Protein 2Q7D (pdb70)

Sequence (673 aa):
KIHHHHHHMQTFLKGKKRVGYWLSEEKKIKKLNFQAFAELCRRRKRGMEVVQLNLSRPIEEQGPLDVIIHKLTDVILEADQNDSQSLEELVHRFQEYIDAHPETIVLDPLPAIRTLLDRSKSSYELIRKIEAYMEDDRICCSPPFMELTSLCGDDTMRLLEKNGLTFPFICKTRVAHGTNSHEMAIVFNQEGLNAPPCVVVQNFINHNAVLYKVFVVGESSYTVVQRPSLKNFSDRESIFFNSHNVSKPESSSVLTELDKIEGVFERPSDEVIRELSRALRQALGVSLFGIDIIINNQTGQHAVIDINAFPGYEGVSEFFTDLLNHIATVLQGQSSTAMMAATGDVALHHHHHHMQTFLKGKRVVGYWLSEKKIKKLNFQAFAELCRKRGMEVVQLNLSRPIEEQGPLDVIIHKLTDVILEADQNDSQSLELVHRFQEYIDAHPETIVLDPLPAIRTLLDRSKSYELIRKIEAYMEDDRICSPPFMELTSLTMRLLEKNGLTFPFIICKTRVVAHGNSHEMAIVFNQEEGLNAIQPPCCVVQNFINHNAVLYKVFVVGESSYTVVQRPSLKNFSAGTSDRESIFFNSHNVSKPESSSSVLTELDKIEGVFERPSDEVIRELSRALRQALGVSLFGIDIIINNQTGQHAVIDINAFPGYEGVSEFFTDLLNHIATVVLQGQSTAMMAATGDVAL

InterPro domains:
  IPR008656 Inositol-tetrakisphosphate 1-kinase [PTHR14217] (7-324)
  IPR011761 ATP-grasp fold [PS50975] (117-325)
  IPR040464 Inositol 1,3,4-trisphosphate 5/6-kinase, ATP-grasp domain [PF05770] (119-317)
  IPR041429 Inositol-tetrakisphosphate 1-kinase, N-terminal [PF17927] (9-100)

Secondary structure (DSSP, 8-state):
---B--TTGGGGGTT-EEEEE--HHHHHHHTHHHHHHHHHTTT-EEEE--TTS-SGGG---SEEEE--HHHHHHHHTT-HHHHHHHHHHHHHHHH-TTSEEES-HHHHHHTTBHHHHHHHHHHHHHHH-BTTEE---EEEE-SPP-TTHHHHHHHTT--SSEEEE-SB-SSTT--EEEEE-SGGGTT---EEEEE----TTEEEEEEEETTEEEEEEEE-PPP---PPPEEEEGGGTSSTT---GGG--S---S---PPPHHHHHHHHHHHHHHH---EEEEEEEE-TTT--EEEEEEEES---TT-TTHHHHHHHHHHHHHHHHHTT-B--SB---/--B----GGGGTT-EEEEE--HHHHHHHTHHHHHHHHHHTT-EEEE--TTS-SGGG---SEEEE--HHHHHHHHTT-HHHHHHHHHHHHHHHH-TTSEEES-HHHHHHHTBHHHHHHHHHHHHHHH-BTTEE---EEEE----HHHHHHTT--SSEEEEESB----TTEEEEE-SGGGGTTPPSSEEEEE----TTEEEEEEEETTEEEEEEEE-PPP--SS--SPPPEEEEGGGTSSTT---GGGS-SS--S---PPPHHHHHHHHHHHHHHH---EEEEEEEE-TTT--EEEEEEEES---TT-TTHHHHHHHHHHHHHHHHHTT-B--SB---

B-factor: mean 17.04, std 9.09, range [2.0, 70.95]

Organism: Homo sapiens (NCBI:txid9606)

Solvent-accessible surface area: 30636 Å² total; per-residue (Å²): 224,141,54,76,76,37,154,113,5,27,76,101,0,160,55,55,57,0,0,10,40,3,48,122,146,26,9,174,159,16,83,0,97,38,0,15,110,37,0,111,158,90,30,2,80,14,51,69,4,70,2,80,145,84,6,105,116,28,13,114,9,43,0,0,0,3,24,0,3,61,19,0,24,95,8,74,141,119,45,86,138,8,78,90,34,13,107,56,1,63,98,11,33,100,64,36,113,98,8,30,17,6,4,54,9,97,2,6,102,35,7,11,27,17,20,131,3,8,52,45,6,98,53,4,16,39,10,7,38,9,62,36,16,26,36,7,52,28,24,58,6,86,79,142,35,50,154,106,12,66,185,71,6,130,167,56,34,9,84,69,34,2,16,8,11,36,85,65,11,51,15,124,122,0,43,105,20,4,0,0,7,27,105,159,6,16,116,17,50,70,12,0,0,4,14,22,29,30,9,3,11,28,5,9,27,0,3,0,3,1,50,43,58,41,50,22,96,16,34,6,12,37,12,57,86,146,115,162,20,31,127,19,34,31,95,95,8,24,96,55,159,20,93,39,109,34,16,94,53,112,130,105,66,63,54,88,110,184,18,33,75,86,0,0,99,18,0,3,38,2,0,17,5,23,15,16,3,9,2,0,3,0,8,0,4,7,16,11,155,77,21,40,8,0,4,32,31,5,28,8,4,15,41,8,81,62,9,112,95,10,48,61,22,0,1,27,9,0,2,1,15,9,17,0,75,94,19,82,2,58,18,57,48,44,7,18,51,214,82,76,81,81,145,25,40,94,50,0,151,52,61,50,3,0,16,49,7,49,127,168,23,7,169,102,13,92,2,130,37,2,6,79,41,0,125,156,92,27,7,92,33,27,90,7,53,4,67,146,74,5,106,144,29,15,103,8,44,0,0,1,3,29,1,5,62,13,0,25,86,4,77,131,117,60,88,111,3,83,77,25,10,120,61,1,61,103,12,23,96,70,42,102,114,12,28,20,6,4,48,3,98,1,7,97,28,7,10,14,11,17,128,3,8,59,23,7,96,49,1,16,33,5,5,31,7,67,37,15,52,33,5,50,28,18,58,20,106,70,161,99,56,179,85,4,107,161,66,34,6,83,22,10,1,16,4,10,26,64,36,10,58,39,130,1,39,94,18,1,0,0,7,25,101,130,16,24,104,75,22,109,40,60,4,0,0,5,17,24,30,33,10,3,12,30,5,14,26,0,3,0,2,1,55,40,55,37,37,21,100,14,35,5,12,26,19,16,99,98,35,92,52,140,110,148,21,26,123,17,41,22,85,96,6,22,72,59,158,21,98,28,109,26,20,100,47,111,133,132,85,53,42,98,108,134,14,31,72,91,0,0,98,15,2,3,36,1,2,16,5,20,24,20,5,6,3,0,2,0,8,0,4,7,27,10,152,86,24,44,10,2,4,30,29,6,28,10,4,15,26,8,60,65,21,87,108,16,51,60,22,0,3,19,9,0,0,8,20,5,3,0,80,82,32,84,5,61,18,60,49,48,4,18,43

Radius of gyration: 28.1 Å; Cα contacts (8 Å, |Δi|>4): 1344; chains: 2; bounding box: 66×74×82 Å

GO terms:
  GO:0052725 inositol-1,3,4-trisphosphate 6-kinase activity (F, EXP)
  GO:0052726 inositol-1,3,4-trisphosphate 5-kinase activity (F, EXP)
  GO:0052835 inositol-3,4,6-trisphosphate 1-kinase activity (F, EXP)
  GO:0047325 inositol-3,4,5,6-tetrakisphosphate 1-kinase activity (F, EXP)
  GO:0000825 inositol-1,3,4,5-tetrakisphosphate 6-kinase activity (F, IMP)
  GO:0070266 necroptotic process (P, IMP)
  GO:0003824 catalytic activity (F, TAS)
  GO:0007165 signal transduction (P, TAS)
  GO:0005829 cytosol (C, TAS)
  GO:0007596 blood coagulation (P, TAS)
  GO:0005515 protein binding (F, IPI)

Structure (mmCIF, N/CA/C/O backbone):
data_2Q7D
#
_entry.id   2Q7D
#
_cell.length_a   63.157
_cell.length_b   94.607
_cell.length_c   130.583
_cell.angle_alpha   90.00
_cell.angle_beta   90.00
_cell.angle_gamma   90.00
#
_symmetry.space_group_name_H-M   'P 21 21 21'
#
loop_
_entity.id
_entity.type
_entity.pdbx_description
1 polymer 'Inositol-tetrakisphosphate 1-kinase'
2 non-polymer 'MANGANESE (II) ION'
3 non-polymer 'SULFATE ION'
4 non-polymer 'PHOSPHOAMINOPHOSPHONIC ACID-ADENYLATE ESTER'
5 water water
#
loop_
_atom_site.group_PDB
_atom_site.id
_atom_site.type_symbol
_atom_site.label_atom_id
_atom_site.label_alt_id
_atom_site.label_comp_id
_atom_site.label_asym_id
_atom_site.label_entity_id
_atom_site.label_seq_id
_atom_site.pdbx_PDB_ins_code
_atom_site.Cartn_x
_atom_site.Cartn_y
_atom_site.Cartn_z
_atom_site.occupancy
_atom_site.B_iso_or_equiv
_atom_site.auth_seq_id
_atom_site.auth_comp_id
_atom_site.auth_asym_id
_atom_site.auth_atom_id
_atom_site.pdbx_PDB_model_num
ATOM 1 N N . LYS A 1 4 ? 3.676 44.019 -17.963 1.00 38.35 -7 LYS A N 1
ATOM 2 C CA . LYS A 1 4 ? 2.574 43.868 -18.965 1.00 37.16 -7 LYS A CA 1
ATOM 3 C C . LYS A 1 4 ? 2.131 42.414 -19.197 1.00 35.22 -7 LYS A C 1
ATOM 4 O O . LYS A 1 4 ? 1.363 42.133 -20.128 1.00 35.83 -7 LYS A O 1
ATOM 10 N N . ILE A 1 5 ? 2.632 41.495 -18.368 1.00 31.12 -6 ILE A N 1
ATOM 11 C CA . ILE A 1 5 ? 1.895 40.262 -18.094 1.00 27.65 -6 ILE A CA 1
ATOM 12 C C . ILE A 1 5 ? 1.105 40.516 -16.800 1.00 22.52 -6 ILE A C 1
ATOM 13 O O . ILE A 1 5 ? 1.668 40.812 -15.754 1.00 21.68 -6 ILE A O 1
ATOM 18 N N . HIS A 1 6 ? -0.216 40.461 -16.908 1.00 19.53 -5 HIS A N 1
ATOM 19 C CA . HIS A 1 6 ? -1.064 40.883 -15.791 1.00 16.18 -5 HIS A CA 1
ATOM 20 C C . HIS A 1 6 ? -1.757 39.746 -15.111 1.00 13.03 -5 HIS A C 1
ATOM 21 O O . HIS A 1 6 ? -2.275 39.939 -14.010 1.00 10.15 -5 HIS A O 1
ATOM 28 N N . HIS A 1 7 ? -1.766 38.580 -15.757 1.00 11.99 -4 HIS A N 1
ATOM 29 C CA . HIS A 1 7 ? -2.440 37.414 -15.223 1.00 12.33 -4 HIS A CA 1
ATOM 30 C C . HIS A 1 7 ? -1.399 36.558 -14.530 1.00 15.48 -4 HIS A C 1
ATOM 31 O O . HIS A 1 7 ? -0.369 36.234 -15.106 1.00 20.35 -4 HIS A O 1
ATOM 38 N N . HIS A 1 8 ? -1.672 36.194 -13.292 1.00 13.66 -3 HIS A N 1
ATOM 39 C CA . HIS A 1 8 ? -0.696 35.458 -12.514 1.00 11.51 -3 HIS A CA 1
ATOM 40 C C . HIS A 1 8 ? -1.351 34.239 -11.919 1.00 12.69 -3 HIS A C 1
ATOM 41 O O . HIS A 1 8 ? -2.569 34.076 -12.006 1.00 12.15 -3 HIS A O 1
ATOM 48 N N . HIS A 1 9 ? -0.547 33.355 -11.336 1.00 12.25 -2 HIS A N 1
ATOM 49 C CA . HIS A 1 9 ? -1.105 32.132 -10.790 1.00 16.76 -2 HIS A CA 1
ATOM 50 C C . HIS A 1 9 ? -0.582 31.829 -9.407 1.00 19.58 -2 HIS A C 1
ATOM 51 O O . HIS A 1 9 ? -0.916 30.788 -8.835 1.00 18.46 -2 HIS A O 1
ATOM 58 N N . HIS A 1 10 ? 0.199 32.754 -8.845 1.00 16.60 -1 HIS A N 1
ATOM 59 C CA . HIS A 1 10 ? 0.833 32.439 -7.582 1.00 20.34 -1 HIS A CA 1
ATOM 60 C C . HIS A 1 10 ? -0.211 32.084 -6.537 1.00 20.09 -1 HIS A C 1
ATOM 61 O O . HIS A 1 10 ? -0.030 31.135 -5.783 1.00 20.05 -1 HIS A O 1
ATOM 68 N N . HIS A 1 11 ? -1.301 32.852 -6.489 1.00 17.08 0 HIS A N 1
ATOM 69 C CA . HIS A 1 11 ? -2.346 32.583 -5.515 1.00 17.26 0 HIS A CA 1
ATOM 70 C C . HIS A 1 11 ? -3.131 31.305 -5.787 1.00 18.09 0 HIS A C 1
ATOM 71 O O . HIS A 1 11 ? -3.332 30.493 -4.891 1.00 17.06 0 HIS A O 1
ATOM 78 N N . MET A 1 12 ? -3.581 31.099 -7.013 1.00 13.41 1 MET A N 1
ATOM 79 C CA . MET A 1 12 ? -4.273 29.830 -7.254 1.00 16.44 1 MET A CA 1
ATOM 80 C C . MET A 1 12 ? -3.362 28.596 -7.140 1.00 16.87 1 MET A C 1
ATOM 81 O O . MET A 1 12 ? -3.826 27.505 -6.776 1.00 14.67 1 MET A O 1
ATOM 86 N N . GLN A 1 13 ? -2.063 28.762 -7.387 1.00 17.41 2 GLN A N 1
ATOM 87 C CA . GLN A 1 13 ? -1.126 27.649 -7.144 1.00 18.09 2 GLN A CA 1
ATOM 88 C C . GLN A 1 13 ? -1.028 27.191 -5.683 1.00 19.59 2 GLN A C 1
ATOM 89 O O . GLN A 1 13 ? -0.561 26.076 -5.402 1.00 19.95 2 GLN A O 1
ATOM 95 N N . THR A 1 14 ? -1.480 28.031 -4.759 1.00 20.36 3 THR A N 1
ATOM 96 C CA . THR A 1 14 ? -1.405 27.690 -3.329 1.00 23.10 3 THR A CA 1
ATOM 97 C C . THR A 1 14 ? -2.338 26.538 -2.946 1.00 23.64 3 THR A C 1
ATOM 98 O O . THR A 1 14 ? -2.118 25.858 -1.943 1.00 25.83 3 THR A O 1
ATOM 102 N N . PHE A 1 15 ? -3.347 26.294 -3.776 1.00 18.22 4 PHE A N 1
ATOM 103 C CA . PHE A 1 15 ? -4.335 25.253 -3.519 1.00 21.00 4 PHE A CA 1
ATOM 104 C C . PHE A 1 15 ? -3.966 23.888 -4.137 1.00 18.90 4 PHE A C 1
ATOM 105 O O . PHE A 1 15 ? -4.707 22.909 -4.017 1.00 21.02 4 PHE A O 1
ATOM 113 N N . LEU A 1 16 ? -2.812 23.826 -4.793 1.00 18.88 5 LEU A N 1
ATOM 114 C CA . LEU A 1 16 ? -2.376 22.596 -5.467 1.00 17.15 5 LEU A CA 1
ATOM 115 C C . LEU A 1 16 ? -1.937 21.554 -4.446 1.00 17.60 5 LEU A C 1
ATOM 116 O O . LEU A 1 16 ? -1.976 20.353 -4.710 1.00 14.99 5 LEU A O 1
ATOM 121 N N . LYS A 1 17 ? -1.494 22.014 -3.277 1.00 19.84 6 LYS A N 1
ATOM 122 C CA . LYS A 1 17 ? -1.040 21.091 -2.236 1.00 18.79 6 LYS A CA 1
ATOM 123 C C . LYS A 1 17 ? -2.109 20.076 -1.850 1.00 12.96 6 LYS A C 1
ATOM 124 O O . LYS A 1 17 ? -3.249 20.425 -1.517 1.00 17.97 6 LYS A O 1
ATOM 130 N N . GLY A 1 18 ? -1.720 18.808 -1.903 1.00 13.85 7 GLY A N 1
ATOM 131 C CA . GLY A 1 18 ? -2.596 17.719 -1.503 1.00 12.36 7 GLY A CA 1
ATOM 132 C C . GLY A 1 18 ? -3.504 17.222 -2.618 1.00 14.68 7 GLY A C 1
ATOM 133 O O . GLY A 1 18 ? -4.210 16.213 -2.460 1.00 15.79 7 GLY A O 1
ATOM 134 N N . LYS A 1 19 ? -3.499 17.920 -3.752 1.00 12.69 8 LYS A N 1
ATOM 135 C CA A LYS A 1 19 ? -4.316 17.499 -4.889 0.50 10.82 8 LYS A CA 1
ATOM 136 C CA B LYS A 1 19 ? -4.328 17.486 -4.873 0.50 10.86 8 LYS A CA 1
ATOM 137 C C . LYS A 1 19 ? -3.685 16.277 -5.542 1.00 12.30 8 LYS A C 1
ATOM 138 O O . LYS A 1 19 ? -2.453 16.113 -5.506 1.00 11.86 8 LYS A O 1
ATOM 149 N N . ARG A 1 20 ? -4.524 15.436 -6.137 1.00 8.45 9 ARG A N 1
ATOM 150 C CA . ARG A 1 20 ? -4.102 14.193 -6.782 1.00 9.57 9 ARG A CA 1
ATOM 151 C C . ARG A 1 20 ? -4.453 14.221 -8.276 1.00 9.20 9 ARG A C 1
ATOM 152 O O . ARG A 1 20 ? -5.623 14.429 -8.627 1.00 9.50 9 ARG A O 1
ATOM 160 N N . VAL A 1 21 ? -3.445 14.005 -9.126 1.00 8.55 10 VAL A N 1
ATOM 161 C CA . VAL A 1 21 ? -3.609 14.018 -10.574 1.00 11.16 10 VAL A CA 1
ATOM 162 C C . VAL A 1 21 ? -3.275 12.647 -11.129 1.00 10.32 10 VAL A C 1
ATOM 163 O O . VAL A 1 21 ? -2.208 12.103 -10.837 1.00 12.43 10 VAL A O 1
ATOM 167 N N . GLY A 1 22 ? -4.213 12.094 -11.895 1.00 8.92 11 GLY A N 1
ATOM 168 C CA . GLY A 1 22 ? -4.004 10.810 -12.575 1.00 9.02 11 GLY A CA 1
ATOM 169 C C . GLY A 1 22 ? -3.703 11.148 -14.014 1.00 7.10 11 GLY A C 1
ATOM 170 O O . GLY A 1 22 ? -4.303 12.077 -14.557 1.00 9.80 11 GLY A O 1
ATOM 171 N N . TYR A 1 23 ? -2.808 10.418 -14.657 1.00 7.58 12 TYR A N 1
ATOM 172 C CA . TYR A 1 23 ? -2.690 10.597 -16.117 1.00 9.43 12 TYR A CA 1
ATOM 173 C C . TYR A 1 23 ? -2.669 9.320 -16.895 1.00 8.73 12 TYR A C 1
ATOM 174 O O . TYR A 1 23 ? -2.168 8.288 -16.413 1.00 10.70 12 TYR A O 1
ATOM 183 N N . TRP A 1 24 ? -3.238 9.370 -18.099 1.00 6.77 13 TRP A N 1
ATOM 184 C CA . TRP A 1 24 ? -3.114 8.255 -19.017 1.00 7.87 13 TRP A CA 1
ATOM 185 C C . TRP A 1 24 ? -2.531 8.795 -20.304 1.00 6.24 13 TRP A C 1
ATOM 186 O O . TRP A 1 24 ? -3.140 9.633 -20.969 1.00 8.56 13 TRP A O 1
ATOM 197 N N . LEU A 1 25 ? -1.330 8.332 -20.622 1.00 8.71 14 LEU A N 1
ATOM 198 C CA . LEU A 1 25 ? -0.674 8.678 -21.868 1.00 11.19 14 LEU A CA 1
ATOM 199 C C . LEU A 1 25 ? 0.012 7.407 -22.354 1.00 8.92 14 LEU A C 1
ATOM 200 O O . LEU A 1 25 ? 0.390 6.562 -21.549 1.00 11.81 14 LEU A O 1
ATOM 205 N N . SER A 1 26 ? 0.164 7.284 -23.667 1.00 13.46 15 SER A N 1
ATOM 206 C CA . SER A 1 26 ? 0.876 6.131 -24.203 1.00 10.19 15 SER A CA 1
ATOM 207 C C . SER A 1 26 ? 2.335 6.192 -23.738 1.00 11.30 15 SER A C 1
ATOM 208 O O . SER A 1 26 ? 2.866 7.257 -23.424 1.00 12.27 15 SER A O 1
ATOM 211 N N . GLU A 1 27 ? 3.018 5.058 -23.702 1.00 13.87 16 GLU A N 1
ATOM 212 C CA A GLU A 1 27 ? 4.415 5.140 -23.293 0.60 13.40 16 GLU A CA 1
ATOM 213 C CA B GLU A 1 27 ? 4.445 5.053 -23.372 0.40 14.28 16 GLU A CA 1
ATOM 214 C C . GLU A 1 27 ? 5.198 6.017 -24.276 1.00 14.47 16 GLU A C 1
ATOM 215 O O . GLU A 1 27 ? 6.087 6.724 -23.856 1.00 14.62 16 GLU A O 1
ATOM 226 N N . LYS A 1 28 ? 4.841 5.999 -25.561 1.00 13.20 17 LYS A N 1
ATOM 227 C CA . LYS A 1 28 ? 5.551 6.815 -26.543 1.00 17.65 17 LYS A CA 1
ATOM 228 C C . LYS A 1 28 ? 5.363 8.296 -26.238 1.00 12.11 17 LYS A C 1
ATOM 229 O O . LYS A 1 28 ? 6.328 9.066 -26.242 1.00 14.30 17 LYS A O 1
ATOM 235 N N . LYS A 1 29 ? 4.126 8.701 -25.908 1.00 9.83 18 LYS A N 1
ATOM 236 C CA . LYS A 1 29 ? 3.881 10.090 -25.597 1.00 12.30 18 LYS A CA 1
ATOM 237 C C . LYS A 1 29 ? 4.540 10.523 -24.277 1.00 13.59 18 LYS A C 1
ATOM 238 O O . LYS A 1 29 ? 5.007 11.656 -24.162 1.00 14.41 18 LYS A O 1
ATOM 244 N N . ILE A 1 30 ? 4.576 9.617 -23.299 1.00 10.05 19 ILE A N 1
ATOM 245 C CA . ILE A 1 30 ? 5.244 9.915 -22.031 1.00 12.37 19 ILE A CA 1
ATOM 246 C C . ILE A 1 30 ? 6.705 10.226 -22.306 1.00 13.98 19 ILE A C 1
ATOM 247 O O . ILE A 1 30 ? 7.269 11.175 -21.757 1.00 15.14 19 ILE A O 1
ATOM 252 N N . LYS A 1 31 ? 7.305 9.436 -23.194 1.00 16.59 20 LYS A N 1
ATOM 253 C CA . LYS A 1 31 ? 8.682 9.686 -23.590 1.00 13.25 20 LYS A CA 1
ATOM 254 C C . LYS A 1 31 ? 8.852 11.026 -24.313 1.00 16.70 20 LYS A C 1
ATOM 255 O O . LYS A 1 31 ? 9.715 11.823 -23.934 1.00 17.19 20 LYS A O 1
ATOM 261 N N . LYS A 1 32 ? 8.046 11.274 -25.347 1.00 17.69 21 LYS A N 1
ATOM 262 C CA . LYS A 1 32 ? 8.222 12.469 -26.173 1.00 16.03 21 LYS A CA 1
ATOM 263 C C . LYS A 1 32 ? 8.039 13.731 -25.353 1.00 18.51 21 LYS A C 1
ATOM 264 O O . LYS A 1 32 ? 8.749 14.710 -25.553 1.00 22.61 21 LYS A O 1
ATOM 270 N N . LEU A 1 33 ? 7.070 13.710 -24.436 1.00 17.39 22 LEU A N 1
ATOM 271 C CA . LEU A 1 33 ? 6.828 14.861 -23.567 1.00 17.17 22 LEU A CA 1
ATOM 272 C C . LEU A 1 33 ? 7.850 15.014 -22.440 1.00 20.36 22 LEU A C 1
ATOM 273 O O . LEU A 1 33 ? 7.938 16.091 -21.839 1.00 21.44 22 LEU A O 1
ATOM 278 N N . ASN A 1 34 ? 8.643 13.967 -22.177 1.00 18.29 23 ASN A N 1
ATOM 279 C CA . ASN A 1 34 ? 9.383 13.856 -20.907 1.00 22.54 23 ASN A CA 1
ATOM 280 C C . ASN A 1 34 ? 8.396 14.159 -19.773 1.00 20.25 23 ASN A C 1
ATOM 281 O O . ASN A 1 34 ? 8.615 15.034 -18.926 1.00 22.19 23 ASN A O 1
ATOM 286 N N . PHE A 1 35 ? 7.290 13.424 -19.780 1.00 16.56 24 PHE A N 1
ATOM 287 C CA . PHE A 1 35 ? 6.230 13.697 -18.834 1.00 15.26 24 PHE A CA 1
ATOM 288 C C . PHE A 1 35 ? 6.627 13.496 -17.376 1.00 17.89 24 PHE A C 1
ATOM 289 O O . PHE A 1 35 ? 5.987 14.040 -16.474 1.00 19.09 24 PHE A O 1
ATOM 297 N N . GLN A 1 36 ? 7.696 12.728 -17.139 1.00 18.35 25 GLN A N 1
ATOM 298 C CA . GLN A 1 36 ? 8.161 12.502 -15.771 1.00 19.46 25 GLN A CA 1
ATOM 299 C C . GLN A 1 36 ? 8.620 13.795 -15.135 1.00 17.82 25 GLN A C 1
ATOM 300 O O . GLN A 1 36 ? 8.396 14.005 -13.944 1.00 15.71 25 GLN A O 1
ATOM 306 N N . ALA A 1 37 ? 9.255 14.657 -15.929 1.00 18.04 26 ALA A N 1
ATOM 307 C CA . ALA A 1 37 ? 9.650 15.986 -15.480 1.00 17.97 26 ALA A CA 1
ATOM 308 C C . ALA A 1 37 ? 8.457 16.867 -15.102 1.00 15.98 26 ALA A C 1
ATOM 309 O O . ALA A 1 37 ? 8.570 17.682 -14.207 1.00 18.50 26 ALA A O 1
ATOM 311 N N . PHE A 1 38 ? 7.310 16.681 -15.759 1.00 17.00 27 PHE A N 1
ATOM 312 C CA . PHE A 1 38 ? 6.138 17.419 -15.330 1.00 17.22 27 PHE A CA 1
ATOM 313 C C . PHE A 1 38 ? 5.676 16.884 -13.969 1.00 17.99 27 PHE A C 1
ATOM 314 O O . PHE A 1 38 ? 5.370 17.645 -13.050 1.00 18.67 27 PHE A O 1
ATOM 322 N N . ALA A 1 39 ? 5.646 15.563 -13.845 1.00 16.13 28 ALA A N 1
ATOM 323 C CA . ALA A 1 39 ? 5.280 14.911 -12.590 1.00 18.32 28 ALA A CA 1
ATOM 324 C C . ALA A 1 39 ? 6.140 15.385 -11.421 1.00 20.84 28 ALA A C 1
ATOM 325 O O . ALA A 1 39 ? 5.632 15.630 -10.329 1.00 18.55 28 ALA A O 1
ATOM 327 N N . GLU A 1 40 ? 7.440 15.534 -11.672 1.00 20.61 29 GLU A N 1
ATOM 328 C CA . GLU A 1 40 ? 8.350 16.101 -10.677 1.00 19.97 29 GLU A CA 1
ATOM 329 C C . GLU A 1 40 ? 7.946 17.528 -10.245 1.00 18.39 29 GLU A C 1
ATOM 330 O O . GLU A 1 40 ? 7.871 17.829 -9.050 1.00 16.71 29 GLU A O 1
ATOM 336 N N . LEU A 1 41 ? 7.673 18.383 -11.230 1.00 15.97 30 LEU A N 1
ATOM 337 C CA . L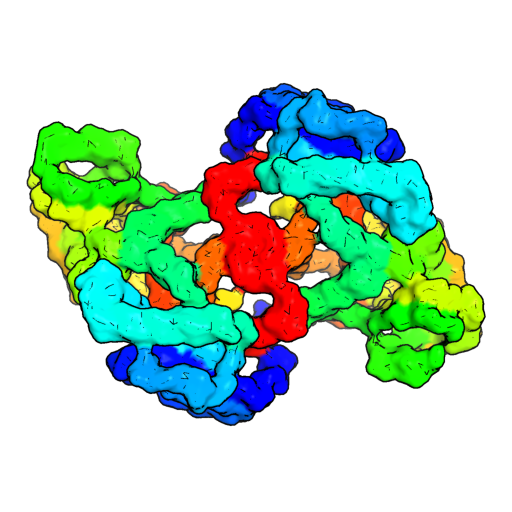EU A 1 41 ? 7.244 19.761 -11.024 1.00 18.80 30 LEU A CA 1
ATOM 338 C C . LEU A 1 41 ? 6.036 19.843 -10.090 1.00 19.28 30 LEU A C 1
ATOM 339 O O . LEU A 1 41 ? 5.997 20.699 -9.203 1.00 15.30 30 LEU A O 1
ATOM 344 N N . CYS A 1 42 ? 5.068 18.939 -10.285 1.00 15.49 31 CYS A N 1
ATOM 345 C CA . CYS A 1 42 ? 3.835 18.931 -9.493 1.00 17.12 31 CYS A CA 1
ATOM 346 C C . CYS A 1 42 ? 4.093 18.501 -8.067 1.00 18.92 31 CYS A C 1
ATOM 347 O O . CYS A 1 42 ? 3.514 19.038 -7.134 1.00 17.50 31 CYS A O 1
ATOM 350 N N . ARG A 1 43 ? 4.943 17.500 -7.893 1.00 21.48 32 ARG A N 1
ATOM 351 C CA A ARG A 1 43 ? 5.289 17.066 -6.549 0.35 23.60 32 ARG A CA 1
ATOM 352 C CA B ARG A 1 43 ? 5.301 17.052 -6.554 0.35 23.54 32 ARG A CA 1
ATOM 353 C CA C ARG A 1 43 ? 5.313 17.052 -6.558 0.30 23.87 32 ARG A CA 1
ATOM 354 C C . ARG A 1 43 ? 5.859 18.217 -5.729 1.00 24.50 32 ARG A C 1
ATOM 355 O O . ARG A 1 43 ? 5.562 18.338 -4.540 1.00 25.19 32 ARG A O 1
ATOM 377 N N . LYS A 1 44 ? 6.645 19.082 -6.380 1.00 25.08 33 LYS A N 1
ATOM 378 C CA . LYS A 1 44 ? 7.237 20.253 -5.726 1.00 26.36 33 LYS A CA 1
ATOM 379 C C . LYS A 1 44 ? 6.218 21.248 -5.177 1.00 26.24 33 LYS A C 1
ATOM 380 O O . LYS A 1 44 ? 6.522 22.015 -4.258 1.00 25.57 33 LYS A O 1
ATOM 386 N N . ARG A 1 45 ? 5.017 21.247 -5.754 1.00 23.81 34 ARG A N 1
ATOM 387 C CA . ARG A 1 45 ? 3.900 22.053 -5.260 1.00 20.34 34 ARG A CA 1
ATOM 388 C C . ARG A 1 45 ? 3.008 21.277 -4.290 1.00 19.11 34 ARG A C 1
ATOM 389 O O . ARG A 1 45 ? 1.925 21.742 -3.908 1.00 21.49 34 ARG A O 1
ATOM 397 N N . GLY A 1 46 ? 3.456 20.086 -3.909 1.00 18.57 35 GLY A N 1
ATOM 398 C CA . GLY A 1 46 ? 2.726 19.245 -2.961 1.00 18.12 35 GLY A CA 1
ATOM 399 C C . GLY A 1 46 ? 1.589 18.463 -3.586 1.00 16.05 35 GLY A C 1
ATOM 400 O O . GLY A 1 46 ? 0.665 18.039 -2.891 1.00 16.60 35 GLY A O 1
ATOM 401 N N . MET A 1 47 ? 1.653 18.282 -4.904 1.00 15.18 36 MET A N 1
ATOM 402 C CA . MET A 1 47 ? 0.667 17.458 -5.605 1.00 16.02 36 MET A CA 1
ATOM 403 C C . MET A 1 47 ? 1.096 15.991 -5.660 1.00 19.65 36 MET A C 1
ATOM 404 O O . MET A 1 47 ? 2.289 15.645 -5.590 1.00 21.06 36 MET A O 1
ATOM 409 N N . GLU A 1 48 ? 0.116 15.110 -5.756 1.00 16.64 37 GLU A N 1
ATOM 410 C CA . GLU A 1 48 ? 0.432 13.732 -6.093 1.00 16.76 37 GLU A CA 1
ATOM 411 C C . GLU A 1 48 ? 0.069 13.485 -7.542 1.00 17.72 37 GLU A C 1
ATOM 412 O O . GLU A 1 48 ? -0.957 13.955 -8.013 1.00 14.00 37 GLU A O 1
ATOM 418 N N . VAL A 1 49 ? 0.971 12.847 -8.276 1.00 20.62 38 VAL A N 1
ATOM 419 C CA . VAL A 1 49 ? 0.707 12.512 -9.661 1.00 18.58 38 VAL A CA 1
ATOM 420 C C . VAL A 1 49 ? 0.906 11.015 -9.738 1.00 19.06 38 VAL A C 1
ATOM 421 O O . VAL A 1 49 ? 1.772 10.448 -9.062 1.00 21.72 38 VAL A O 1
ATOM 425 N N . VAL A 1 50 ? 0.037 10.348 -10.486 1.00 11.58 39 VAL A N 1
ATOM 426 C CA . VAL A 1 50 ? 0.199 8.927 -10.641 1.00 10.07 39 VAL A CA 1
ATOM 427 C C . VAL A 1 50 ? -0.228 8.592 -12.056 1.00 10.25 39 VAL A C 1
ATOM 428 O O . VAL A 1 50 ? -1.174 9.178 -12.573 1.00 9.69 39 VAL A O 1
ATOM 432 N N . GLN A 1 51 ? 0.502 7.683 -12.677 1.00 8.60 40 GLN A N 1
ATOM 433 C CA . GLN A 1 51 ? 0.062 7.132 -13.946 1.00 10.31 40 GLN A CA 1
ATOM 434 C C . GLN A 1 51 ? -1.074 6.150 -13.722 1.00 8.71 40 GLN A C 1
ATOM 435 O O . GLN A 1 51 ? -0.962 5.243 -12.887 1.00 10.90 40 GLN A O 1
ATOM 441 N N . LEU A 1 52 ? -2.174 6.357 -14.441 1.00 8.58 41 LEU A N 1
ATOM 442 C CA . LEU A 1 52 ? -3.290 5.432 -14.349 1.00 9.79 41 LEU A CA 1
ATOM 443 C C . LEU A 1 52 ? -3.040 4.183 -15.188 1.00 12.27 41 LEU A C 1
ATOM 444 O O . LEU A 1 52 ? -2.424 4.239 -16.243 1.00 12.21 41 LEU A O 1
ATOM 449 N N . ASN A 1 53 ? -3.562 3.073 -14.702 1.00 11.51 42 ASN A N 1
ATOM 450 C CA . ASN A 1 53 ? -3.584 1.835 -15.461 1.00 13.68 42 ASN A CA 1
ATOM 451 C C . ASN A 1 53 ? -5.040 1.472 -15.696 1.00 12.88 42 ASN A C 1
ATOM 452 O O . ASN A 1 53 ? -5.716 1.035 -14.787 1.00 14.02 42 ASN A O 1
ATOM 457 N N . LEU A 1 54 ? -5.530 1.659 -16.916 1.00 14.46 43 LEU A N 1
ATOM 458 C CA . LEU A 1 54 ? -6.946 1.436 -17.186 1.00 16.04 43 LEU A CA 1
ATOM 459 C C . LEU A 1 54 ? -7.346 -0.031 -17.304 1.00 19.96 43 LEU A C 1
ATOM 460 O O . LEU A 1 54 ? -8.509 -0.327 -17.553 1.00 18.23 43 LEU A O 1
ATOM 465 N N . SER A 1 55 ? -6.389 -0.935 -17.108 1.00 19.25 44 SER A N 1
ATOM 466 C CA . SER A 1 55 ? -6.682 -2.364 -17.049 1.00 21.66 44 SER A CA 1
ATOM 467 C C . SER A 1 55 ? -7.113 -2.801 -15.651 1.00 23.75 44 SER A C 1
ATOM 468 O O . SER A 1 55 ? -7.532 -3.946 -15.432 1.00 20.53 44 SER A O 1
ATOM 471 N N . ARG A 1 56 ? -7.014 -1.871 -14.706 1.00 20.13 45 ARG A N 1
ATOM 472 C CA . ARG A 1 56 ? -7.166 -2.159 -13.293 1.00 21.63 45 ARG A CA 1
ATOM 473 C C . ARG A 1 56 ? -8.325 -1.320 -12.828 1.00 20.81 45 ARG A C 1
ATOM 474 O O . ARG A 1 56 ? -8.561 -0.238 -13.395 1.00 16.38 45 ARG A O 1
ATOM 482 N N . PRO A 1 57 ? -9.056 -1.802 -11.804 1.00 22.52 46 PRO A N 1
ATOM 483 C CA . PRO A 1 57 ? -10.124 -0.976 -11.268 1.00 23.35 46 PRO A CA 1
ATOM 484 C C . PRO A 1 57 ? -9.556 0.396 -10.929 1.00 21.28 46 PRO A C 1
ATOM 485 O O . PRO A 1 57 ? -8.447 0.505 -10.392 1.00 19.38 46 PRO A O 1
ATOM 489 N N . ILE A 1 58 ? -10.301 1.432 -11.277 1.00 19.04 47 ILE A N 1
ATOM 490 C CA . ILE A 1 58 ? -9.783 2.779 -11.173 1.00 18.45 47 ILE A CA 1
ATOM 491 C C . ILE A 1 58 ? -10.074 3.347 -9.780 1.00 16.83 47 ILE A C 1
ATOM 492 O O . ILE A 1 58 ? -9.335 4.196 -9.289 1.00 16.86 47 ILE A O 1
ATOM 497 N N . GLU A 1 59 ? -11.136 2.866 -9.128 1.00 21.29 48 GLU A N 1
ATOM 498 C CA . GLU A 1 59 ? -11.437 3.309 -7.761 1.00 20.93 48 GLU A CA 1
ATOM 499 C C . GLU A 1 59 ? -10.195 3.313 -6.871 1.00 21.65 48 GLU A C 1
ATOM 500 O O . GLU A 1 59 ? -9.885 4.327 -6.251 1.00 19.57 48 GLU A O 1
ATOM 506 N N . GLU A 1 60 ? -9.488 2.179 -6.855 1.00 21.14 49 GLU A N 1
ATOM 507 C CA . GLU A 1 60 ? -8.315 1.956 -6.012 1.00 26.96 49 GLU A CA 1
ATOM 508 C C . GLU A 1 60 ? -7.162 2.893 -6.369 1.00 22.06 49 GLU A C 1
ATOM 509 O O . GLU A 1 60 ? -6.261 3.130 -5.549 1.00 19.25 49 GLU A O 1
ATOM 515 N N . GLN A 1 61 ? -7.194 3.425 -7.592 1.00 15.52 50 GLN A N 1
ATOM 516 C CA . GLN A 1 61 ? -6.141 4.302 -8.068 1.00 14.85 50 GLN A CA 1
ATOM 517 C C . GLN A 1 61 ? -6.411 5.739 -7.639 1.00 18.60 50 GLN A C 1
ATOM 518 O O . GLN A 1 61 ? -5.501 6.568 -7.582 1.00 16.74 50 GLN A O 1
ATOM 524 N N . GLY A 1 62 ? -7.672 6.031 -7.329 1.00 17.34 51 GLY A N 1
ATOM 525 C CA . GLY A 1 62 ? -8.031 7.349 -6.833 1.00 14.39 51 GLY A CA 1
ATOM 526 C C . GLY A 1 62 ? -7.973 7.394 -5.331 1.00 13.82 51 GLY A C 1
ATOM 527 O O . GLY A 1 62 ? -7.360 6.524 -4.709 1.00 18.12 51 GLY A O 1
ATOM 528 N N . PRO A 1 63 ? -8.596 8.414 -4.722 1.00 11.36 52 PRO A N 1
ATOM 529 C CA . PRO A 1 63 ? -9.288 9.581 -5.292 1.00 11.37 52 PRO A CA 1
ATOM 530 C C . PRO A 1 63 ? -8.414 10.409 -6.241 1.00 11.45 52 PRO A C 1
ATOM 531 O O . PRO A 1 63 ? -7.206 10.508 -6.072 1.00 11.99 52 PRO A O 1
ATOM 535 N N . LEU A 1 64 ? -9.038 10.980 -7.257 1.00 10.76 53 LEU A N 1
ATOM 536 C CA . LEU A 1 64 ? -8.321 11.846 -8.163 1.00 8.51 53 LEU A CA 1
ATOM 537 C C . LEU A 1 64 ? -9.081 13.146 -8.259 1.00 10.02 53 LEU A C 1
ATOM 538 O O . LEU A 1 64 ? -10.311 13.148 -8.356 1.00 13.40 53 LEU A O 1
ATOM 543 N N . ASP A 1 65 ? -8.333 14.241 -8.267 1.00 9.25 54 ASP A N 1
ATOM 544 C CA . ASP A 1 65 ? -8.927 15.544 -8.418 1.00 8.62 54 ASP A CA 1
ATOM 545 C C . ASP A 1 65 ? -8.931 15.934 -9.864 1.00 10.52 54 ASP A C 1
ATOM 546 O O . ASP A 1 65 ? -9.831 16.647 -10.308 1.00 10.32 54 ASP A O 1
ATOM 551 N N . VAL A 1 66 ? -7.918 15.469 -10.587 1.00 10.36 55 VAL A N 1
ATOM 552 C CA . VAL A 1 66 ? -7.773 15.786 -12.007 1.00 10.39 55 VAL A CA 1
ATOM 553 C C . VAL A 1 66 ? -7.289 14.550 -12.735 1.00 8.18 55 VAL A C 1
ATOM 554 O O . VAL A 1 66 ? -6.496 13.788 -12.202 1.00 8.84 55 VAL A O 1
ATOM 558 N N . ILE A 1 67 ? -7.800 14.347 -13.945 1.00 8.40 56 ILE A N 1
ATOM 559 C CA . ILE A 1 67 ? -7.199 13.360 -14.839 1.00 9.00 56 ILE A CA 1
ATOM 560 C C . ILE A 1 67 ? -6.774 14.077 -16.092 1.00 10.33 56 ILE A C 1
ATOM 561 O O . ILE A 1 67 ? -7.561 14.808 -16.682 1.00 11.42 56 ILE A O 1
ATOM 566 N N . ILE A 1 68 ? -5.522 13.860 -16.465 1.00 7.99 57 ILE A N 1
ATOM 567 C CA . ILE A 1 68 ? -4.939 14.365 -17.725 1.00 8.45 57 ILE A CA 1
ATOM 568 C C . ILE A 1 68 ? -4.784 13.132 -18.605 1.00 10.48 57 ILE A C 1
ATOM 569 O O . ILE A 1 68 ? -4.224 12.129 -18.167 1.00 8.94 57 ILE A O 1
ATOM 574 N N . HIS A 1 69 ? -5.241 13.185 -19.853 1.00 9.04 58 HIS A N 1
ATOM 575 C CA . HIS A 1 69 ? -5.024 12.027 -20.704 1.00 7.59 58 HIS A CA 1
ATOM 576 C C . HIS A 1 69 ? -4.881 12.395 -22.182 1.00 7.45 58 HIS A C 1
ATOM 577 O O . HIS A 1 69 ? -5.246 13.512 -22.606 1.00 8.69 58 HIS A O 1
ATOM 584 N N . LYS A 1 70 ? -4.404 11.414 -22.942 1.00 6.34 59 LYS A N 1
ATOM 585 C CA . LYS A 1 70 ? -4.625 11.399 -24.387 1.00 9.28 59 LYS A CA 1
ATOM 586 C C . LYS A 1 70 ? -5.032 10.027 -24.816 1.00 8.59 59 LYS A C 1
ATOM 587 O O . LYS A 1 70 ? -4.217 9.231 -25.280 1.00 12.12 59 LYS A O 1
ATOM 593 N N . LEU A 1 71 ? -6.307 9.769 -24.616 1.00 8.45 60 LEU A N 1
ATOM 594 C CA . LEU A 1 71 ? -6.896 8.503 -25.001 1.00 8.52 60 LEU A CA 1
ATOM 595 C C . LEU A 1 71 ? -7.289 8.470 -26.461 1.00 10.13 60 LEU A C 1
ATOM 596 O O . LEU A 1 71 ? -7.900 7.473 -26.918 1.00 11.31 60 LEU A O 1
ATOM 601 N N . THR A 1 72 ? -6.956 9.526 -27.205 1.00 9.25 61 THR A N 1
ATOM 602 C CA . THR A 1 72 ? -7.422 9.656 -28.593 1.00 11.83 61 THR A CA 1
ATOM 603 C C . THR A 1 72 ? -7.379 8.327 -29.387 1.00 14.44 61 THR A C 1
ATOM 604 O O . THR A 1 72 ? -8.384 7.894 -29.991 1.00 14.29 61 THR A O 1
ATOM 608 N N . ASP A 1 73 ? -6.210 7.717 -29.426 1.00 13.72 62 ASP A N 1
ATOM 609 C CA . ASP A 1 73 ? -6.029 6.531 -30.267 1.00 13.35 62 ASP A CA 1
ATOM 610 C C . ASP A 1 73 ? -6.712 5.292 -29.727 1.00 13.65 62 ASP A C 1
ATOM 611 O O . ASP A 1 73 ? -7.160 4.442 -30.497 1.00 14.01 62 ASP A O 1
ATOM 616 N N . VAL A 1 74 ? -6.808 5.189 -28.405 1.00 11.01 63 VAL A N 1
ATOM 617 C CA . VAL A 1 74 ? -7.581 4.103 -27.784 1.00 10.39 63 VAL A CA 1
ATOM 618 C C . VAL A 1 74 ? -9.044 4.281 -28.183 1.00 8.78 63 VAL A C 1
ATOM 619 O O . VAL A 1 74 ? -9.701 3.305 -28.560 1.00 10.51 63 VAL A O 1
ATOM 623 N N . ILE A 1 75 ? -9.529 5.513 -28.171 1.00 9.70 64 ILE A N 1
ATOM 624 C CA . ILE A 1 75 ? -10.907 5.789 -28.586 1.00 10.81 64 ILE A CA 1
ATOM 625 C C . ILE A 1 75 ? -11.105 5.400 -30.051 1.00 13.65 64 ILE A C 1
ATOM 626 O O . ILE A 1 75 ? -12.079 4.736 -30.403 1.00 12.77 64 ILE A O 1
ATOM 631 N N . LEU A 1 76 ? -10.164 5.779 -30.897 1.00 9.65 65 LEU A N 1
ATOM 632 C CA . LEU A 1 76 ? -10.225 5.466 -32.317 1.00 10.38 65 LEU A CA 1
ATOM 633 C C . LEU A 1 76 ? -10.222 3.951 -32.537 1.00 13.65 65 LEU A C 1
ATOM 634 O O . LEU A 1 76 ? -11.014 3.429 -33.342 1.00 14.82 65 LEU A O 1
ATOM 639 N N . GLU A 1 77 ? -9.385 3.239 -31.794 1.00 10.25 66 GLU A N 1
ATOM 640 C CA . GLU A 1 77 ? -9.397 1.769 -31.863 1.00 12.51 66 GLU A CA 1
ATOM 641 C C . GLU A 1 77 ? -10.710 1.171 -31.393 1.00 13.11 66 GLU A C 1
ATOM 642 O O . GLU A 1 77 ? -11.245 0.254 -32.051 1.00 12.72 66 GLU A O 1
ATOM 648 N N . ALA A 1 78 ? -11.256 1.708 -30.296 1.00 9.17 67 ALA A N 1
ATOM 649 C CA . ALA A 1 78 ? -12.557 1.253 -29.784 1.00 9.18 67 ALA A CA 1
ATOM 650 C C . ALA A 1 78 ? -13.654 1.498 -30.822 1.00 11.71 67 ALA A C 1
ATOM 651 O O . ALA A 1 78 ? -14.560 0.648 -30.946 1.00 15.08 67 ALA A O 1
ATOM 653 N N . ASP A 1 79 ? -13.549 2.606 -31.562 1.00 12.44 68 ASP A N 1
ATOM 654 C CA . ASP A 1 79 ? -14.479 2.886 -32.687 1.00 16.91 68 ASP A CA 1
ATOM 655 C C . ASP A 1 79 ? -14.427 1.827 -33.771 1.00 19.15 68 ASP A C 1
ATOM 656 O O . ASP A 1 79 ? -15.393 1.644 -34.538 1.00 15.22 68 ASP A O 1
ATOM 661 N N . GLN A 1 80 ? -13.266 1.189 -33.890 1.00 14.36 69 GLN A N 1
ATOM 662 C CA . GLN A 1 80 ? -13.021 0.133 -34.876 1.00 14.85 69 GLN A CA 1
ATOM 663 C C . GLN A 1 80 ? -13.245 -1.225 -34.228 1.00 13.22 69 GLN A C 1
ATOM 664 O O . GLN A 1 80 ? -12.823 -2.244 -34.762 1.00 18.12 69 GLN A O 1
ATOM 670 N N . ASN A 1 81 ? -13.911 -1.214 -33.065 1.00 13.92 70 ASN A N 1
ATOM 671 C CA . ASN A 1 81 ? -14.378 -2.409 -32.366 1.00 13.00 70 ASN A CA 1
ATOM 672 C C . ASN A 1 81 ? -13.272 -3.274 -31.775 1.00 12.61 70 ASN A C 1
ATOM 673 O O . ASN A 1 81 ? -13.428 -4.484 -31.583 1.00 13.67 70 ASN A O 1
ATOM 678 N N . ASP A 1 82 ? -12.139 -2.634 -31.485 1.00 10.50 71 ASP A N 1
ATOM 679 C CA . ASP A 1 82 ? -11.106 -3.313 -30.750 1.00 10.50 71 ASP A CA 1
ATOM 680 C C . ASP A 1 82 ? -11.577 -3.634 -29.344 1.00 10.37 71 ASP A C 1
ATOM 681 O O . ASP A 1 82 ? -11.865 -2.754 -28.542 1.00 11.12 71 ASP A O 1
ATOM 686 N N . SER A 1 83 ? -11.685 -4.925 -29.050 1.00 11.41 72 SER A N 1
ATOM 687 C CA . SER A 1 83 ? -12.264 -5.346 -27.778 1.00 11.48 72 SER A CA 1
ATOM 688 C C . SER A 1 83 ? -11.494 -4.775 -26.577 1.00 11.44 72 SER A C 1
ATOM 689 O O . SER A 1 83 ? -12.113 -4.277 -25.649 1.00 13.59 72 SER A O 1
ATOM 692 N N . GLN A 1 84 ? -10.159 -4.807 -26.636 1.00 12.19 73 GLN A N 1
ATOM 693 C CA . GLN A 1 84 ? -9.328 -4.319 -25.524 1.00 14.97 73 GLN A CA 1
ATOM 694 C C . GLN A 1 84 ? -9.543 -2.816 -25.296 1.00 10.42 73 GLN A C 1
ATOM 695 O O . GLN A 1 84 ? -9.713 -2.357 -24.154 1.00 11.38 73 GLN A O 1
ATOM 701 N N . SER A 1 85 ? -9.558 -2.074 -26.392 1.00 9.51 74 SER A N 1
ATOM 702 C CA . SER A 1 85 ? -9.722 -0.629 -26.335 1.00 7.38 74 SER A CA 1
ATOM 703 C C . SER A 1 85 ? -11.108 -0.288 -25.815 1.00 8.50 74 SER A C 1
ATOM 704 O O . SER A 1 85 ? -11.253 0.620 -25.009 1.00 10.21 74 SER A O 1
ATOM 707 N N . LEU A 1 86 ? -12.132 -0.995 -26.299 1.00 10.98 75 LEU A N 1
ATOM 708 C CA . LEU A 1 86 ? -13.495 -0.825 -25.769 1.00 11.02 75 LEU A CA 1
ATOM 709 C C . LEU A 1 86 ? -13.577 -0.975 -24.251 1.00 12.39 75 LEU A C 1
ATOM 710 O O . LEU A 1 86 ? -14.189 -0.136 -23.565 1.00 12.19 75 LEU A O 1
ATOM 715 N N . GLU A 1 87 ? -12.954 -2.043 -23.743 1.00 9.88 76 GLU A N 1
ATOM 716 C CA A GLU A 1 87 ? -12.846 -2.325 -22.323 0.50 12.80 76 GLU A CA 1
ATOM 717 C CA B GLU A 1 87 ? -12.855 -2.313 -22.312 0.50 12.10 76 GLU A CA 1
ATOM 718 C C . GLU A 1 87 ? -12.217 -1.142 -21.581 1.00 11.79 76 GLU A C 1
ATOM 719 O O . GLU A 1 87 ? -12.735 -0.698 -20.566 1.00 12.24 76 GLU A O 1
ATOM 730 N N . LEU A 1 88 ? -11.105 -0.638 -22.113 1.00 11.24 77 LEU A N 1
ATOM 731 C CA . LEU A 1 88 ? -10.401 0.464 -21.464 1.00 12.93 77 LEU A CA 1
ATOM 732 C C . LEU A 1 88 ? -11.294 1.698 -21.380 1.00 12.89 77 LEU A C 1
ATOM 733 O O . LEU A 1 88 ? -11.385 2.329 -20.333 1.00 12.85 77 LEU A O 1
ATOM 738 N N . VAL A 1 89 ? -11.970 2.014 -22.491 1.00 13.09 78 VAL A N 1
ATOM 739 C CA . VAL A 1 89 ? -12.760 3.240 -22.578 1.00 11.64 78 VAL A CA 1
ATOM 740 C C . VAL A 1 89 ? -13.962 3.105 -21.667 1.00 12.54 78 VAL A C 1
ATOM 741 O O . VAL A 1 89 ? -14.304 4.036 -20.938 1.00 12.16 78 VAL A O 1
ATOM 745 N N . HIS A 1 90 ? -14.586 1.922 -21.687 1.00 11.17 79 HIS A N 1
ATOM 746 C CA . HIS A 1 90 ? -15.741 1.676 -20.828 1.00 13.58 79 HIS A CA 1
ATOM 747 C C . HIS A 1 90 ? -15.361 1.900 -19.375 1.00 14.03 79 HIS A C 1
ATOM 748 O O . HIS A 1 90 ? -16.059 2.596 -18.649 1.00 16.37 79 HIS A O 1
ATOM 755 N N . ARG A 1 91 ? -14.224 1.342 -18.969 1.00 14.98 80 ARG A N 1
ATOM 756 C CA . ARG A 1 91 ? -13.769 1.431 -17.601 1.00 15.94 80 ARG A CA 1
ATOM 757 C C . ARG A 1 91 ? -13.548 2.897 -17.206 1.00 14.17 80 ARG A C 1
ATOM 758 O O . ARG A 1 91 ? -14.001 3.352 -16.136 1.00 15.08 80 ARG A O 1
ATOM 766 N N . PHE A 1 92 ? -12.855 3.610 -18.085 1.00 13.31 81 PHE A N 1
ATOM 767 C CA . PHE A 1 92 ? -12.590 5.018 -17.912 1.00 12.55 81 PHE A CA 1
ATOM 768 C C . PHE A 1 92 ? -13.906 5.759 -17.765 1.00 12.75 81 PHE A C 1
ATOM 769 O O . PHE A 1 92 ? -14.084 6.541 -16.821 1.00 14.26 81 PHE A O 1
ATOM 777 N N . GLN A 1 93 ? -14.814 5.519 -18.711 1.00 15.17 82 GLN A N 1
ATOM 778 C CA . GLN A 1 93 ? -16.121 6.163 -18.722 1.00 14.76 82 GLN A CA 1
ATOM 779 C C . GLN A 1 93 ? -16.932 5.893 -17.452 1.00 16.53 82 GLN A C 1
ATOM 780 O O . GLN A 1 93 ? -17.514 6.826 -16.880 1.00 16.48 82 GLN A O 1
ATOM 786 N N . GLU A 1 94 ? -16.977 4.633 -17.029 1.00 17.06 83 GLU A N 1
ATOM 787 C CA . GLU A 1 94 ? -17.658 4.240 -15.795 1.00 18.19 83 GLU A CA 1
ATOM 788 C C . GLU A 1 94 ? -17.116 5.052 -14.635 1.00 17.68 83 GLU A C 1
ATOM 789 O O . GLU A 1 94 ? -17.879 5.560 -13.802 1.00 18.99 83 GLU A O 1
ATOM 795 N N . TYR A 1 95 ? -15.791 5.177 -14.581 1.00 14.77 84 TYR A N 1
ATOM 796 C CA . TYR A 1 95 ? -15.172 5.876 -13.467 1.00 13.31 84 TYR A CA 1
ATOM 797 C C . TYR A 1 95 ? -15.514 7.360 -13.448 1.00 13.25 84 TYR A C 1
ATOM 798 O O . TYR A 1 95 ? -15.899 7.909 -12.404 1.00 14.15 84 TYR A O 1
ATOM 807 N N . ILE A 1 96 ? -15.349 8.005 -14.595 1.00 14.04 85 ILE A N 1
ATOM 808 C CA . ILE A 1 96 ? -15.652 9.421 -14.766 1.00 15.75 85 ILE A CA 1
ATOM 809 C C . ILE A 1 96 ? -17.106 9.688 -14.381 1.00 18.60 85 ILE A C 1
ATOM 810 O O . ILE A 1 96 ? -17.397 10.621 -13.625 1.00 18.86 85 ILE A O 1
ATOM 815 N N . ASP A 1 97 ? -18.002 8.841 -14.875 1.00 17.93 86 ASP A N 1
ATOM 816 C CA . ASP A 1 97 ? -19.433 8.964 -14.552 1.00 20.13 86 ASP A CA 1
ATOM 817 C C . ASP A 1 97 ? -19.735 8.902 -13.058 1.00 19.02 86 ASP A C 1
ATOM 818 O O . ASP A 1 97 ? -20.617 9.618 -12.584 1.00 20.06 86 ASP A O 1
ATOM 823 N N . ALA A 1 98 ? -18.989 8.057 -12.341 1.00 17.20 87 ALA A N 1
ATOM 824 C CA . ALA A 1 98 ? -19.131 7.831 -10.899 1.00 16.62 87 ALA A CA 1
ATOM 825 C C . ALA A 1 98 ? -18.503 8.966 -10.094 1.00 16.62 87 ALA A C 1
ATOM 826 O O . ALA A 1 98 ? -18.813 9.144 -8.909 1.00 16.51 87 ALA A O 1
ATOM 828 N N . HIS A 1 99 ? -17.601 9.713 -10.744 1.00 14.73 88 HIS A N 1
ATOM 829 C CA . HIS A 1 99 ? -16.836 10.773 -10.081 1.00 15.24 88 HIS A CA 1
ATOM 830 C C . HIS A 1 99 ? -16.856 12.126 -10.763 1.00 15.28 88 HIS A C 1
ATOM 831 O O . HIS A 1 99 ? -15.860 12.584 -11.326 1.00 12.02 88 HIS A O 1
ATOM 838 N N . PRO A 1 100 ? -18.015 12.791 -10.716 1.00 17.68 89 PRO A N 1
ATOM 839 C CA . PRO A 1 100 ? -18.148 14.116 -11.302 1.00 17.93 89 PRO A CA 1
ATOM 840 C C . PRO A 1 100 ? -17.188 15.149 -10.714 1.00 17.72 89 PRO A C 1
ATOM 841 O O . PRO A 1 100 ? -16.901 16.141 -11.402 1.00 19.12 89 PRO A O 1
ATOM 845 N N . GLU A 1 101 ? -16.702 14.917 -9.485 1.00 14.89 90 GLU A N 1
ATOM 846 C CA . GLU A 1 101 ? -15.707 15.788 -8.840 1.00 16.44 90 GLU A CA 1
ATOM 847 C C . GLU A 1 101 ? -14.343 15.742 -9.521 1.00 16.20 90 GLU A C 1
ATOM 848 O O . GLU A 1 101 ? -13.496 16.587 -9.236 1.00 18.12 90 GLU A O 1
ATOM 854 N N . THR A 1 102 ? -14.089 14.719 -10.333 1.00 9.70 91 THR A N 1
ATOM 855 C CA . THR A 1 102 ? -12.788 14.596 -10.978 1.00 8.84 91 THR A CA 1
ATOM 856 C C . THR A 1 102 ? -12.824 15.400 -12.269 1.00 9.78 91 THR A C 1
ATOM 857 O O . THR A 1 102 ? -13.657 15.156 -13.151 1.00 12.52 91 THR A O 1
ATOM 861 N N . ILE A 1 103 ? -11.914 16.363 -12.364 1.00 8.16 92 ILE A N 1
ATOM 862 C CA . ILE A 1 103 ? -11.804 17.196 -13.552 1.00 8.88 92 ILE A CA 1
ATOM 863 C C . ILE A 1 103 ? -11.053 16.406 -14.621 1.00 9.72 92 ILE A C 1
ATOM 864 O O . ILE A 1 103 ? -9.970 15.932 -14.361 1.00 9.66 92 ILE A O 1
ATOM 869 N N . VAL A 1 104 ? -11.634 16.256 -15.803 1.00 8.04 93 VAL A N 1
ATOM 870 C CA . VAL A 1 104 ? -11.000 15.503 -16.882 1.00 8.18 93 VAL A CA 1
ATOM 871 C C . VAL A 1 104 ? -10.444 16.462 -17.934 1.00 10.21 93 VAL A C 1
ATOM 872 O O . VAL A 1 104 ? -11.191 17.240 -18.533 1.00 10.02 93 VAL A O 1
ATOM 876 N N . LEU A 1 105 ? -9.125 16.392 -18.140 1.00 8.56 94 LEU A N 1
ATOM 877 C CA . LEU A 1 105 ? -8.491 17.163 -19.203 1.00 9.25 94 LEU A CA 1
ATOM 878 C C . LEU A 1 105 ? -8.079 16.200 -20.324 1.00 10.31 94 LEU A C 1
ATOM 879 O O . LEU A 1 105 ? -7.040 15.577 -20.221 1.00 9.29 94 LEU A O 1
ATOM 884 N N . ASP A 1 106 ? -8.872 16.044 -21.386 1.00 8.60 95 ASP A N 1
ATOM 885 C CA . ASP A 1 106 ? -10.152 16.720 -21.587 1.00 8.27 95 ASP A CA 1
ATOM 886 C C . ASP A 1 106 ? -11.328 15.773 -21.740 1.00 10.50 95 ASP A C 1
ATOM 887 O O . ASP A 1 106 ? -11.155 14.597 -22.017 1.00 8.45 95 ASP A O 1
ATOM 892 N N . PRO A 1 107 ? -12.555 16.284 -21.542 1.00 10.50 96 PRO A N 1
ATOM 893 C CA . PRO A 1 107 ? -13.711 15.375 -21.569 1.00 12.47 96 PRO A CA 1
ATOM 894 C C . PRO A 1 107 ? -13.783 14.582 -22.869 1.00 11.03 96 PRO A C 1
ATOM 895 O O . PRO A 1 107 ? -13.480 15.094 -23.940 1.00 8.70 96 PRO A O 1
ATOM 899 N N . LEU A 1 108 ? -14.204 13.326 -22.791 1.00 13.20 97 LEU A N 1
ATOM 900 C CA . LEU A 1 108 ? -14.241 12.530 -24.001 1.00 9.31 97 LEU A CA 1
ATOM 901 C C . LEU A 1 108 ? -15.126 13.093 -25.100 1.00 11.45 97 LEU A C 1
ATOM 902 O O . LEU A 1 108 ? -14.778 12.949 -26.242 1.00 12.82 97 LEU A O 1
ATOM 907 N N . PRO A 1 109 ? -16.306 13.666 -24.761 1.00 13.71 98 PRO A N 1
ATOM 908 C CA . PRO A 1 109 ? -17.093 14.295 -25.824 1.00 16.56 98 PRO A CA 1
ATOM 909 C C . PRO A 1 109 ? -16.295 15.373 -26.550 1.00 14.00 98 PRO A C 1
ATOM 910 O O . PRO A 1 109 ? -16.366 15.458 -27.775 1.00 17.82 98 PRO A O 1
ATOM 914 N N . ALA A 1 110 ? -15.492 16.135 -25.804 1.00 18.09 99 ALA A N 1
ATOM 915 C CA . ALA A 1 110 ? -14.669 17.160 -26.401 1.00 20.26 99 ALA A CA 1
ATOM 916 C C . ALA A 1 110 ? -13.666 16.510 -27.346 1.00 18.49 99 ALA A C 1
ATOM 917 O O . ALA A 1 110 ? -13.500 16.944 -28.476 1.00 21.70 99 ALA A O 1
ATOM 919 N N . ILE A 1 111 ? -12.987 15.449 -26.883 1.00 16.43 100 ILE A N 1
ATOM 920 C CA . ILE A 1 111 ? -12.010 14.696 -27.697 1.00 17.85 100 ILE A CA 1
ATOM 921 C C . ILE A 1 111 ? -12.596 14.175 -28.977 1.00 20.55 100 ILE A C 1
ATOM 922 O O . ILE A 1 111 ? -11.984 14.341 -30.017 1.00 20.72 100 ILE A O 1
ATOM 927 N N . ARG A 1 112 ? -13.791 13.577 -28.893 1.00 18.97 101 ARG A N 1
ATOM 928 C CA . ARG A 1 112 ? -14.477 12.954 -30.023 1.00 21.20 101 ARG A CA 1
ATOM 929 C C . ARG A 1 112 ? -14.727 13.921 -31.161 1.00 17.31 101 ARG A C 1
ATOM 930 O O . ARG A 1 112 ? -14.600 13.528 -32.312 1.00 24.14 101 ARG A O 1
ATOM 938 N N . THR A 1 113 ? -14.995 15.177 -30.833 1.00 18.79 102 THR A N 1
ATOM 939 C CA . THR A 1 113 ? -15.173 16.211 -31.876 1.00 22.82 102 THR A CA 1
ATOM 940 C C . THR A 1 113 ? -13.938 16.311 -32.761 1.00 23.22 102 THR A C 1
ATOM 941 O O . THR A 1 113 ? -14.046 16.549 -33.967 1.00 31.90 102 THR A O 1
ATOM 945 N N . LEU A 1 114 ? -12.763 16.091 -32.188 1.00 12.58 103 LEU A N 1
ATOM 946 C CA . LEU A 1 114 ? -11.545 16.352 -32.947 1.00 11.02 103 LEU A CA 1
ATOM 947 C C . LEU A 1 114 ? -11.033 15.088 -33.638 1.00 14.54 103 LEU A C 1
ATOM 948 O O . LEU A 1 114 ? -9.979 15.103 -34.283 1.00 16.44 103 LEU A O 1
ATOM 953 N N . LEU A 1 115 ? -11.781 14.007 -33.516 1.00 15.54 104 LEU A N 1
ATOM 954 C CA . LEU A 1 115 ? -11.365 12.735 -34.091 1.00 14.47 104 LEU A CA 1
ATOM 955 C C . LEU A 1 115 ? -11.679 12.605 -35.566 1.00 11.91 104 LEU A C 1
ATOM 956 O O . LEU A 1 115 ? -11.149 11.713 -36.258 1.00 12.95 104 LEU A O 1
ATOM 961 N N . ASP A 1 116 ? -12.626 13.426 -36.015 1.00 10.33 105 ASP A N 1
ATOM 962 C CA . ASP A 1 116 ? -13.078 13.368 -37.378 1.00 10.37 105 ASP A CA 1
ATOM 963 C C . ASP A 1 116 ? -12.860 14.738 -38.017 1.00 11.07 105 ASP A C 1
ATOM 964 O O . ASP A 1 116 ? -13.325 15.737 -37.489 1.00 11.09 105 ASP A O 1
ATOM 969 N N . ARG A 1 117 ? -12.104 14.772 -39.120 1.00 11.20 106 ARG A N 1
ATOM 970 C CA . ARG A 1 117 ? -11.746 16.063 -39.732 1.00 9.84 106 ARG A CA 1
ATOM 971 C C . ARG A 1 117 ? -12.978 16.826 -40.184 1.00 7.97 106 ARG A C 1
ATOM 972 O O . ARG A 1 117 ? -13.094 18.016 -39.932 1.00 12.63 106 ARG A O 1
ATOM 980 N N . SER A 1 118 ? -13.889 16.170 -40.876 1.00 11.57 107 SER A N 1
ATOM 981 C CA . SER A 1 118 ? -15.038 16.893 -41.392 1.00 13.60 107 SER A CA 1
ATOM 982 C C . SER A 1 118 ? -15.853 17.511 -40.255 1.00 14.17 107 SER A C 1
ATOM 983 O O . SER A 1 118 ? -16.203 18.699 -40.303 1.00 14.34 107 SER A O 1
ATOM 986 N N . LYS A 1 119 ? -16.142 16.722 -39.226 1.00 14.95 108 LYS A N 1
ATOM 987 C CA . LYS A 1 119 ? -16.857 17.246 -38.069 1.00 17.42 108 LYS A CA 1
ATOM 988 C C . LYS A 1 119 ? -16.153 18.422 -37.411 1.00 16.38 108 LYS A C 1
ATOM 989 O O . LYS A 1 119 ? -16.793 19.424 -37.059 1.00 17.80 108 LYS A O 1
ATOM 995 N N . SER A 1 120 ? -14.849 18.303 -37.249 1.00 11.69 109 SER A N 1
ATOM 996 C CA A SER A 1 120 ? -14.046 19.371 -36.662 0.50 12.83 109 SER A CA 1
ATOM 997 C CA B SER A 1 120 ? -14.059 19.374 -36.647 0.50 13.22 109 SER A CA 1
ATOM 998 C C . SER A 1 120 ? -14.064 20.610 -37.537 1.00 12.56 109 SER A C 1
ATOM 999 O O . SER A 1 120 ? -14.249 21.726 -37.055 1.00 11.85 109 SER A O 1
ATOM 1004 N N . TYR A 1 121 ? -13.899 20.413 -38.836 1.00 6.62 110 TYR A N 1
ATOM 1005 C CA . TYR A 1 121 ? -13.891 21.595 -39.724 1.00 8.00 110 TYR A CA 1
ATOM 1006 C C . TYR A 1 121 ? -15.240 22.280 -39.735 1.00 9.23 110 TYR A C 1
ATOM 1007 O O . TYR A 1 121 ? -15.329 23.506 -39.810 1.00 9.73 110 TYR A O 1
ATOM 1016 N N . GLU A 1 122 ? -16.287 21.485 -39.606 1.00 9.23 111 GLU A N 1
ATOM 1017 C CA . GLU A 1 122 ? -17.640 22.081 -39.566 1.00 10.00 111 GLU A CA 1
ATOM 1018 C C . GLU A 1 122 ? -17.855 22.848 -38.255 1.00 10.77 111 GLU A C 1
ATOM 1019 O O . GLU A 1 122 ? -18.446 23.932 -38.248 1.00 11.81 111 GLU A O 1
ATOM 1025 N N . LEU A 1 123 ? -17.345 22.319 -37.150 1.00 11.06 112 LEU A N 1
ATOM 1026 C CA . LEU A 1 123 ? -17.430 23.022 -35.874 1.00 12.23 112 LEU A CA 1
ATOM 1027 C C . LEU A 1 123 ? -16.663 24.329 -35.941 1.00 10.53 112 LEU A C 1
ATOM 1028 O O . LEU A 1 123 ? -17.180 25.363 -35.513 1.00 12.51 112 LEU A O 1
ATOM 1033 N N . ILE A 1 124 ? -15.469 24.325 -36.548 1.00 7.92 113 ILE A N 1
ATOM 1034 C CA . ILE A 1 124 ? -14.697 25.556 -36.677 1.00 8.59 113 ILE A CA 1
ATOM 1035 C C . ILE A 1 124 ? -15.476 26.548 -37.561 1.00 9.00 113 ILE A C 1
ATOM 1036 O O . ILE A 1 124 ? -15.601 27.727 -37.226 1.00 11.90 113 ILE A O 1
ATOM 1041 N N . ARG A 1 125 ? -16.079 26.039 -38.641 1.00 6.63 114 ARG A N 1
ATOM 1042 C CA . ARG A 1 125 ? -16.840 26.892 -39.543 1.00 9.50 114 ARG A CA 1
ATOM 1043 C C . ARG A 1 125 ? -17.992 27.573 -38.792 1.00 7.78 114 ARG A C 1
ATOM 1044 O O . ARG A 1 125 ? -18.174 28.774 -38.917 1.00 9.47 114 ARG A O 1
ATOM 1052 N N . LYS A 1 126 ? -18.738 26.788 -38.001 1.00 9.38 115 LYS A N 1
ATOM 1053 C CA . LYS A 1 126 ? -19.883 27.335 -37.241 1.00 10.22 115 LYS A CA 1
ATOM 1054 C C . LYS A 1 126 ? -19.399 28.346 -36.190 1.00 9.87 115 LYS A C 1
ATOM 1055 O O . LYS A 1 126 ? -19.995 29.435 -35.993 1.00 9.55 115 LYS A O 1
ATOM 1061 N N . ILE A 1 127 ? -18.332 27.987 -35.495 1.00 8.56 116 ILE A N 1
ATOM 1062 C CA . ILE A 1 127 ? -17.802 28.893 -34.508 1.00 11.41 116 ILE A CA 1
ATOM 1063 C C . ILE A 1 127 ? -17.395 30.199 -35.172 1.00 11.84 116 ILE A C 1
ATOM 1064 O O . ILE A 1 127 ? -17.763 31.277 -34.718 1.00 12.26 116 ILE A O 1
ATOM 1069 N N . GLU A 1 128 ? -16.715 30.116 -36.308 1.00 11.01 117 GLU A N 1
ATOM 1070 C CA . GLU A 1 128 ? -16.289 31.321 -37.010 1.00 11.35 117 GLU A CA 1
ATOM 1071 C C . GLU A 1 128 ? -17.474 32.164 -37.504 1.00 10.65 117 GLU A C 1
ATOM 1072 O O . GLU A 1 128 ? -17.445 33.385 -37.394 1.00 10.12 117 GLU A O 1
ATOM 1078 N N . ALA A 1 129 ? -18.522 31.528 -38.025 1.00 8.66 118 ALA A N 1
ATOM 1079 C CA . ALA A 1 129 ? -19.733 32.241 -38.451 1.00 11.17 118 ALA A CA 1
ATOM 1080 C C . ALA A 1 129 ? -20.341 33.001 -37.266 1.00 10.84 118 ALA A C 1
ATOM 1081 O O . ALA A 1 129 ? -20.867 34.104 -37.402 1.00 13.82 118 ALA A O 1
ATOM 1083 N N . TYR A 1 130 ? -20.225 32.407 -36.084 1.00 10.55 119 TYR A N 1
ATOM 1084 C CA . TYR A 1 130 ? -20.809 33.011 -34.897 1.00 11.67 119 TYR A CA 1
ATOM 1085 C C . TYR A 1 130 ? -19.975 34.230 -34.456 1.00 10.22 119 TYR A C 1
ATOM 1086 O O . TYR A 1 130 ? -20.543 35.264 -34.045 1.00 10.55 119 TYR A O 1
ATOM 1095 N N . MET A 1 131 ? -18.646 34.115 -34.582 1.00 10.60 120 MET A N 1
ATOM 1096 C CA . MET A 1 131 ? -17.737 35.200 -34.200 1.00 11.09 120 MET A CA 1
ATOM 1097 C C . MET A 1 131 ? -17.778 36.354 -35.181 1.00 13.31 120 MET A C 1
ATOM 1098 O O . MET A 1 131 ? -17.573 37.497 -34.777 1.00 13.61 120 MET A O 1
ATOM 1103 N N . GLU A 1 132 ? -18.037 36.050 -36.457 1.00 9.60 121 GLU A N 1
ATOM 1104 C CA . GLU A 1 132 ? -18.153 37.055 -37.539 1.00 11.25 121 GLU A CA 1
ATOM 1105 C C . GLU A 1 132 ? -16.995 38.077 -37.525 1.00 12.07 121 GLU A C 1
ATOM 1106 O O . GLU A 1 132 ? -17.204 39.287 -37.529 1.00 12.28 121 GLU A O 1
ATOM 1112 N N . ASP A 1 133 ? -15.762 37.555 -37.556 1.00 9.17 122 ASP A N 1
ATOM 1113 C CA . ASP A 1 133 ? -14.565 38.358 -37.588 1.00 10.70 122 ASP A CA 1
ATOM 1114 C C . ASP A 1 133 ? -14.020 38.280 -39.007 1.00 7.40 122 ASP A C 1
ATOM 1115 O O . ASP A 1 133 ? -13.713 37.173 -39.492 1.00 9.85 122 ASP A O 1
ATOM 1120 N N . ASP A 1 134 ? -13.894 39.427 -39.669 1.00 7.28 123 ASP A N 1
ATOM 1121 C CA . ASP A 1 134 ? -13.466 39.425 -41.083 1.00 11.02 123 ASP A CA 1
ATOM 1122 C C . ASP A 1 134 ? -11.981 39.080 -41.232 1.00 8.82 123 ASP A C 1
ATOM 1123 O O . ASP A 1 134 ? -11.486 38.962 -42.363 1.00 10.11 123 ASP A O 1
ATOM 1128 N N . ARG A 1 135 ? -11.277 38.887 -40.107 1.00 9.53 124 ARG A N 1
ATOM 1129 C CA . ARG A 1 135 ? -9.881 38.446 -40.169 1.00 8.48 124 ARG A CA 1
ATOM 1130 C C . ARG A 1 135 ? -9.740 36.937 -40.275 1.00 7.47 124 ARG A C 1
ATOM 1131 O O . ARG A 1 135 ? -8.629 36.425 -40.414 1.00 7.43 124 ARG A O 1
ATOM 1139 N N . ILE A 1 136 ? -10.867 36.222 -40.250 1.00 8.44 125 ILE A N 1
ATOM 1140 C CA . ILE A 1 136 ? -10.836 34.773 -40.248 1.00 8.25 125 ILE A CA 1
ATOM 1141 C C . ILE A 1 136 ? -11.639 34.210 -41.422 1.00 10.38 125 ILE A C 1
ATOM 1142 O O . ILE A 1 136 ? -12.699 34.738 -41.782 1.00 8.25 125 ILE A O 1
ATOM 1147 N N . CYS A 1 137 ? -11.112 33.161 -42.048 1.00 10.05 126 CYS A N 1
ATOM 1148 C CA A CYS A 1 137 ? -11.826 32.474 -43.114 0.70 11.34 126 CYS A CA 1
ATOM 1149 C CA B CYS A 1 137 ? -11.868 32.476 -43.079 0.30 10.57 126 CYS A CA 1
ATOM 1150 C C . CYS A 1 137 ? -11.825 30.964 -42.893 1.00 8.82 126 CYS A C 1
ATOM 1151 O O . CYS A 1 137 ? -10.880 30.423 -42.351 1.00 11.57 126 CYS A O 1
ATOM 1156 N N . SER A 1 138 ? -12.919 30.303 -43.274 1.00 12.29 127 SER A N 1
ATOM 1157 C CA . SER A 1 138 ? -13.017 28.848 -43.203 1.00 13.24 127 SER A CA 1
ATOM 1158 C C . SER A 1 138 ? -12.882 28.358 -44.659 1.00 9.33 127 SER A C 1
ATOM 1159 O O . SER A 1 138 ? -13.801 28.536 -45.454 1.00 12.93 127 SER A O 1
ATOM 1162 N N . PRO A 1 139 ? -11.731 27.720 -45.007 1.00 12.41 128 PRO A N 1
ATOM 1163 C CA . PRO A 1 139 ? -11.650 27.208 -46.378 1.00 9.32 128 PRO A CA 1
ATOM 1164 C C . PRO A 1 139 ? -12.788 26.245 -46.620 1.00 10.55 128 PRO A C 1
ATOM 1165 O O . PRO A 1 139 ? -13.111 25.443 -45.749 1.00 11.08 128 PRO A O 1
ATOM 1169 N N . PRO A 1 140 ? -13.439 26.372 -47.779 1.00 8.02 129 PRO A N 1
ATOM 1170 C CA . PRO A 1 140 ? -14.442 25.389 -48.138 1.00 9.23 129 PRO A CA 1
ATOM 1171 C C . PRO A 1 140 ? -13.884 23.978 -48.013 1.00 8.87 129 PRO A C 1
ATOM 1172 O O . PRO 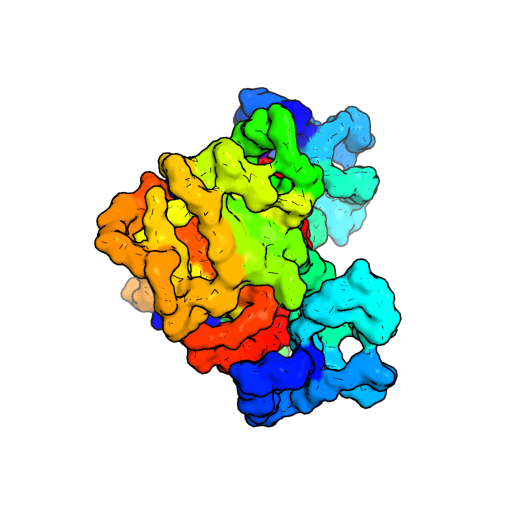A 1 140 ? -12.719 23.705 -48.335 1.00 8.64 129 PRO A O 1
ATOM 1176 N N . PHE A 1 141 ? -14.738 23.090 -47.536 1.00 8.37 130 PHE A N 1
ATOM 1177 C CA . PHE A 1 141 ? -14.348 21.717 -47.346 1.00 6.82 130 PHE A CA 1
ATOM 1178 C C . PHE A 1 141 ? -15.614 20.884 -47.510 1.00 7.52 130 PHE A C 1
ATOM 1179 O O . PHE A 1 141 ? -16.756 21.404 -47.425 1.00 8.69 130 PHE A O 1
ATOM 1187 N N . MET A 1 142 ? -15.401 19.603 -47.775 1.00 8.82 131 MET A N 1
ATOM 1188 C CA . MET A 1 142 ? -16.486 18.653 -47.714 1.00 8.82 131 MET A CA 1
ATOM 1189 C C . MET A 1 142 ? -15.885 17.274 -47.598 1.00 11.24 131 MET A C 1
ATOM 1190 O O . MET A 1 142 ? -14.671 17.057 -47.787 1.00 10.21 131 MET A O 1
ATOM 1195 N N . GLU A 1 143 ? -16.749 16.328 -47.285 1.00 15.35 132 GLU A N 1
ATOM 1196 C CA . GLU A 1 143 ? -16.364 14.934 -47.257 1.00 16.97 132 GLU A CA 1
ATOM 1197 C C . GLU A 1 143 ? -16.874 14.240 -48.506 1.00 17.10 132 GLU A C 1
ATOM 1198 O O . GLU A 1 143 ? -18.075 14.348 -48.837 1.00 18.96 132 GLU A O 1
ATOM 1204 N N . LEU A 1 144 ? -15.962 13.586 -49.228 1.00 16.35 133 LEU A N 1
ATOM 1205 C CA . LEU A 1 144 ? -16.303 12.736 -50.377 1.00 17.48 133 LEU A CA 1
ATOM 1206 C C . LEU A 1 144 ? -16.346 11.294 -49.884 1.00 20.65 133 LEU A C 1
ATOM 1207 O O . LEU A 1 144 ? -15.399 10.817 -49.259 1.00 22.93 133 LEU A O 1
ATOM 1212 N N . THR A 1 145 ? -17.460 10.615 -50.116 1.00 22.39 134 THR A N 1
ATOM 1213 C CA . THR A 1 145 ? -17.564 9.239 -49.632 1.00 23.51 134 THR A CA 1
ATOM 1214 C C . THR A 1 145 ? -17.434 8.273 -50.784 1.00 24.51 134 THR A C 1
ATOM 1215 O O . THR A 1 145 ? -16.823 7.218 -50.639 1.00 29.79 134 THR A O 1
ATOM 1219 N N . SER A 1 146 ? -17.984 8.641 -51.933 1.00 22.66 135 SER A N 1
ATOM 1220 C CA . SER A 1 146 ? -17.930 7.752 -53.082 1.00 22.68 135 SER A CA 1
ATOM 1221 C C . SER A 1 146 ? -16.669 8.012 -53.879 1.00 26.50 135 SER A C 1
ATOM 1222 O O . SER A 1 146 ? -16.102 9.113 -53.829 1.00 25.99 135 SER A O 1
ATOM 1225 N N . LEU A 1 147 ? -16.216 6.983 -54.586 1.00 27.52 136 LEU A N 1
ATOM 1226 C CA . LEU A 1 147 ? -15.117 7.120 -55.527 1.00 29.17 136 LEU A CA 1
ATOM 1227 C C . LEU A 1 147 ? -15.512 8.123 -56.613 1.00 27.51 136 LEU A C 1
ATOM 1228 O O . LEU A 1 147 ? -16.692 8.244 -56.968 1.00 25.26 136 LEU A O 1
ATOM 1233 N N . CYS A 1 148 ? -14.525 8.855 -57.118 1.00 25.70 137 CYS A N 1
ATOM 1234 C CA . CYS A 1 148 ? -14.768 9.882 -58.119 1.00 26.16 137 CYS A CA 1
ATOM 1235 C C . CYS A 1 148 ? -15.472 9.337 -59.361 1.00 25.48 137 CYS A C 1
ATOM 1236 O O . CYS A 1 148 ? -15.287 8.172 -59.729 1.00 25.92 137 CYS A O 1
ATOM 1239 N N . GLY A 1 149 ? -16.280 10.191 -59.989 1.00 24.36 138 GLY A N 1
ATOM 1240 C CA . GLY A 1 149 ? -16.986 9.843 -61.214 1.00 24.89 138 GLY A CA 1
ATOM 1241 C C . GLY A 1 149 ? -17.599 11.047 -61.895 1.00 23.68 138 GLY A C 1
ATOM 1242 O O . GLY A 1 149 ? -17.127 12.173 -61.736 1.00 21.42 138 GLY A O 1
ATOM 1243 N N . ASP A 1 150 ? -18.676 10.795 -62.641 1.00 26.67 139 ASP A N 1
ATOM 1244 C CA . ASP A 1 150 ? -19.324 11.799 -63.481 1.00 26.90 139 ASP A CA 1
ATOM 1245 C C . ASP A 1 150 ? -19.963 12.980 -62.760 1.00 26.96 139 ASP A C 1
ATOM 1246 O O . ASP A 1 150 ? -20.161 14.033 -63.363 1.00 24.92 139 ASP A O 1
ATOM 1251 N N . ASP A 1 151 ? -20.286 12.805 -61.482 1.00 27.95 140 ASP A N 1
ATOM 1252 C CA . ASP A 1 151 ? -20.966 13.854 -60.738 1.00 26.38 140 ASP A CA 1
ATOM 1253 C C . ASP A 1 151 ? -20.035 14.606 -59.799 1.00 22.88 140 ASP A C 1
ATOM 1254 O O . ASP A 1 151 ? -20.450 15.583 -59.168 1.00 24.96 140 ASP A O 1
ATOM 1259 N N . THR A 1 152 ? -18.796 14.134 -59.700 1.00 20.44 141 THR A N 1
ATOM 1260 C CA . THR A 1 152 ? -17.852 14.672 -58.698 1.00 15.29 141 THR A CA 1
ATOM 1261 C C . THR A 1 152 ? -17.600 16.173 -58.870 1.00 16.26 141 THR A C 1
ATOM 1262 O O . THR A 1 152 ? -17.666 16.944 -57.895 1.00 16.61 141 THR A O 1
ATOM 1266 N N . MET A 1 153 ? -17.349 16.583 -60.109 1.00 16.08 142 MET A N 1
ATOM 1267 C CA . MET A 1 153 ? -17.087 17.979 -60.434 1.00 16.33 142 MET A CA 1
ATOM 1268 C C . MET A 1 153 ? -18.195 18.911 -59.966 1.00 18.27 142 MET A C 1
ATOM 1269 O O . MET A 1 153 ? -17.923 19.940 -59.346 1.00 16.35 142 MET A O 1
ATOM 1274 N N . ARG A 1 154 ? -19.446 18.543 -60.243 1.00 21.60 143 ARG A N 1
ATOM 1275 C CA . ARG A 1 154 ? -20.587 19.371 -59.845 1.00 24.90 143 ARG A CA 1
ATOM 1276 C C . ARG A 1 154 ? -20.784 19.370 -58.323 1.00 20.60 143 ARG A C 1
ATOM 1277 O O . ARG A 1 154 ? -21.169 20.385 -57.739 1.00 22.00 143 ARG A O 1
ATOM 1285 N N . LEU A 1 155 ? -20.500 18.235 -57.691 1.00 21.19 144 LEU A N 1
ATOM 1286 C CA . LEU A 1 155 ? -20.583 18.107 -56.235 1.00 19.01 144 LEU A CA 1
ATOM 1287 C C . LEU A 1 155 ? -19.588 19.051 -55.542 1.00 19.37 144 LEU A C 1
ATOM 1288 O O . LEU A 1 155 ? -19.935 19.765 -54.608 1.00 17.78 144 LEU A O 1
ATOM 1293 N N . LEU A 1 156 ? -18.348 19.027 -56.013 1.00 15.64 145 LEU A N 1
ATOM 1294 C CA . LEU A 1 156 ? -17.304 19.927 -55.526 1.00 13.62 145 LEU A CA 1
ATOM 1295 C C . LEU A 1 156 ? -17.721 21.378 -55.735 1.00 15.17 145 LEU A C 1
ATOM 1296 O O . LEU A 1 156 ? -17.692 22.192 -54.804 1.00 15.24 145 LEU A O 1
ATOM 1301 N N . GLU A 1 157 ? -18.171 21.690 -56.949 1.00 15.15 146 GLU A N 1
ATOM 1302 C CA . GLU A 1 157 ? -18.498 23.049 -57.289 1.00 19.02 146 GLU A CA 1
ATOM 1303 C C . GLU A 1 157 ? -19.588 23.608 -56.359 1.00 16.66 146 GLU A C 1
ATOM 1304 O O . GLU A 1 157 ? -19.473 24.730 -55.879 1.00 15.88 146 GLU A O 1
ATOM 1310 N N . LYS A 1 158 ? -20.637 22.825 -56.094 1.00 18.29 147 LYS A N 1
ATOM 1311 C CA . LYS A 1 158 ? -21.751 23.354 -55.309 1.00 18.62 147 LYS A CA 1
ATOM 1312 C C . LYS A 1 158 ? -21.358 23.540 -53.829 1.00 17.94 147 LYS A C 1
ATOM 1313 O O . LYS A 1 158 ? -21.999 24.301 -53.104 1.00 19.28 147 LYS A O 1
ATOM 1319 N N . ASN A 1 159 ? -20.287 22.868 -53.404 1.00 17.38 148 ASN A N 1
ATOM 1320 C CA . ASN A 1 159 ? -19.770 23.042 -52.045 1.00 13.71 148 ASN A CA 1
ATOM 1321 C C . ASN A 1 159 ? -18.624 24.024 -51.926 1.00 10.34 148 ASN A C 1
ATOM 1322 O O . ASN A 1 159 ? -18.045 24.186 -50.839 1.00 12.35 148 ASN A O 1
ATOM 1327 N N . GLY A 1 160 ? -18.316 24.688 -53.035 1.00 11.36 149 GLY A N 1
ATOM 1328 C CA . GLY A 1 160 ? -17.327 25.770 -53.041 1.00 11.50 149 GLY A CA 1
ATOM 1329 C C . GLY A 1 160 ? -15.898 25.272 -53.129 1.00 9.80 149 GLY A C 1
ATOM 1330 O O . GLY A 1 160 ? -14.964 26.050 -52.963 1.00 9.16 149 GLY A O 1
ATOM 1331 N N . LEU A 1 161 ? -15.750 23.972 -53.353 1.00 9.02 150 LEU A N 1
ATOM 1332 C CA . LEU A 1 161 ? -14.431 23.400 -53.625 1.00 7.83 150 LEU A CA 1
ATOM 1333 C C . LEU A 1 161 ? -13.918 23.903 -54.971 1.00 8.27 150 LEU A C 1
ATOM 1334 O O . LEU A 1 161 ? -14.658 23.933 -55.980 1.00 9.67 150 LEU A O 1
ATOM 1339 N N . THR A 1 162 ? -12.652 24.314 -54.958 1.00 7.00 151 THR A N 1
ATOM 1340 C CA . THR A 1 162 ? -11.969 24.746 -56.172 1.00 8.12 151 THR A CA 1
ATOM 1341 C C . THR A 1 162 ? -10.611 24.063 -56.252 1.00 8.93 151 THR A C 1
ATOM 1342 O O . THR A 1 162 ? -10.113 23.544 -55.262 1.00 9.86 151 THR A O 1
ATOM 1346 N N . PHE A 1 163 ? -10.028 24.043 -57.441 1.00 8.51 152 PHE A N 1
ATOM 1347 C CA . PHE A 1 163 ? -8.648 23.569 -57.583 1.00 7.70 152 PHE A CA 1
ATOM 1348 C C . PHE A 1 163 ? -7.712 24.707 -57.263 1.00 7.82 152 PHE A C 1
ATOM 1349 O O . PHE A 1 163 ? -7.980 25.851 -57.666 1.00 12.00 152 PHE A O 1
ATOM 1357 N N . PRO A 1 164 ? -6.596 24.415 -56.581 1.00 9.56 153 PRO A N 1
ATOM 1358 C CA . PRO A 1 164 ? -6.264 23.097 -56.017 1.00 7.24 153 PRO A CA 1
ATOM 1359 C C . PRO A 1 164 ? -6.946 22.879 -54.662 1.00 6.32 153 PRO A C 1
ATOM 1360 O O . PRO A 1 164 ? -7.265 23.840 -53.942 1.00 8.72 153 PRO A O 1
ATOM 1364 N N . PHE A 1 165 ? -7.163 21.618 -54.311 1.00 6.39 154 PHE A N 1
ATOM 1365 C CA . PHE A 1 165 ? -7.625 21.308 -52.971 1.00 7.97 154 PHE A CA 1
ATOM 1366 C C . PHE A 1 165 ? -6.821 20.157 -52.428 1.00 8.70 154 PHE A C 1
ATOM 1367 O O . PHE A 1 165 ? -6.188 19.408 -53.174 1.00 6.93 154 PHE A O 1
ATOM 1375 N N . ILE A 1 166 ? -6.789 20.060 -51.106 1.00 8.61 155 ILE A N 1
ATOM 1376 C CA . ILE A 1 166 ? -6.026 18.998 -50.444 1.00 6.29 155 ILE A CA 1
ATOM 1377 C C . ILE A 1 166 ? -6.987 17.950 -49.914 1.00 10.26 155 ILE A C 1
ATOM 1378 O O . ILE A 1 166 ? -8.079 18.271 -49.494 1.00 7.61 155 ILE A O 1
ATOM 1383 N N . CYS A 1 167 ? -6.581 16.692 -50.023 1.00 8.97 156 CYS A N 1
ATOM 1384 C CA . CYS A 1 167 ? -7.387 15.547 -49.644 1.00 8.86 156 CYS A CA 1
ATOM 1385 C C . CYS A 1 167 ? -6.740 15.028 -48.373 1.00 10.39 156 CYS A C 1
ATOM 1386 O O . CYS A 1 167 ? -5.522 14.831 -48.320 1.00 9.02 156 CYS A O 1
ATOM 1389 N N . LYS A 1 168 ? -7.570 14.760 -47.378 1.00 7.95 157 LYS A N 1
ATOM 1390 C CA . LYS A 1 168 ? -7.108 14.274 -46.084 1.00 7.07 157 LYS A CA 1
ATOM 1391 C C . LYS A 1 168 ? -8.020 13.132 -45.644 1.00 9.98 157 LYS A C 1
ATOM 1392 O O . LYS A 1 168 ? -9.173 13.069 -46.058 1.00 9.77 157 LYS A O 1
ATOM 1398 N N . THR A 1 169 ? -7.504 12.238 -44.805 1.00 8.79 158 THR A N 1
ATOM 1399 C CA . THR A 1 169 ? -8.379 11.203 -44.253 1.00 9.49 158 THR A CA 1
ATOM 1400 C C . THR A 1 169 ? -9.442 11.777 -43.343 1.00 8.58 158 THR A C 1
ATOM 1401 O O . THR A 1 169 ? -9.280 12.849 -42.741 1.00 9.09 158 THR A O 1
ATOM 1405 N N . ARG A 1 170 ? -10.559 11.060 -43.214 1.00 8.41 159 ARG A N 1
ATOM 1406 C CA . ARG A 1 170 ? -11.602 11.521 -42.299 1.00 10.27 159 ARG A CA 1
ATOM 1407 C C . ARG A 1 170 ? -11.140 11.366 -40.856 1.00 10.32 159 ARG A C 1
ATOM 1408 O O . ARG A 1 170 ? -11.271 12.278 -40.039 1.00 10.26 159 ARG A O 1
ATOM 1416 N N . VAL A 1 171 ? -10.599 10.201 -40.537 1.00 9.47 160 VAL A N 1
ATOM 1417 C CA . VAL A 1 171 ? -9.970 10.001 -39.224 1.00 8.34 160 VAL A CA 1
ATOM 1418 C C . VAL A 1 171 ? -8.803 10.962 -39.040 1.00 13.37 160 VAL A C 1
ATOM 1419 O O . VAL A 1 171 ? -7.905 11.050 -39.878 1.00 11.58 160 VAL A O 1
ATOM 1423 N N . ALA A 1 172 ? -8.831 11.686 -37.929 1.00 10.59 161 ALA A N 1
ATOM 1424 C CA . ALA A 1 172 ? -7.945 12.851 -37.744 1.00 10.33 161 ALA A CA 1
ATOM 1425 C C . ALA A 1 172 ? -6.625 12.590 -36.989 1.00 10.61 161 ALA A C 1
ATOM 1426 O O . ALA A 1 172 ? -5.853 13.510 -36.767 1.00 13.06 161 ALA A O 1
ATOM 1428 N N . HIS A 1 173 ? -6.385 11.362 -36.561 1.00 9.23 162 HIS A N 1
ATOM 1429 C CA . HIS A 1 173 ? -5.197 11.040 -35.836 1.00 12.98 162 HIS A CA 1
ATOM 1430 C C . HIS A 1 173 ? -4.870 9.583 -36.025 1.00 11.32 162 HIS A C 1
ATOM 1431 O O . HIS A 1 173 ? -5.703 8.783 -36.460 1.00 12.87 162 HIS A O 1
ATOM 1438 N N . GLY A 1 174 ? -3.603 9.287 -35.753 1.00 13.52 163 GLY A N 1
ATOM 1439 C CA . GLY A 1 174 ? -3.123 7.947 -35.644 1.00 17.63 163 GLY A CA 1
ATOM 1440 C C . GLY A 1 174 ? -2.625 7.412 -36.956 1.00 18.37 163 GLY A C 1
ATOM 1441 O O . GLY A 1 174 ? -2.480 8.132 -37.968 1.00 16.26 163 GLY A O 1
ATOM 1442 N N . THR A 1 175 ? -2.379 6.106 -36.923 1.00 20.91 164 THR A N 1
ATOM 1443 C CA . THR A 1 175 ? -2.031 5.367 -38.092 1.00 21.87 164 THR A CA 1
ATOM 1444 C C . THR A 1 175 ? -3.100 5.596 -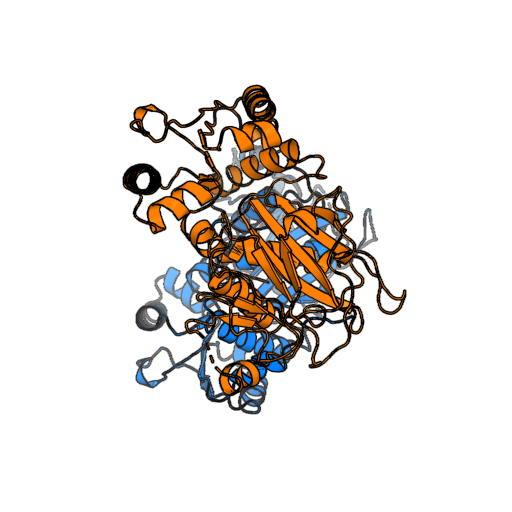39.125 1.00 22.89 164 THR A C 1
ATOM 1445 O O . THR A 1 175 ? -4.308 5.603 -38.817 1.00 25.57 164 THR A O 1
ATOM 1449 N N . ASN A 1 176 ? -2.643 5.847 -40.341 1.00 18.71 165 ASN A N 1
ATOM 1450 C CA . ASN A 1 176 ? -3.534 6.019 -41.479 1.00 22.28 165 ASN A CA 1
ATOM 1451 C C . ASN A 1 176 ? -4.320 7.324 -41.363 1.00 18.79 165 ASN A C 1
ATOM 1452 O O . ASN A 1 176 ? -5.484 7.378 -41.772 1.00 20.78 165 ASN A O 1
ATOM 1457 N N . SER A 1 177 ? -3.682 8.364 -40.809 1.00 14.40 166 SER A N 1
ATOM 1458 C CA . SER A 1 177 ? -4.269 9.704 -40.825 1.00 12.40 166 SER A CA 1
ATOM 1459 C C . SER A 1 177 ? -3.466 10.803 -41.500 1.00 12.17 166 SER A C 1
ATOM 1460 O O . SER A 1 177 ? -3.931 11.959 -41.623 1.00 10.74 166 SER A O 1
ATOM 1463 N N . HIS A 1 178 ? -2.266 10.442 -41.943 1.00 13.53 167 HIS A N 1
ATOM 1464 C CA . HIS A 1 178 ? -1.312 11.448 -42.420 1.00 15.11 167 HIS A CA 1
ATOM 1465 C C . HIS A 1 178 ? -1.107 11.497 -43.933 1.00 9.25 167 HIS A C 1
ATOM 1466 O O . HIS A 1 178 ? -0.462 12.429 -44.394 1.00 12.03 167 HIS A O 1
ATOM 1473 N N . GLU A 1 179 ? -1.663 10.542 -44.680 1.00 10.01 168 GLU A N 1
ATOM 1474 C CA . GLU A 1 179 ? -1.470 10.535 -46.146 1.00 9.79 168 GLU A CA 1
ATOM 1475 C C . GLU A 1 179 ? -2.460 11.529 -46.713 1.00 10.55 168 GLU A C 1
ATOM 1476 O O . GLU A 1 179 ? -3.649 11.475 -46.393 1.00 8.91 168 GLU A O 1
ATOM 1482 N N . MET A 1 180 ? -1.953 12.446 -47.532 1.00 8.34 169 MET A N 1
ATOM 1483 C CA . MET A 1 180 ? -2.757 13.490 -48.128 1.00 7.56 169 MET A CA 1
ATOM 1484 C C . MET A 1 180 ? -2.421 13.638 -49.587 1.00 9.32 169 MET A C 1
ATOM 1485 O O . MET A 1 180 ? -1.452 13.073 -50.065 1.00 9.69 169 MET A O 1
ATOM 1490 N N . ALA A 1 181 ? -3.257 14.381 -50.303 1.00 6.33 170 ALA A N 1
ATOM 1491 C CA . ALA A 1 181 ? -3.022 14.616 -51.718 1.00 7.21 170 ALA A CA 1
ATOM 1492 C C . ALA A 1 181 ? -3.390 16.041 -52.038 1.00 7.42 170 ALA A C 1
ATOM 1493 O O . ALA A 1 181 ? -4.235 16.639 -51.376 1.00 10.94 170 ALA A O 1
ATOM 1495 N N . ILE A 1 182 ? -2.733 16.589 -53.030 1.00 6.91 171 ILE A N 1
ATOM 1496 C CA . ILE A 1 182 ? -3.179 17.877 -53.566 1.00 7.61 171 ILE A CA 1
ATOM 1497 C C . ILE A 1 182 ? -3.610 17.668 -54.990 1.00 7.77 171 ILE A C 1
ATOM 1498 O O . ILE A 1 182 ? -2.834 17.156 -55.781 1.00 7.13 171 ILE A O 1
ATOM 1503 N N . VAL A 1 183 ? -4.852 18.048 -55.295 1.00 9.01 172 VAL A N 1
ATOM 1504 C CA . VAL A 1 183 ? -5.465 17.824 -56.609 1.00 8.65 172 VAL A CA 1
ATOM 1505 C C . VAL A 1 183 ? -5.555 19.190 -57.307 1.00 6.79 172 VAL A C 1
ATOM 1506 O O . VAL A 1 183 ? -6.037 20.154 -56.723 1.00 8.01 172 VAL A O 1
ATOM 1510 N N . PHE A 1 184 ? -5.081 19.238 -58.551 1.00 9.49 173 PHE A N 1
ATOM 1511 C CA . PHE A 1 184 ? -4.884 20.511 -59.245 1.00 9.01 173 PHE A CA 1
ATOM 1512 C C . PHE A 1 184 ? -5.835 20.685 -60.394 1.00 6.81 173 PHE A C 1
ATOM 1513 O O . PHE A 1 184 ? -5.989 21.793 -60.920 1.00 7.79 173 PHE A O 1
ATOM 1521 N N . ASN A 1 185 ? -6.475 19.594 -60.807 1.00 7.42 174 ASN A N 1
ATOM 1522 C CA . ASN A 1 185 ? -7.324 19.638 -61.974 1.00 8.40 174 ASN A CA 1
ATOM 1523 C C . ASN A 1 185 ? -8.255 18.423 -62.036 1.00 9.62 174 ASN A C 1
ATOM 1524 O O . ASN A 1 185 ? -8.126 17.454 -61.282 1.00 11.12 174 ASN A O 1
ATOM 1529 N N . GLN A 1 186 ? -9.203 18.484 -62.965 1.00 12.66 175 GLN A N 1
ATOM 1530 C CA . GLN A 1 186 ? -10.149 17.401 -63.103 1.00 15.27 175 GLN A CA 1
ATOM 1531 C C . GLN A 1 186 ? -9.493 16.016 -63.349 1.00 9.97 175 GLN A C 1
ATOM 1532 O O . GLN A 1 186 ? -9.941 15.015 -62.793 1.00 11.79 175 GLN A O 1
ATOM 1538 N N . GLU A 1 187 ? -8.421 15.962 -64.141 1.00 11.59 176 GLU A N 1
ATOM 1539 C CA A GLU A 1 187 ? -7.761 14.692 -64.409 0.50 10.48 176 GLU A CA 1
ATOM 1540 C C . GLU A 1 187 ? -7.174 14.126 -63.113 1.00 14.10 176 GLU A C 1
ATOM 1541 O O . GLU A 1 187 ? -7.029 12.902 -62.963 1.00 16.63 176 GLU A O 1
ATOM 1547 N N . GLY A 1 188 ? -6.869 15.016 -62.169 1.00 12.58 177 GLY A N 1
ATOM 1548 C CA . GLY A 1 188 ? -6.292 14.596 -60.898 1.00 18.40 177 GLY A CA 1
ATOM 1549 C C . GLY A 1 188 ? -7.248 13.943 -59.912 1.00 17.54 177 GLY A C 1
ATOM 1550 O O . GLY A 1 188 ? -6.837 13.544 -58.817 1.00 18.78 177 GLY A O 1
ATOM 1551 N N . LEU A 1 189 ? -8.519 13.829 -60.285 1.00 20.06 178 LEU A N 1
ATOM 1552 C CA . LEU A 1 189 ? -9.564 13.325 -59.380 1.00 21.86 178 LEU A CA 1
ATOM 1553 C C . LEU A 1 189 ? -9.659 11.814 -59.092 1.00 28.81 178 LEU A C 1
ATOM 1554 O O . LEU A 1 189 ? -10.720 11.341 -58.733 1.00 32.31 178 LEU A O 1
ATOM 1559 N N . ASN A 1 190 ? -8.580 11.060 -59.221 1.00 32.20 179 ASN A N 1
ATOM 1560 C CA . ASN A 1 190 ? -8.573 9.647 -58.791 1.00 34.89 179 ASN A CA 1
ATOM 1561 C C . ASN A 1 190 ? -8.099 9.544 -57.332 1.00 36.01 179 ASN A C 1
ATOM 1562 O O . ASN A 1 190 ? -8.417 8.577 -56.607 1.00 34.50 179 ASN A O 1
ATOM 1567 N N . ALA A 1 191 ? -7.317 10.550 -56.924 1.00 34.50 180 ALA A N 1
ATOM 1568 C CA . ALA A 1 191 ? -6.957 10.798 -55.524 1.00 35.11 180 ALA A CA 1
ATOM 1569 C C . ALA A 1 191 ? -8.205 10.947 -54.661 1.00 37.13 180 ALA A C 1
ATOM 1570 O O . ALA A 1 191 ? -9.264 11.357 -55.148 1.00 37.25 180 ALA A O 1
ATOM 1572 N N . PRO A 1 194 ? -11.055 8.220 -52.615 1.00 26.21 183 PRO A N 1
ATOM 1573 C CA . PRO A 1 194 ? -12.035 8.453 -51.534 1.00 25.58 183 PRO A CA 1
ATOM 1574 C C . PRO A 1 194 ? -12.395 7.147 -50.820 1.00 24.05 183 PRO A C 1
ATOM 1575 O O . PRO A 1 194 ? -12.128 6.075 -51.358 1.00 25.62 183 PRO A O 1
ATOM 1579 N N . PRO A 1 195 ? -12.973 7.223 -49.599 1.00 25.11 184 PRO A N 1
ATOM 1580 C CA . PRO A 1 195 ? -13.406 8.396 -48.849 1.00 22.78 184 PRO A CA 1
ATOM 1581 C C . PRO A 1 195 ? -12.267 9.284 -48.394 1.00 19.57 184 PRO A C 1
ATOM 1582 O O . PRO A 1 195 ? -11.163 8.795 -48.063 1.00 21.25 184 PRO A O 1
ATOM 1586 N N . CYS A 1 196 ? -12.556 10.586 -48.3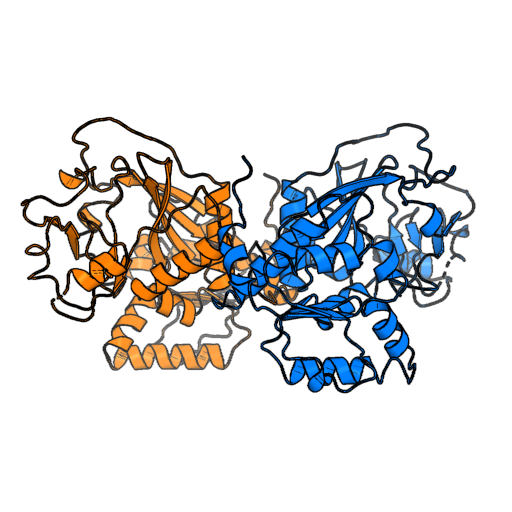42 1.00 17.38 185 CYS A N 1
ATOM 1587 C CA . CYS A 1 196 ? -11.638 11.558 -47.761 1.00 14.25 185 CYS A CA 1
ATOM 1588 C C . CYS A 1 196 ? -12.331 12.907 -47.584 1.00 16.30 185 CYS A C 1
ATOM 1589 O O . CYS A 1 196 ? -13.398 13.150 -48.168 1.00 19.67 185 CYS A O 1
ATOM 1592 N N . VAL A 1 197 ? -11.729 13.775 -46.770 1.00 10.84 186 VAL A N 1
ATOM 1593 C CA A VAL A 1 197 ? -12.124 15.178 -46.681 0.50 10.72 186 VAL A CA 1
ATOM 1594 C CA B VAL A 1 197 ? -12.147 15.180 -46.704 0.50 12.01 186 VAL A CA 1
ATOM 1595 C C . VAL A 1 197 ? -11.335 15.952 -47.726 1.00 12.29 186 VAL A C 1
ATOM 1596 O O . VAL A 1 197 ? -10.164 15.683 -47.940 1.00 12.70 186 VAL A O 1
ATOM 1603 N N . VAL A 1 198 ? -11.991 16.876 -48.390 1.00 8.12 187 VAL A N 1
ATOM 1604 C CA . VAL A 1 198 ? -11.304 17.751 -49.323 1.00 9.36 187 VAL A CA 1
ATOM 1605 C C . VAL A 1 198 ? -11.483 19.161 -48.805 1.00 8.33 187 VAL A C 1
ATOM 1606 O O . VAL A 1 198 ? -12.545 19.521 -48.284 1.00 7.35 187 VAL A O 1
ATOM 1610 N N . GLN A 1 199 ? -10.419 19.946 -48.913 1.00 6.60 188 GLN A N 1
ATOM 1611 C CA . GLN A 1 199 ? -10.390 21.301 -48.372 1.00 5.78 188 GLN A CA 1
ATOM 1612 C C . GLN A 1 199 ? -9.603 22.196 -49.325 1.00 6.76 188 GLN A C 1
ATOM 1613 O O . GLN A 1 199 ? -8.546 21.812 -49.815 1.00 5.40 188 GLN A O 1
ATOM 1619 N N . ASN A 1 200 ? -10.155 23.358 -49.666 1.00 6.44 189 ASN A N 1
ATOM 1620 C CA . ASN A 1 200 ? -9.433 24.217 -50.602 1.00 7.28 189 ASN A CA 1
ATOM 1621 C C . ASN A 1 200 ? -8.055 24.517 -50.091 1.00 7.39 189 ASN A C 1
ATOM 1622 O O . ASN A 1 200 ? -7.878 24.752 -48.905 1.00 7.05 189 ASN A O 1
ATOM 1627 N N . PHE A 1 201 ? -7.072 24.422 -50.985 1.00 7.02 190 PHE A N 1
ATOM 1628 C CA . PHE A 1 201 ? -5.706 24.752 -50.663 1.00 9.17 190 PHE A CA 1
ATOM 1629 C C . PHE A 1 201 ? -5.553 26.259 -50.676 1.00 9.39 190 PHE A C 1
ATOM 1630 O O . PHE A 1 201 ? -5.916 26.937 -51.640 1.00 10.12 190 PHE A O 1
ATOM 1638 N N . ILE A 1 202 ? -4.945 26.780 -49.619 1.00 8.26 191 ILE A N 1
ATOM 1639 C CA . ILE A 1 202 ? -4.744 28.194 -49.471 1.00 7.54 191 ILE A CA 1
ATOM 1640 C C . ILE A 1 202 ? -3.251 28.503 -49.522 1.00 5.81 191 ILE A C 1
ATOM 1641 O O . ILE A 1 202 ? -2.475 28.009 -48.732 1.00 7.82 191 ILE A O 1
ATOM 1646 N N . ASN A 1 203 ? -2.857 29.309 -50.500 1.00 6.94 192 ASN A N 1
ATOM 1647 C CA . ASN A 1 203 ? -1.480 29.765 -50.549 1.00 6.31 192 ASN A CA 1
ATOM 1648 C C . ASN A 1 203 ? -1.209 30.632 -49.337 1.00 6.95 192 ASN A C 1
ATOM 1649 O O . ASN A 1 203 ? -1.966 31.565 -49.028 1.00 7.65 192 ASN A O 1
ATOM 1654 N N . HIS A 1 204 ? -0.079 30.373 -48.695 1.00 5.73 193 HIS A N 1
ATOM 1655 C CA . HIS A 1 204 ? 0.219 31.036 -47.415 1.00 5.28 193 HIS A CA 1
ATOM 1656 C C . HIS A 1 204 ? 1.693 31.209 -47.180 1.00 5.22 193 HIS A C 1
ATOM 1657 O O . HIS A 1 204 ? 2.122 31.346 -46.030 1.00 6.46 193 HIS A O 1
ATOM 1664 N N . ASN A 1 205 ? 2.448 31.309 -48.272 1.00 5.05 194 ASN A N 1
ATOM 1665 C CA . ASN A 1 205 ? 3.892 31.571 -48.194 1.00 6.23 194 ASN A CA 1
ATOM 1666 C C . ASN A 1 205 ? 4.672 30.612 -47.298 1.00 5.40 194 ASN A C 1
ATOM 1667 O O . ASN A 1 205 ? 5.703 30.962 -46.723 1.00 8.79 194 ASN A O 1
ATOM 1672 N N . ALA A 1 206 ? 4.185 29.371 -47.253 1.00 6.33 195 ALA A N 1
ATOM 1673 C CA . ALA A 1 206 ? 4.921 28.245 -46.710 1.00 4.63 195 ALA A CA 1
ATOM 1674 C C . ALA A 1 206 ? 5.306 28.401 -45.244 1.00 6.93 195 ALA A C 1
ATOM 1675 O O . ALA A 1 206 ? 6.328 27.874 -44.799 1.00 7.93 195 ALA A O 1
ATOM 1677 N N . VAL A 1 207 ? 4.477 29.115 -44.494 1.00 5.88 196 VAL A N 1
ATOM 1678 C CA . VAL A 1 207 ? 4.692 29.251 -43.045 1.00 6.79 196 VAL A CA 1
ATOM 1679 C C . VAL A 1 207 ? 3.401 28.853 -42.310 1.00 6.11 196 VAL A C 1
ATOM 1680 O O . VAL A 1 207 ? 2.331 29.397 -42.563 1.00 8.26 196 VAL A O 1
ATOM 1684 N N . LEU A 1 208 ? 3.549 27.872 -41.430 1.00 7.51 197 LEU A N 1
ATOM 1685 C CA . LEU A 1 208 ? 2.487 27.378 -40.604 1.00 8.86 197 LEU A CA 1
ATOM 1686 C C . LEU A 1 208 ? 2.672 27.970 -39.227 1.00 7.87 197 LEU A C 1
ATOM 1687 O O . LEU A 1 208 ? 3.764 27.897 -38.686 1.00 7.60 197 LEU A O 1
ATOM 1692 N N . TYR A 1 209 ? 1.591 28.467 -38.646 1.00 6.73 198 TYR A N 1
ATOM 1693 C CA . TYR A 1 209 ? 1.642 28.999 -37.271 1.00 7.81 198 TYR A CA 1
ATOM 1694 C C . TYR A 1 209 ? 0.889 28.015 -36.417 1.00 7.39 198 TYR A C 1
ATOM 1695 O O . TYR A 1 209 ? -0.363 27.975 -36.426 1.00 8.95 198 TYR A O 1
ATOM 1704 N N . LYS A 1 210 ? 1.666 27.170 -35.744 1.00 8.00 199 LYS A N 1
ATOM 1705 C CA . LYS A 1 210 ? 1.037 26.219 -34.820 1.00 7.48 199 LYS A CA 1
ATOM 1706 C C . LYS A 1 210 ? 0.703 26.936 -33.545 1.00 7.71 199 LYS A C 1
ATOM 1707 O O . LYS A 1 210 ? 1.627 27.365 -32.811 1.00 9.63 199 LYS A O 1
ATOM 1713 N N . VAL A 1 211 ? -0.584 27.078 -33.247 1.00 7.62 200 VAL A N 1
ATOM 1714 C CA . VAL A 1 211 ? -0.981 27.665 -31.971 1.00 7.54 200 VAL A CA 1
ATOM 1715 C C . VAL A 1 211 ? -1.158 26.524 -31.006 1.00 8.69 200 VAL A C 1
ATOM 1716 O O . VAL A 1 211 ? -2.060 25.697 -31.187 1.00 9.23 200 VAL A O 1
ATOM 1720 N N . PHE A 1 212 ? -0.288 26.463 -30.001 1.00 8.12 201 PHE A N 1
ATOM 1721 C CA . PHE A 1 212 ? -0.335 25.398 -29.013 1.00 8.49 201 PHE A CA 1
ATOM 1722 C C . PHE A 1 212 ? -1.027 25.924 -27.804 1.00 9.11 201 PHE A C 1
ATOM 1723 O O . PHE A 1 212 ? -0.507 26.814 -27.138 1.00 9.74 201 PHE A O 1
ATOM 1731 N N . VAL A 1 213 ? -2.212 25.404 -27.537 1.00 6.39 202 VAL A N 1
ATOM 1732 C CA . VAL A 1 213 ? -3.018 25.936 -26.455 1.00 8.60 202 VAL A CA 1
ATOM 1733 C C . VAL A 1 213 ? -2.926 25.050 -25.211 1.00 9.72 202 VAL A C 1
ATOM 1734 O O . VAL A 1 213 ? -3.029 23.818 -25.301 1.00 8.69 202 VAL A O 1
ATOM 1738 N N . VAL A 1 214 ? -2.707 25.708 -24.070 1.00 8.88 203 VAL A N 1
ATOM 1739 C CA . VAL A 1 214 ? -2.759 25.028 -22.788 1.00 9.22 203 VAL A CA 1
ATOM 1740 C C . VAL A 1 214 ? -3.749 25.841 -21.950 1.00 7.93 203 VAL A C 1
ATOM 1741 O O . VAL A 1 214 ? -3.365 26.723 -21.160 1.00 10.37 203 VAL A O 1
ATOM 1745 N N . GLY A 1 215 ? -5.027 25.579 -22.153 1.00 8.94 204 GLY A N 1
ATOM 1746 C CA . GLY A 1 215 ? -6.030 26.310 -21.437 1.00 6.21 204 GLY A CA 1
ATOM 1747 C C . GLY A 1 215 ? -5.954 27.799 -21.734 1.00 8.52 204 GLY A C 1
ATOM 1748 O O . GLY A 1 215 ? -6.092 28.244 -22.884 1.00 9.92 204 GLY A O 1
ATOM 1749 N N . GLU A 1 216 ? -5.703 28.573 -20.675 1.00 8.81 205 GLU A N 1
ATOM 1750 C CA . GLU A 1 216 ? -5.706 30.006 -20.714 1.00 9.32 205 GLU A CA 1
ATOM 1751 C C . GLU A 1 216 ? -4.520 30.664 -21.387 1.00 8.96 205 GLU A C 1
ATOM 1752 O O . GLU A 1 216 ? -4.527 31.886 -21.555 1.00 12.21 205 GLU A O 1
ATOM 1758 N N . SER A 1 217 ? -3.502 29.870 -21.746 1.00 7.34 206 SER A N 1
ATOM 1759 C CA A SER A 1 217 ? -2.299 30.368 -22.406 0.60 9.06 206 SER A CA 1
ATOM 1760 C CA B SER A 1 217 ? -2.345 30.414 -22.439 0.40 9.32 206 SER A CA 1
ATOM 1761 C C . SER A 1 217 ? -2.069 29.631 -23.713 1.00 8.93 206 SER A C 1
ATOM 1762 O O . SER A 1 217 ? -2.443 28.479 -23.851 1.00 9.43 206 SER A O 1
ATOM 1767 N N . TYR A 1 218 ? -1.433 30.303 -24.644 1.00 8.63 207 TYR A N 1
ATOM 1768 C CA . TYR A 1 218 ? -1.015 29.610 -25.880 1.00 10.44 207 TYR A CA 1
ATOM 1769 C C . TYR A 1 218 ? 0.368 30.073 -26.270 1.00 10.34 207 TYR A C 1
ATOM 1770 O O . TYR A 1 218 ? 0.832 31.134 -25.800 1.00 9.41 207 TYR A O 1
ATOM 1779 N N . THR A 1 219 ? 1.010 29.264 -27.124 1.00 9.65 208 THR A N 1
ATOM 1780 C CA . THR A 1 219 ? 2.294 29.604 -27.706 1.00 8.81 208 THR A CA 1
ATOM 1781 C C . THR A 1 219 ? 2.181 29.380 -29.195 1.00 10.06 208 THR A C 1
ATOM 1782 O O . THR A 1 219 ? 1.668 28.352 -29.637 1.00 11.56 208 THR A O 1
ATOM 1786 N N . VAL A 1 220 ? 2.690 30.341 -29.969 1.00 9.70 209 VAL A N 1
ATOM 1787 C CA . VAL A 1 220 ? 2.691 30.172 -31.433 1.00 9.27 209 VAL A CA 1
ATOM 1788 C C . VAL A 1 220 ? 4.080 29.693 -31.838 1.00 8.02 209 VAL A C 1
ATOM 1789 O O . VAL A 1 220 ? 5.102 30.317 -31.471 1.00 8.44 209 VAL A O 1
ATOM 1793 N N . VAL A 1 221 ? 4.108 28.577 -32.566 1.00 8.02 210 VAL A N 1
ATOM 1794 C CA . VAL A 1 221 ? 5.376 28.031 -33.045 1.00 10.39 210 VAL A CA 1
ATOM 1795 C C . VAL A 1 221 ? 5.339 27.952 -34.561 1.00 7.10 210 VAL A C 1
ATOM 1796 O O . VAL A 1 221 ? 4.447 27.304 -35.108 1.00 11.61 210 VAL A O 1
ATOM 1800 N N . GLN A 1 222 ? 6.279 28.639 -35.217 1.00 9.01 211 GLN A N 1
ATOM 1801 C CA . GLN A 1 222 ? 6.333 28.605 -36.683 1.00 9.67 211 GLN A CA 1
ATOM 1802 C C . GLN A 1 222 ? 6.905 27.270 -37.148 1.00 10.90 211 GLN A C 1
ATOM 1803 O O . GLN A 1 222 ? 7.859 26.759 -36.568 1.00 11.03 211 GLN A O 1
ATOM 1809 N N . ARG A 1 223 ? 6.297 26.712 -38.195 1.00 8.28 212 ARG A N 1
ATOM 1810 C CA . ARG A 1 223 ? 6.760 25.488 -38.806 1.00 8.42 212 ARG A CA 1
ATOM 1811 C C . ARG A 1 223 ? 6.840 25.599 -40.315 1.00 8.00 212 ARG A C 1
ATOM 1812 O O . ARG A 1 223 ? 6.167 26.434 -40.899 1.00 8.75 212 ARG A O 1
ATOM 1820 N N . PRO A 1 224 ? 7.640 24.726 -40.949 1.00 8.81 213 PRO A N 1
ATOM 1821 C CA . PRO A 1 224 ? 7.590 24.608 -42.405 1.00 7.67 213 PRO A CA 1
ATOM 1822 C C . PRO A 1 224 ? 6.184 24.231 -42.833 1.00 5.79 213 PRO A C 1
ATOM 1823 O O . PRO A 1 224 ? 5.405 23.671 -42.028 1.00 7.88 213 PRO A O 1
ATOM 1827 N N . SER A 1 225 ? 5.854 24.551 -44.080 1.00 7.54 214 SER A N 1
ATOM 1828 C CA . SER A 1 225 ? 4.507 24.346 -44.552 1.00 7.28 214 SER A CA 1
ATOM 1829 C C . SER A 1 225 ? 4.531 24.275 -46.066 1.00 7.53 214 SER A C 1
ATOM 1830 O O . SER A 1 225 ? 5.522 24.694 -46.704 1.00 7.71 214 SER A O 1
ATOM 1833 N N . LEU A 1 226 ? 3.470 23.725 -46.645 1.00 9.72 215 LEU A N 1
ATOM 1834 C CA . LEU A 1 226 ? 3.389 23.578 -48.097 1.00 7.41 215 LEU A CA 1
ATOM 1835 C C . LEU A 1 226 ? 3.554 24.905 -48.799 1.00 6.13 215 LEU A C 1
ATOM 1836 O O . LEU A 1 226 ? 2.980 25.914 -48.382 1.00 8.25 215 LEU A O 1
ATOM 1841 N N . LYS A 1 227 ? 4.308 24.865 -49.890 1.00 6.98 216 LYS A N 1
ATOM 1842 C CA . LYS A 1 227 ? 4.640 26.029 -50.676 1.00 7.40 216 LYS A CA 1
ATOM 1843 C C . LYS A 1 227 ? 3.416 26.602 -51.386 1.00 7.38 216 LYS A C 1
ATOM 1844 O O . LYS A 1 227 ? 2.304 26.046 -51.358 1.00 7.38 216 LYS A O 1
ATOM 1850 N N . ASN A 1 228 ? 3.590 27.769 -51.981 1.00 7.97 217 ASN A N 1
ATOM 1851 C CA . ASN A 1 228 ? 2.529 28.258 -52.825 1.00 7.66 217 ASN A CA 1
ATOM 1852 C C . ASN A 1 228 ? 2.497 27.463 -54.131 1.00 12.83 217 ASN A C 1
ATOM 1853 O O . ASN A 1 228 ? 3.541 26.988 -54.626 1.00 13.97 217 ASN A O 1
ATOM 1858 N N . PHE A 1 229 ? 1.302 27.372 -54.700 1.00 10.96 218 PHE A N 1
ATOM 1859 C CA . PHE A 1 229 ? 1.114 26.835 -56.057 1.00 16.05 218 PHE A CA 1
ATOM 1860 C C . PHE A 1 229 ? 0.375 27.852 -56.940 1.00 19.21 218 PHE A C 1
ATOM 1861 O O . PHE A 1 229 ? -0.622 28.462 -56.501 1.00 21.57 218 PHE A O 1
ATOM 1869 N N . SER A 1 234 ? -3.146 24.624 -63.528 1.00 38.66 223 SER A N 1
ATOM 1870 C CA . SER A 1 234 ? -2.257 23.513 -63.182 1.00 35.64 223 SER A CA 1
ATOM 1871 C C . SER A 1 234 ? -2.691 22.218 -63.862 1.00 34.71 223 SER A C 1
ATOM 1872 O O . SER A 1 234 ? -3.658 21.585 -63.443 1.00 32.06 223 SER A O 1
ATOM 1875 N N . ASP A 1 235 ? -1.960 21.858 -64.921 1.00 32.11 224 ASP A N 1
ATOM 1876 C CA . ASP A 1 235 ? -2.086 20.591 -65.634 1.00 31.26 224 ASP A CA 1
ATOM 1877 C C . ASP A 1 235 ? -1.276 19.484 -64.915 1.00 27.41 224 ASP A C 1
ATOM 1878 O O . ASP A 1 235 ? -1.124 18.360 -65.407 1.00 27.85 224 ASP A O 1
ATOM 1883 N N . ARG A 1 236 ? -0.757 19.812 -63.741 1.00 21.96 225 ARG A N 1
ATOM 1884 C CA . ARG A 1 236 ? 0.203 18.947 -63.086 1.00 21.87 225 ARG A CA 1
ATOM 1885 C C . ARG A 1 236 ? -0.450 17.738 -62.415 1.00 20.62 225 ARG A C 1
ATOM 1886 O O . ARG A 1 236 ? -1.619 17.788 -62.029 1.00 20.44 225 ARG A O 1
ATOM 1894 N N . GLU A 1 237 ? 0.324 16.656 -62.310 1.00 13.73 226 GLU A N 1
ATOM 1895 C CA . GLU A 1 237 ? -0.083 15.438 -61.607 1.00 13.92 226 GLU A CA 1
ATOM 1896 C C . GLU A 1 237 ? -0.411 15.774 -60.157 1.00 11.11 226 GLU A C 1
ATOM 1897 O O . GLU A 1 237 ? 0.258 16.606 -59.545 1.00 11.19 226 GLU A O 1
ATOM 1903 N N . SER A 1 238 ? -1.413 15.096 -59.606 1.00 9.18 227 SER A N 1
ATOM 1904 C CA . SER A 1 238 ? -1.716 15.265 -58.175 1.00 8.38 227 SER A CA 1
ATOM 1905 C C . SER A 1 238 ? -0.493 14.934 -57.347 1.00 8.67 227 SER A C 1
ATOM 1906 O O . SER A 1 238 ? 0.268 13.999 -57.675 1.00 11.06 227 SER A O 1
ATOM 1909 N N . ILE A 1 239 ? -0.342 15.675 -56.258 1.00 9.35 228 ILE A N 1
ATOM 1910 C CA . ILE A 1 239 ? 0.743 15.446 -55.329 1.00 7.52 228 ILE A CA 1
ATOM 1911 C C . ILE A 1 239 ? 0.267 14.573 -54.182 1.00 8.83 228 ILE A C 1
ATOM 1912 O O . ILE A 1 239 ? -0.813 14.799 -53.623 1.00 9.76 228 ILE A O 1
ATOM 1917 N N . PHE A 1 240 ? 1.050 13.557 -53.856 1.00 8.07 229 PHE A N 1
ATOM 1918 C CA . PHE A 1 240 ? 0.749 12.740 -52.692 1.00 7.25 229 PHE A CA 1
ATOM 1919 C C . PHE A 1 240 ? 1.874 12.910 -51.707 1.00 8.50 229 PHE A C 1
ATOM 1920 O O . PHE A 1 240 ? 3.034 12.882 -52.101 1.00 11.22 229 PHE A O 1
ATOM 1928 N N . PHE A 1 241 ? 1.543 13.125 -50.439 1.00 8.74 230 PHE A N 1
ATOM 1929 C CA . PHE A 1 241 ? 2.578 13.307 -49.437 1.00 8.96 230 PHE A CA 1
ATOM 1930 C C . PHE A 1 241 ? 2.071 12.804 -48.110 1.00 8.50 230 PHE A C 1
ATOM 1931 O O . PHE A 1 241 ? 0.865 12.556 -47.956 1.00 9.53 230 PHE A O 1
ATOM 1939 N N . ASN A 1 242 ? 2.990 12.597 -47.171 1.00 8.41 231 ASN A N 1
ATOM 1940 C CA . ASN A 1 242 ? 2.590 12.206 -45.820 1.00 10.17 231 ASN A CA 1
ATOM 1941 C C . ASN A 1 242 ? 2.862 13.388 -44.925 1.00 9.55 231 ASN A C 1
ATOM 1942 O O . ASN A 1 242 ? 3.960 13.959 -44.938 1.00 11.92 231 ASN A O 1
ATOM 1947 N N . SER A 1 243 ? 1.855 13.812 -44.163 1.00 9.19 232 SER A N 1
ATOM 1948 C CA . SER A 1 243 ? 2.038 15.013 -43.381 1.00 10.11 232 SER A CA 1
ATOM 1949 C C . SER A 1 243 ? 3.111 14.922 -42.286 1.00 15.14 232 SER A C 1
ATOM 1950 O O . SER A 1 243 ? 3.523 15.949 -41.772 1.00 17.88 232 SER A O 1
ATOM 1953 N N . HIS A 1 244 ? 3.540 13.714 -41.908 1.00 15.34 233 HIS A N 1
ATOM 1954 C CA . HIS A 1 244 ? 4.738 13.568 -41.034 1.00 19.63 233 HIS A CA 1
ATOM 1955 C C . HIS A 1 244 ? 5.980 14.307 -41.586 1.00 18.03 233 HIS A C 1
ATOM 1956 O O . HIS A 1 244 ? 6.877 14.719 -40.833 1.00 21.55 233 HIS A O 1
ATOM 1963 N N . ASN A 1 245 ? 6.056 14.413 -42.914 1.00 17.51 234 ASN A N 1
ATOM 1964 C CA . ASN A 1 245 ? 7.230 14.924 -43.603 1.00 18.48 234 ASN A CA 1
ATOM 1965 C C . ASN A 1 245 ? 7.176 16.422 -43.874 1.00 18.30 234 ASN A C 1
ATOM 1966 O O . ASN A 1 245 ? 8.097 16.972 -44.448 1.00 20.86 234 ASN A O 1
ATOM 1971 N N . VAL A 1 246 ? 6.101 17.091 -43.457 1.00 15.57 235 VAL A N 1
ATOM 1972 C CA . VAL A 1 246 ? 5.867 18.452 -43.963 1.00 15.24 235 VAL A CA 1
ATOM 1973 C C . VAL A 1 246 ? 6.086 19.587 -42.958 1.00 15.87 235 VAL A C 1
ATOM 1974 O O . VAL A 1 246 ? 6.708 20.597 -43.289 1.00 15.75 235 VAL A O 1
ATOM 1978 N N . SER A 1 247 ? 5.588 19.402 -41.748 1.00 14.13 236 SER A N 1
ATOM 1979 C CA . SER A 1 247 ? 5.439 20.530 -40.822 1.00 11.48 236 SER A CA 1
ATOM 1980 C C . SER A 1 247 ? 5.973 20.250 -39.428 1.00 11.64 236 SER A C 1
ATOM 1981 O O . SER A 1 247 ? 5.522 20.796 -38.423 1.00 12.71 236 SER A O 1
ATOM 1984 N N . LYS A 1 248 ? 6.981 19.376 -39.403 1.00 14.58 237 LYS A N 1
ATOM 1985 C CA . LYS A 1 248 ? 7.809 19.187 -38.208 1.00 14.83 237 LYS A CA 1
ATOM 1986 C C . LYS A 1 248 ? 8.948 20.201 -38.145 1.00 15.90 237 LYS A C 1
ATOM 1987 O O . LYS A 1 248 ? 9.312 20.766 -39.158 1.00 16.36 237 LYS A O 1
ATOM 1993 N N . PRO A 1 249 ? 9.523 20.415 -36.945 1.00 18.23 238 PRO A N 1
ATOM 1994 C CA . PRO A 1 249 ? 10.572 21.404 -36.775 1.00 19.57 238 PRO A CA 1
ATOM 1995 C C . PRO A 1 249 ? 11.639 21.301 -37.847 1.00 18.54 238 PRO A C 1
ATOM 1996 O O . PRO A 1 249 ? 11.968 22.308 -38.480 1.00 23.37 238 PRO A O 1
ATOM 2000 N N . GLU A 1 250 ? 12.121 20.080 -38.083 1.00 23.07 239 GLU A N 1
ATOM 2001 C CA . GLU A 1 250 ? 13.274 19.833 -38.947 1.00 27.01 239 GLU A CA 1
ATOM 2002 C C . GLU A 1 250 ? 12.886 19.462 -40.388 1.00 27.04 239 GLU A C 1
ATOM 2003 O O . GLU A 1 250 ? 13.760 19.196 -41.226 1.00 26.64 239 GLU A O 1
ATOM 2009 N N . SER A 1 251 ? 11.580 19.439 -40.666 1.00 22.23 240 SER A N 1
ATOM 2010 C CA . SER A 1 251 ? 11.057 19.166 -41.997 1.00 22.29 240 SER A CA 1
ATOM 2011 C C . SER A 1 251 ? 11.689 20.048 -43.061 1.00 23.70 240 SER A C 1
ATOM 2012 O O . SER A 1 251 ? 11.777 21.276 -42.915 1.00 21.71 240 SER A O 1
ATOM 2015 N N . SER A 1 252 ? 12.099 19.407 -44.146 1.00 22.90 241 SER A N 1
ATOM 2016 C CA . SER A 1 252 ? 12.670 20.097 -45.282 1.00 22.69 241 SER A CA 1
ATOM 2017 C C . SER A 1 252 ? 12.462 19.229 -46.518 1.00 21.98 241 SER A C 1
ATOM 2018 O O . SER A 1 252 ? 12.858 18.061 -46.542 1.00 21.68 241 SER A O 1
ATOM 2021 N N . SER A 1 253 ? 11.796 19.790 -47.523 1.00 19.40 242 SER A N 1
ATOM 2022 C CA . SER A 1 253 ? 11.548 19.079 -48.770 1.00 18.91 242 SER A CA 1
ATOM 2023 C C . SER A 1 253 ? 11.114 20.104 -49.801 1.00 18.69 242 SER A C 1
ATOM 2024 O O . SER A 1 253 ? 10.767 21.244 -49.459 1.00 15.40 242 SER A O 1
ATOM 2027 N N . VAL A 1 254 ? 11.138 19.730 -51.071 1.00 12.60 243 VAL A N 1
ATOM 2028 C CA . VAL A 1 254 ? 10.716 20.684 -52.088 1.00 11.99 243 VAL A CA 1
ATOM 2029 C C . VAL A 1 254 ? 9.268 21.126 -51.911 1.00 8.63 243 VAL A C 1
ATOM 2030 O O . VAL A 1 254 ? 8.882 22.169 -52.418 1.00 12.61 243 VAL A O 1
ATOM 2034 N N . LEU A 1 255 ? 8.464 20.314 -51.218 1.00 9.52 244 LEU A N 1
ATOM 2035 C CA . LEU A 1 255 ? 7.038 20.659 -50.994 1.00 7.95 244 LEU A CA 1
ATOM 2036 C C . LEU A 1 255 ? 6.873 21.873 -50.104 1.00 8.17 244 LEU A C 1
ATOM 2037 O O . LEU A 1 255 ? 5.853 22.519 -50.150 1.00 9.83 244 LEU A O 1
ATOM 2042 N N . THR A 1 256 ? 7.907 22.181 -49.329 1.00 8.33 245 THR A N 1
ATOM 2043 C CA . THR A 1 256 ? 7.805 23.250 -48.352 1.00 8.21 245 THR A CA 1
ATOM 2044 C C . THR A 1 256 ? 8.808 24.376 -48.647 1.00 9.53 245 THR A C 1
ATOM 2045 O O . THR A 1 256 ? 8.943 25.316 -47.874 1.00 12.60 245 THR A O 1
ATOM 2049 N N . GLU A 1 257 ? 9.500 24.282 -49.778 1.00 9.02 246 GLU A N 1
ATOM 2050 C CA . GLU A 1 257 ? 10.470 25.306 -50.177 1.00 9.61 246 GLU A CA 1
ATOM 2051 C C . GLU A 1 257 ? 9.769 26.373 -50.984 1.00 9.29 246 GLU A C 1
ATOM 2052 O O . GLU A 1 257 ? 9.390 26.159 -52.130 1.00 12.72 246 GLU A O 1
ATOM 2058 N N . LEU A 1 258 ? 9.569 27.528 -50.365 1.00 11.34 247 LEU A N 1
ATOM 2059 C CA . LEU A 1 258 ? 8.872 28.614 -51.036 1.00 13.44 247 LEU A CA 1
ATOM 2060 C C . LEU A 1 258 ? 9.715 29.200 -52.156 1.00 14.97 247 LEU A C 1
ATOM 2061 O O . LEU A 1 258 ? 10.880 29.530 -51.944 1.00 15.20 247 LEU A O 1
ATOM 2066 N N . ASP A 1 259 ? 9.109 29.327 -53.337 1.00 16.23 248 ASP A N 1
ATOM 2067 C CA . ASP A 1 259 ? 9.767 29.883 -54.507 1.00 17.24 248 ASP A CA 1
ATOM 2068 C C . ASP A 1 259 ? 10.004 31.374 -54.252 1.00 17.92 248 A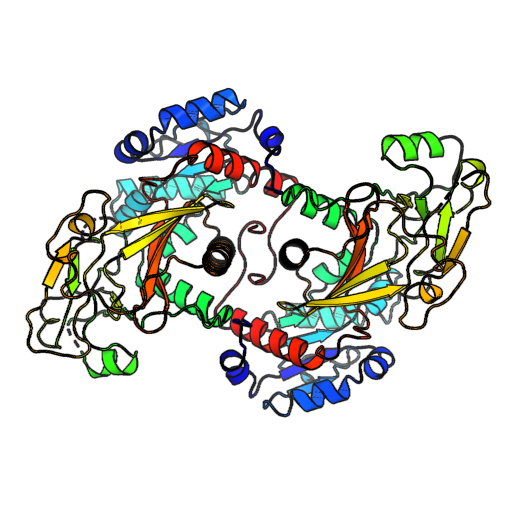SP A C 1
ATOM 2069 O O . ASP A 1 259 ? 11.127 31.862 -54.414 1.00 16.89 248 ASP A O 1
ATOM 2074 N N . LYS A 1 260 ? 8.951 32.080 -53.821 1.00 14.58 249 LYS A N 1
ATOM 2075 C CA . LYS A 1 260 ? 9.020 33.506 -53.468 1.00 16.48 249 LYS A CA 1
ATOM 2076 C C . LYS A 1 260 ? 7.802 33.934 -52.672 1.00 14.29 249 LYS A C 1
ATOM 2077 O O . LYS A 1 260 ? 6.711 33.398 -52.878 1.00 13.21 249 LYS A O 1
ATOM 2083 N N . ILE A 1 261 ? 7.989 34.907 -51.781 1.00 12.26 250 ILE A N 1
ATOM 2084 C CA . ILE A 1 261 ? 6.858 35.525 -51.103 1.00 10.63 250 ILE A CA 1
ATOM 2085 C C . ILE A 1 261 ? 5.940 36.176 -52.129 1.00 12.56 250 ILE A C 1
ATOM 2086 O O . ILE A 1 261 ? 6.392 36.929 -53.022 1.00 14.22 250 ILE A O 1
ATOM 2091 N N . GLU A 1 262 ? 4.655 35.879 -51.989 1.00 8.30 251 GLU A N 1
ATOM 2092 C CA . GLU A 1 262 ? 3.591 36.438 -52.842 1.00 9.67 251 GLU A CA 1
ATOM 2093 C C . GLU A 1 262 ? 2.435 36.900 -51.981 1.00 9.65 251 GLU A C 1
ATOM 2094 O O . GLU A 1 262 ? 2.102 36.269 -50.988 1.00 13.32 251 GLU A O 1
ATOM 2100 N N . GLY A 1 263 ? 1.850 38.025 -52.387 1.00 10.83 252 GLY A N 1
ATOM 2101 C CA . GLY A 1 263 ? 0.711 38.593 -51.710 1.00 12.60 252 GLY A CA 1
ATOM 2102 C C . GLY A 1 263 ? 0.965 38.939 -50.262 1.00 10.83 252 GLY A C 1
ATOM 2103 O O . GLY A 1 263 ? 2.072 39.349 -49.867 1.00 13.15 252 GLY A O 1
ATOM 2104 N N . VAL A 1 264 ? -0.078 38.777 -49.467 1.00 11.88 253 VAL A N 1
ATOM 2105 C CA . VAL A 1 264 ? -0.057 39.235 -48.097 1.00 11.68 253 VAL A CA 1
ATOM 2106 C C . VAL A 1 264 ? 0.788 38.256 -47.295 1.00 13.36 253 VAL A C 1
ATOM 2107 O O . VAL A 1 264 ? 0.598 37.033 -47.358 1.00 12.96 253 VAL A O 1
ATOM 2111 N N . PHE A 1 265 ? 1.747 38.796 -46.553 1.00 13.77 254 PHE A N 1
ATOM 2112 C CA . PHE A 1 265 ? 2.626 37.979 -45.752 1.00 12.41 254 PHE A CA 1
ATOM 2113 C C . PHE A 1 265 ? 2.789 38.656 -44.374 1.00 16.08 254 PHE A C 1
ATOM 2114 O O . PHE A 1 265 ? 3.599 39.575 -44.212 1.00 17.83 254 PHE A O 1
ATOM 2122 N N . GLU A 1 266 ? 1.977 38.216 -43.410 1.00 11.95 255 GLU A N 1
ATOM 2123 C CA . GLU A 1 266 ? 1.939 38.775 -42.065 1.00 14.26 255 GLU A CA 1
ATOM 2124 C C . GLU A 1 266 ? 1.902 37.636 -41.064 1.00 11.60 255 GLU A C 1
ATOM 2125 O O . GLU A 1 266 ? 1.505 36.538 -41.406 1.00 12.31 255 GLU A O 1
ATOM 2131 N N . ARG A 1 267 ? 2.285 37.928 -39.833 1.00 13.20 256 ARG A N 1
ATOM 2132 C CA . ARG A 1 267 ? 2.085 37.010 -38.743 1.00 13.06 256 ARG A CA 1
ATOM 2133 C C . ARG A 1 267 ? 0.634 37.088 -38.256 1.00 13.77 256 ARG A C 1
ATOM 2134 O O . ARG A 1 267 ? -0.074 38.092 -38.486 1.00 10.88 256 ARG A O 1
ATOM 2142 N N . PRO A 1 268 ? 0.163 36.016 -37.613 1.00 10.52 257 PRO A N 1
ATOM 2143 C CA . PRO A 1 268 ? -1.187 36.044 -37.089 1.00 10.11 257 PRO A CA 1
ATOM 2144 C C . PRO A 1 268 ? -1.361 37.057 -35.976 1.00 11.95 257 PRO A C 1
ATOM 2145 O O . PRO A 1 268 ? -0.415 37.405 -35.262 1.00 14.03 257 PRO A O 1
ATOM 2149 N N . SER A 1 269 ? -2.592 37.495 -35.855 1.00 8.34 258 SER A N 1
ATOM 2150 C CA . SER A 1 269 ? -3.009 38.477 -34.860 1.00 8.35 258 SER A CA 1
ATOM 2151 C C . SER A 1 269 ? -3.258 37.763 -33.538 1.00 7.10 258 SER A C 1
ATOM 2152 O O . SER A 1 269 ? -4.055 36.819 -33.468 1.00 7.03 258 SER A O 1
ATOM 2155 N N . ASP A 1 270 ? -2.586 38.218 -32.484 1.00 8.22 259 ASP A N 1
ATOM 2156 C CA . ASP A 1 270 ? -2.917 37.699 -31.152 1.00 9.61 259 ASP A CA 1
ATOM 2157 C C . ASP A 1 270 ? -4.364 37.900 -30.734 1.00 8.95 259 ASP A C 1
ATOM 2158 O O . ASP A 1 270 ? -4.940 37.027 -30.063 1.00 11.36 259 ASP A O 1
ATOM 2163 N N . GLU A 1 271 ? -4.955 39.017 -31.150 1.00 9.66 260 GLU A N 1
ATOM 2164 C CA . GLU A 1 271 ? -6.365 39.273 -30.867 1.00 9.10 260 GLU A CA 1
ATOM 2165 C C . GLU A 1 271 ? -7.232 38.161 -31.458 1.00 9.56 260 GLU A C 1
ATOM 2166 O O . GLU A 1 271 ? -8.093 37.574 -30.791 1.00 11.37 260 GLU A O 1
ATOM 2172 N N . VAL A 1 272 ? -6.963 37.839 -32.715 1.00 7.36 261 VAL A N 1
ATOM 2173 C CA . VAL A 1 272 ? -7.658 36.753 -33.366 1.00 7.28 261 VAL A CA 1
ATOM 2174 C C . VAL A 1 272 ? -7.407 35.386 -32.716 1.00 7.05 261 VAL A C 1
ATOM 2175 O O . VAL A 1 272 ? -8.328 34.576 -32.558 1.00 9.14 261 VAL A O 1
ATOM 2179 N N . ILE A 1 273 ? -6.158 35.132 -32.351 1.00 8.12 262 ILE A N 1
ATOM 2180 C CA . ILE A 1 273 ? -5.870 33.847 -31.720 1.00 7.33 262 ILE A CA 1
ATOM 2181 C C . ILE A 1 273 ? -6.611 33.746 -30.405 1.00 8.26 262 ILE A C 1
ATOM 2182 O O . ILE A 1 273 ? -7.144 32.678 -30.056 1.00 10.02 262 ILE A O 1
ATOM 2187 N N . ARG A 1 274 ? -6.617 34.846 -29.646 1.00 8.12 263 ARG A N 1
ATOM 2188 C CA . ARG A 1 274 ? -7.334 34.801 -28.373 1.00 7.46 263 ARG A CA 1
ATOM 2189 C C . ARG A 1 274 ? -8.813 34.489 -28.549 1.00 6.96 263 ARG A C 1
ATOM 2190 O O . ARG A 1 274 ? -9.361 33.679 -27.783 1.00 9.28 263 ARG A O 1
ATOM 2198 N N . GLU A 1 275 ? -9.461 35.103 -29.539 1.00 6.96 264 GLU A N 1
ATOM 2199 C CA . GLU A 1 275 ? -10.885 34.860 -29.728 1.00 9.73 264 GLU A CA 1
ATOM 2200 C C . GLU A 1 275 ? -11.147 33.434 -30.172 1.00 7.39 264 GLU A C 1
ATOM 2201 O O . GLU A 1 275 ? -12.035 32.787 -29.685 1.00 9.29 264 GLU A O 1
ATOM 2207 N N . LEU A 1 276 ? -10.340 32.944 -31.102 1.00 7.88 265 LEU A N 1
ATOM 2208 C CA . LEU A 1 276 ? -10.435 31.531 -31.480 1.00 8.36 265 LEU A CA 1
ATOM 2209 C C . LEU A 1 276 ? -10.208 30.568 -30.354 1.00 8.41 265 LEU A C 1
ATOM 2210 O O . LEU A 1 276 ? -10.942 29.588 -30.201 1.00 8.60 265 LEU A O 1
ATOM 2215 N N . SER A 1 277 ? -9.181 30.825 -29.551 1.00 8.66 266 SER A N 1
ATOM 2216 C CA . SER A 1 277 ? -8.888 29.955 -28.422 1.00 8.20 266 SER A CA 1
ATOM 2217 C C . SER A 1 277 ? -10.106 29.931 -27.472 1.00 6.41 266 SER A C 1
ATOM 2218 O O . SER A 1 277 ? -10.555 28.848 -27.060 1.00 8.04 266 SER A O 1
ATOM 2221 N N . ARG A 1 278 ? -10.602 31.102 -27.088 1.00 7.61 267 ARG A N 1
ATOM 2222 C CA . ARG A 1 278 ? -11.716 31.173 -26.142 1.00 8.52 267 ARG A CA 1
ATOM 2223 C C . ARG A 1 278 ? -12.905 30.420 -26.735 1.00 6.56 267 ARG A C 1
ATOM 2224 O O . ARG A 1 278 ? -13.562 29.656 -26.044 1.00 8.06 267 ARG A O 1
ATOM 2232 N N . ALA A 1 279 ? -13.199 30.683 -28.006 1.00 6.80 268 ALA A N 1
ATOM 2233 C CA . ALA A 1 279 ? -14.446 30.131 -28.613 1.00 6.82 268 ALA A CA 1
ATOM 2234 C C . ALA A 1 279 ? -14.320 28.609 -28.732 1.00 8.00 268 ALA A C 1
ATOM 2235 O O . ALA A 1 279 ? -15.241 27.877 -28.386 1.00 8.65 268 ALA A O 1
ATOM 2237 N N . LEU A 1 280 ? -13.145 28.137 -29.156 1.00 6.91 269 LEU A N 1
ATOM 2238 C CA . LEU A 1 280 ? -12.971 26.681 -29.248 1.00 8.36 269 LEU A CA 1
ATOM 2239 C C . LEU A 1 280 ? -13.001 25.998 -27.911 1.00 8.67 269 LEU A C 1
ATOM 2240 O O . LEU A 1 280 ? -13.648 24.970 -27.739 1.00 11.02 269 LEU A O 1
ATOM 2245 N N . ARG A 1 281 ? -12.308 26.576 -26.939 1.00 7.39 270 ARG A N 1
ATOM 2246 C CA . ARG A 1 281 ? -12.316 26.039 -25.598 1.00 8.51 270 ARG A CA 1
ATOM 2247 C C . ARG A 1 281 ? -13.728 26.033 -25.031 1.00 6.37 270 ARG A C 1
ATOM 2248 O O . ARG A 1 281 ? -14.151 25.044 -24.471 1.00 11.00 270 ARG A O 1
ATOM 2256 N N . GLN A 1 282 ? -14.468 27.132 -25.199 1.00 7.13 271 GLN A N 1
ATOM 2257 C CA . GLN A 1 282 ? -15.757 27.226 -24.536 1.00 7.19 271 GLN A CA 1
ATOM 2258 C C . GLN A 1 282 ? -16.835 26.370 -25.216 1.00 7.09 271 GLN A C 1
ATOM 2259 O O . GLN A 1 282 ? -17.686 25.817 -24.546 1.00 9.25 271 GLN A O 1
ATOM 2265 N N . ALA A 1 283 ? -16.756 26.267 -26.535 1.00 8.31 272 ALA A N 1
ATOM 2266 C CA . ALA A 1 283 ? -17.763 25.517 -27.323 1.00 6.54 272 ALA A CA 1
ATOM 2267 C C . ALA A 1 283 ? -17.481 24.027 -27.247 1.00 9.86 272 ALA A C 1
ATOM 2268 O O . ALA A 1 283 ? -18.399 23.228 -27.071 1.00 11.10 272 ALA A O 1
ATOM 2270 N N . LEU A 1 284 ? -16.203 23.649 -27.359 1.00 9.50 273 LEU A N 1
ATOM 2271 C CA . LEU A 1 284 ? -15.886 22.233 -27.497 1.00 13.71 273 LEU A CA 1
ATOM 2272 C C . LEU A 1 284 ? -15.541 21.600 -26.157 1.00 12.51 273 LEU A C 1
ATOM 2273 O O . LEU A 1 284 ? -15.779 20.402 -25.968 1.00 16.22 273 LEU A O 1
ATOM 2278 N N . GLY A 1 285 ? -14.978 22.378 -25.231 1.00 12.99 274 GLY A N 1
ATOM 2279 C CA . GLY A 1 285 ? -14.621 21.865 -23.916 1.00 14.02 274 GLY A CA 1
ATOM 2280 C C . GLY A 1 285 ? -13.211 21.300 -23.808 1.00 12.65 274 GLY A C 1
ATOM 2281 O O . GLY A 1 285 ? -12.816 20.732 -22.771 1.00 14.82 274 GLY A O 1
ATOM 2282 N N . VAL A 1 286 ? -12.449 21.490 -24.865 1.00 11.70 275 VAL A N 1
ATOM 2283 C CA . VAL A 1 286 ? -11.037 21.106 -24.854 1.00 9.48 275 VAL A CA 1
ATOM 2284 C C . VAL A 1 286 ? -10.209 22.201 -24.210 1.00 11.33 275 VAL A C 1
ATOM 2285 O O . VAL A 1 286 ? -10.624 23.373 -24.159 1.00 13.37 275 VAL A O 1
ATOM 2289 N N . SER A 1 287 ? -9.017 21.831 -23.775 1.00 9.22 276 SER A N 1
ATOM 2290 C CA . SER A 1 287 ? -8.086 22.786 -23.158 1.00 8.52 276 SER A CA 1
ATOM 2291 C C . SER A 1 287 ? -6.657 22.546 -23.617 1.00 8.77 276 SER A C 1
ATOM 2292 O O . SER A 1 287 ? -5.880 23.495 -23.704 1.00 10.46 276 SER A O 1
ATOM 2295 N N . LEU A 1 288 ? -6.338 21.281 -23.918 1.00 6.65 277 LEU A N 1
ATOM 2296 C CA . LEU A 1 288 ? -5.004 20.878 -24.329 1.00 8.76 277 LEU A CA 1
ATOM 2297 C C . LEU A 1 288 ? -5.109 20.509 -25.808 1.00 8.83 277 LEU A C 1
ATOM 2298 O O . LEU A 1 288 ? -5.498 19.404 -26.166 1.00 8.38 277 LEU A O 1
ATOM 2303 N N . PHE A 1 289 ? -4.827 21.481 -26.661 1.00 7.44 278 PHE A N 1
ATOM 2304 C CA . PHE A 1 289 ? -5.028 21.270 -28.104 1.00 8.91 278 PHE A CA 1
ATOM 2305 C C . PHE A 1 289 ? -4.217 22.258 -28.890 1.00 9.01 278 PHE A C 1
ATOM 2306 O O . PHE A 1 289 ? -3.692 23.211 -28.329 1.00 8.57 278 PHE A O 1
ATOM 2314 N N . GLY A 1 290 ? -4.115 21.987 -30.200 1.00 9.06 279 GLY A N 1
ATOM 2315 C CA . GLY A 1 290 ? -3.432 22.891 -31.079 1.00 8.62 279 GLY A CA 1
ATOM 2316 C C . GLY A 1 290 ? -4.346 23.231 -32.227 1.00 9.45 279 GLY A C 1
ATOM 2317 O O . GLY A 1 290 ? -5.160 22.433 -32.672 1.00 8.76 279 GLY A O 1
ATOM 2318 N N . ILE A 1 291 ? -4.231 24.457 -32.676 1.00 7.73 280 ILE A N 1
ATOM 2319 C CA . ILE A 1 291 ? -4.804 24.764 -33.994 1.00 9.69 280 ILE A CA 1
ATOM 2320 C C . ILE A 1 291 ? -3.723 25.282 -34.903 1.00 7.70 280 ILE A C 1
ATOM 2321 O O . ILE A 1 291 ? -2.819 26.028 -34.488 1.00 7.51 280 ILE A O 1
ATOM 2326 N N . ASP A 1 292 ? -3.794 24.836 -36.162 1.00 8.37 281 ASP A N 1
ATOM 2327 C CA . ASP A 1 292 ? -2.801 25.212 -37.130 1.00 9.30 281 ASP A CA 1
ATOM 2328 C C . ASP A 1 292 ? -3.400 26.325 -37.930 1.00 8.59 281 ASP A C 1
ATOM 2329 O O . ASP A 1 292 ? -4.436 26.133 -38.555 1.00 7.88 281 ASP A O 1
ATOM 2334 N N . ILE A 1 293 ? -2.762 27.492 -37.892 1.00 6.88 282 ILE A N 1
ATOM 2335 C CA . ILE A 1 293 ? -3.196 28.662 -38.625 1.00 7.19 282 ILE A CA 1
ATOM 2336 C C . ILE A 1 293 ? -2.225 28.956 -39.743 1.00 5.23 282 ILE A C 1
ATOM 2337 O O . ILE A 1 293 ? -0.974 28.962 -39.529 1.00 6.74 282 ILE A O 1
ATOM 2342 N N . ILE A 1 294 ? -2.803 29.270 -40.895 1.00 7.37 283 ILE A N 1
ATOM 2343 C CA . ILE A 1 294 ? -2.043 29.826 -42.027 1.00 5.78 283 ILE A CA 1
ATOM 2344 C C . ILE A 1 294 ? -2.660 31.166 -42.378 1.00 5.80 283 ILE A C 1
ATOM 2345 O O . ILE A 1 294 ? -3.837 31.433 -42.091 1.00 7.74 283 ILE A O 1
ATOM 2350 N N . ILE A 1 295 ? -1.839 32.033 -42.947 1.00 6.78 284 ILE A N 1
ATOM 2351 C CA . ILE A 1 295 ? -2.296 33.368 -43.346 1.00 6.47 284 ILE A CA 1
ATOM 2352 C C . ILE A 1 295 ? -2.496 33.343 -44.863 1.00 4.87 284 ILE A C 1
ATOM 2353 O O . ILE A 1 295 ? -1.538 33.182 -45.649 1.00 8.59 284 ILE A O 1
ATOM 2358 N N . ASN A 1 296 ? -3.755 33.428 -45.282 1.00 7.43 285 ASN A N 1
ATOM 2359 C CA . ASN A 1 296 ? -4.124 33.460 -46.703 1.00 8.55 285 ASN A CA 1
ATOM 2360 C C . ASN A 1 296 ? -3.402 34.607 -47.393 1.00 7.63 285 ASN A C 1
ATOM 2361 O O . ASN A 1 296 ? -3.526 35.759 -46.959 1.00 8.24 285 ASN A O 1
ATOM 2366 N N . ASN A 1 297 ? -2.631 34.317 -48.433 1.00 9.11 286 ASN A N 1
ATOM 2367 C CA . ASN A 1 297 ? -1.890 35.408 -49.056 1.00 11.18 286 ASN A CA 1
ATOM 2368 C C . ASN A 1 297 ? -2.698 36.308 -50.002 1.00 6.96 286 ASN A C 1
ATOM 2369 O O . ASN A 1 297 ? -2.169 37.280 -50.500 1.00 11.38 286 ASN A O 1
ATOM 2374 N N . GLN A 1 298 ? -3.968 35.993 -50.244 1.00 8.54 287 GLN A N 1
ATOM 2375 C CA . GLN A 1 298 ? -4.816 36.859 -51.080 1.00 10.53 287 GLN A CA 1
ATOM 2376 C C . GLN A 1 298 ? -5.638 37.816 -50.234 1.00 11.55 287 GLN A C 1
ATOM 2377 O O . GLN A 1 298 ? -6.066 38.859 -50.712 1.00 14.22 287 GLN A O 1
ATOM 2383 N N . THR A 1 299 ? -5.882 37.439 -48.991 1.00 7.75 288 THR A N 1
ATOM 2384 C CA . THR A 1 299 ? -6.809 38.222 -48.161 1.00 7.72 288 THR A CA 1
ATOM 2385 C C . THR A 1 299 ? -6.184 38.653 -46.844 1.00 9.12 288 THR A C 1
ATOM 2386 O O . THR A 1 299 ? -6.699 39.566 -46.180 1.00 9.46 288 THR A O 1
ATOM 2390 N N . GLY A 1 300 ? -5.090 37.999 -46.457 1.00 8.94 289 GLY A N 1
ATOM 2391 C CA . GLY A 1 300 ? -4.496 38.229 -45.122 1.00 7.84 289 GLY A CA 1
ATOM 2392 C C . GLY A 1 300 ? -5.255 37.552 -43.989 1.00 7.70 289 GLY A C 1
ATOM 2393 O O . GLY A 1 300 ? -4.864 37.671 -42.846 1.00 8.75 289 GLY A O 1
ATOM 2394 N N . GLN A 1 301 ? -6.339 36.848 -44.309 1.00 7.01 290 GLN A N 1
ATOM 2395 C CA . GLN A 1 301 ? -7.171 36.217 -43.274 1.00 4.99 290 GLN A CA 1
ATOM 2396 C C . GLN A 1 301 ? -6.490 35.008 -42.684 1.00 8.01 290 GLN A C 1
ATOM 2397 O O . GLN A 1 301 ? -5.635 34.385 -43.338 1.00 9.10 290 GLN A O 1
ATOM 2403 N N . HIS A 1 302 ? -6.881 34.718 -41.436 1.00 8.13 291 HIS A N 1
ATOM 2404 C CA . HIS A 1 302 ? -6.435 33.525 -40.725 1.00 8.06 291 HIS A CA 1
ATOM 2405 C C . HIS A 1 302 ? -7.281 32.342 -41.107 1.00 9.23 291 HIS A C 1
ATOM 2406 O O . HIS A 1 302 ? -8.494 32.422 -41.050 1.00 11.82 291 HIS A O 1
ATOM 2413 N N . ALA A 1 303 ? -6.629 31.243 -41.482 1.00 8.04 292 ALA A N 1
ATOM 2414 C CA . ALA A 1 303 ? -7.369 30.029 -41.789 1.00 9.24 292 ALA A CA 1
ATOM 2415 C C . ALA A 1 303 ? -6.884 28.937 -40.886 1.00 8.15 292 ALA A C 1
ATOM 2416 O O . ALA A 1 303 ? -5.680 28.653 -40.831 1.00 7.75 292 ALA A O 1
ATOM 2418 N N . VAL A 1 304 ? -7.818 28.313 -40.187 1.00 9.21 293 VAL A N 1
ATOM 2419 C CA . VAL A 1 304 ? -7.481 27.144 -39.358 1.00 9.62 293 VAL A CA 1
ATOM 2420 C C . VAL A 1 304 ? -7.604 25.904 -40.248 1.00 8.14 293 VAL A C 1
ATOM 2421 O O . VAL A 1 304 ? -8.707 25.585 -40.776 1.00 10.05 293 VAL A O 1
ATOM 2425 N N . ILE A 1 305 ? -6.484 25.236 -40.446 1.00 7.58 294 ILE A N 1
ATOM 2426 C CA . ILE A 1 305 ? -6.483 24.088 -41.372 1.00 8.22 294 ILE A CA 1
ATOM 2427 C C . ILE A 1 305 ? -6.378 22.723 -40.671 1.00 9.87 294 ILE A C 1
ATOM 2428 O O . ILE A 1 305 ? -6.428 21.683 -41.330 1.00 10.80 294 ILE A O 1
ATOM 2433 N N . ASP A 1 306 ? -6.219 22.732 -39.346 1.00 8.25 295 ASP A N 1
ATOM 2434 C CA . ASP A 1 306 ? -6.005 21.504 -38.596 1.00 8.23 295 ASP A CA 1
ATOM 2435 C C . ASP A 1 306 ? -6.268 21.886 -37.138 1.00 10.82 295 ASP A C 1
ATOM 2436 O O . ASP A 1 306 ? -5.938 23.004 -36.707 1.00 9.92 295 ASP A O 1
ATOM 2441 N N . ILE A 1 307 ? -6.871 20.953 -36.412 1.00 8.56 296 ILE A N 1
ATOM 2442 C CA . ILE A 1 307 ? -7.050 21.110 -34.988 1.00 8.15 296 ILE A CA 1
ATOM 2443 C C . ILE A 1 307 ? -6.760 19.749 -34.333 1.00 8.55 296 ILE A C 1
ATOM 2444 O O . ILE A 1 307 ? -7.263 18.733 -34.771 1.00 11.10 296 ILE A O 1
ATOM 2449 N N . ASN A 1 308 ? -5.970 19.760 -33.264 1.00 9.35 297 ASN A N 1
ATOM 2450 C CA . ASN A 1 308 ? -5.471 18.495 -32.714 1.00 8.85 297 ASN A CA 1
ATOM 2451 C C . ASN A 1 308 ? -5.611 18.463 -31.214 1.00 9.19 297 ASN A C 1
ATOM 2452 O O . ASN A 1 308 ? -5.181 19.375 -30.509 1.00 7.95 297 ASN A O 1
ATOM 2457 N N . ALA A 1 309 ? -6.139 17.355 -30.724 1.00 10.61 298 ALA A N 1
ATOM 2458 C CA . ALA A 1 309 ? -6.192 17.182 -29.288 1.00 10.64 298 ALA A CA 1
ATOM 2459 C C . ALA A 1 309 ? -4.794 16.809 -28.789 1.00 10.22 298 ALA A C 1
ATOM 2460 O O . ALA A 1 309 ? -4.091 15.962 -29.376 1.00 13.17 298 ALA A O 1
ATOM 2462 N N . PHE A 1 310 ? -4.407 17.425 -27.675 1.00 9.53 299 PHE A N 1
ATOM 2463 C CA . PHE A 1 310 ? -3.162 17.161 -26.981 1.00 8.87 299 PHE A CA 1
ATOM 2464 C C . PHE A 1 310 ? -1.974 16.788 -27.897 1.00 10.68 299 PHE A C 1
ATOM 2465 O O . PHE A 1 310 ? -1.491 15.640 -27.932 1.00 9.37 299 PHE A O 1
ATOM 2473 N N . PRO A 1 311 ? -1.522 17.760 -28.687 1.00 9.97 300 PRO A N 1
ATOM 2474 C CA . PRO A 1 311 ? -0.409 17.507 -29.618 1.00 8.92 300 PRO A CA 1
ATOM 2475 C C . PRO A 1 311 ? 0.980 17.397 -28.935 1.00 9.69 300 PRO A C 1
ATOM 2476 O O . PRO A 1 311 ? 1.059 17.213 -27.715 1.00 10.26 300 PRO A O 1
ATOM 2480 N N . GLY A 1 312 ? 2.051 17.527 -29.718 1.00 9.76 301 GLY A N 1
ATOM 2481 C CA . GLY A 1 312 ? 3.428 17.346 -29.213 1.00 12.25 301 GLY A CA 1
ATOM 2482 C C . GLY A 1 312 ? 3.999 18.527 -28.436 1.00 10.83 301 GLY A C 1
ATOM 2483 O O . GLY A 1 312 ? 4.909 18.356 -27.620 1.00 12.64 301 GLY A O 1
ATOM 2484 N N . TYR A 1 313 ? 3.492 19.729 -28.710 1.00 9.97 302 TYR A N 1
ATOM 2485 C CA . TYR A 1 313 ? 4.033 20.955 -28.120 1.00 9.61 302 TYR A CA 1
ATOM 2486 C C . TYR A 1 313 ? 5.552 21.126 -28.347 1.00 11.54 302 TYR A C 1
ATOM 2487 O O . TYR A 1 313 ? 6.208 21.802 -27.557 1.00 11.57 302 TYR A O 1
ATOM 2496 N N . GLU A 1 314 ? 6.076 20.550 -29.438 1.00 10.99 303 GLU A N 1
ATOM 2497 C CA . GLU A 1 314 ? 7.487 20.765 -29.779 1.00 12.08 303 GLU A CA 1
ATOM 2498 C C . GLU A 1 314 ? 7.722 22.234 -30.061 1.00 10.83 303 GLU A C 1
ATOM 2499 O O . GLU A 1 314 ? 7.062 22.819 -30.931 1.00 14.51 303 GLU A O 1
ATOM 2505 N N . GLY A 1 315 ? 8.639 22.808 -29.288 1.00 10.41 304 GLY A N 1
ATOM 2506 C CA . GLY A 1 315 ? 9.000 24.218 -29.367 1.00 11.11 304 GLY A CA 1
ATOM 2507 C C . GLY A 1 315 ? 8.327 25.082 -28.325 1.00 14.62 304 GLY A C 1
ATOM 2508 O O . GLY A 1 315 ? 8.513 26.302 -28.312 1.00 16.00 304 GLY A O 1
ATOM 2509 N N . VAL A 1 316 ? 7.492 24.461 -27.490 1.00 13.03 305 VAL A N 1
ATOM 2510 C CA . VAL A 1 316 ? 6.796 25.174 -26.428 1.00 9.48 305 VAL A CA 1
ATOM 2511 C C . VAL A 1 316 ? 7.558 24.918 -25.137 1.00 13.98 305 VAL A C 1
ATOM 2512 O O . VAL A 1 316 ? 7.277 23.974 -24.400 1.00 14.13 305 VAL A O 1
ATOM 2516 N N . SER A 1 317 ? 8.518 25.784 -24.858 1.00 13.76 306 SER A N 1
ATOM 2517 C CA . SER A 1 317 ? 9.406 25.540 -23.719 1.00 15.37 306 SER A CA 1
ATOM 2518 C C . SER A 1 317 ? 8.675 25.720 -22.385 1.00 16.57 306 SER A C 1
ATOM 2519 O O . SER A 1 317 ? 9.029 25.100 -21.381 1.00 19.20 306 SER A O 1
ATOM 2522 N N . GLU A 1 318 ? 7.621 26.531 -22.404 1.00 15.54 307 GLU A N 1
ATOM 2523 C CA . GLU A 1 318 ? 6.825 26.802 -21.204 1.00 20.47 307 GLU A CA 1
ATOM 2524 C C . GLU A 1 318 ? 5.704 25.781 -20.986 1.00 18.98 307 GLU A C 1
ATOM 2525 O O . GLU A 1 318 ? 4.833 26.000 -20.143 1.00 15.22 307 GLU A O 1
ATOM 2531 N N . PHE A 1 319 ? 5.695 24.676 -21.741 1.00 13.41 308 PHE A N 1
ATOM 2532 C CA . PHE A 1 319 ? 4.566 23.757 -21.653 1.00 11.89 308 PHE A CA 1
ATOM 2533 C C . PHE A 1 319 ? 4.280 23.291 -20.243 1.00 9.82 308 PHE A C 1
ATOM 2534 O O . PHE A 1 319 ? 3.121 23.293 -19.801 1.00 10.52 308 PHE A O 1
ATOM 2542 N N . PHE A 1 320 ? 5.310 22.893 -19.504 1.00 12.89 309 PHE A N 1
ATOM 2543 C CA . PHE A 1 320 ? 5.063 22.372 -18.155 1.00 13.78 309 PHE A CA 1
ATOM 2544 C C . PHE A 1 320 ? 4.494 23.444 -17.232 1.00 9.87 309 PHE A C 1
ATOM 2545 O O . PHE A 1 320 ? 3.546 23.152 -16.480 1.00 12.40 309 PHE A O 1
ATOM 2553 N N . THR A 1 321 ? 5.074 24.649 -17.237 1.00 15.08 310 THR A N 1
ATOM 2554 C CA . THR A 1 321 ? 4.545 25.644 -16.309 1.00 14.56 310 THR A CA 1
ATOM 2555 C C . THR A 1 321 ? 3.136 26.000 -16.744 1.00 11.44 310 THR A C 1
ATOM 2556 O O . THR A 1 321 ? 2.247 26.119 -15.899 1.00 13.57 310 THR A O 1
ATOM 2560 N N . ASP A 1 322 ? 2.896 26.098 -18.054 1.00 10.12 311 ASP A N 1
ATOM 2561 C CA . ASP A 1 322 ? 1.529 26.386 -18.506 1.00 12.41 311 ASP A CA 1
ATOM 2562 C C . ASP A 1 322 ? 0.531 25.284 -18.120 1.00 11.71 311 ASP A C 1
ATOM 2563 O O . ASP A 1 322 ? -0.606 25.560 -17.724 1.00 9.57 311 ASP A O 1
ATOM 2568 N N . LEU A 1 323 ? 0.964 24.033 -18.214 1.00 8.28 312 LEU A N 1
ATOM 2569 C CA . LEU A 1 323 ? 0.091 22.943 -17.825 1.00 10.06 312 LEU A CA 1
ATOM 2570 C C . LEU A 1 323 ? -0.256 23.013 -16.333 1.00 9.20 312 LEU A C 1
ATOM 2571 O O . LEU A 1 323 ? -1.430 22.890 -15.944 1.00 10.03 312 LEU A O 1
ATOM 2576 N N . LEU A 1 324 ? 0.755 23.247 -15.501 1.00 8.66 313 LEU A N 1
ATOM 2577 C CA . LEU A 1 324 ? 0.536 23.400 -14.085 1.00 9.56 313 LEU A CA 1
ATOM 2578 C C . LEU A 1 324 ? -0.412 24.560 -13.811 1.00 10.06 313 LEU A C 1
ATOM 2579 O O . LEU A 1 324 ? -1.337 24.438 -12.998 1.00 10.70 313 LEU A O 1
ATOM 2584 N N . ASN A 1 325 ? -0.212 25.677 -14.510 1.00 9.60 314 ASN A N 1
ATOM 2585 C CA . ASN A 1 325 ? -1.123 26.817 -14.324 1.00 9.30 314 ASN A CA 1
ATOM 2586 C C . ASN A 1 325 ? -2.562 26.466 -14.725 1.00 9.09 314 ASN A C 1
ATOM 2587 O O . ASN A 1 325 ? -3.543 26.870 -14.071 1.00 9.46 314 ASN A O 1
ATOM 2592 N N . HIS A 1 326 ? -2.703 25.703 -15.794 1.00 8.16 315 HIS A N 1
ATOM 2593 C CA . HIS A 1 326 ? -4.037 25.325 -16.160 1.00 8.94 315 HIS A CA 1
ATOM 2594 C C . HIS A 1 326 ? -4.662 24.382 -15.125 1.00 9.78 315 HIS A C 1
ATOM 2595 O O . HIS A 1 326 ? -5.847 24.538 -14.791 1.00 9.51 315 HIS A O 1
ATOM 2602 N N . ILE A 1 327 ? -3.908 23.404 -14.623 1.00 7.54 316 ILE A N 1
ATOM 2603 C CA . ILE A 1 327 ? -4.453 22.593 -13.517 1.00 9.41 316 ILE A CA 1
ATOM 2604 C C . ILE A 1 327 ? -4.869 23.485 -12.344 1.00 6.05 316 ILE A C 1
ATOM 2605 O O . ILE A 1 327 ? -5.955 23.319 -11.772 1.00 8.83 316 ILE A O 1
ATOM 2610 N N . ALA A 1 328 ? -4.028 24.456 -11.954 1.00 6.83 317 ALA A N 1
ATOM 2611 C CA . ALA A 1 328 ? -4.397 25.392 -10.870 1.00 7.37 317 ALA A CA 1
ATOM 2612 C C . ALA A 1 328 ? -5.702 26.143 -11.198 1.00 8.27 317 ALA A C 1
ATOM 2613 O O . ALA A 1 328 ? -6.600 26.288 -10.345 1.00 8.56 317 ALA A O 1
ATOM 2615 N N . THR A 1 329 ? -5.835 26.584 -12.446 1.00 7.33 318 THR A N 1
ATOM 2616 C CA . THR A 1 329 ? -7.038 27.322 -12.879 1.00 8.39 318 THR A CA 1
ATOM 2617 C C . THR A 1 329 ? -8.289 26.443 -12.817 1.00 7.61 318 THR A C 1
ATOM 2618 O O . THR A 1 329 ? -9.350 26.868 -12.287 1.00 8.29 318 THR A O 1
ATOM 2622 N N . VAL A 1 330 ? -8.173 25.201 -13.326 1.00 8.33 319 VAL A N 1
ATOM 2623 C CA . VAL A 1 330 ? -9.361 24.367 -13.344 1.00 8.74 319 VAL A CA 1
ATOM 2624 C C . VAL A 1 330 ? -9.810 23.997 -11.924 1.00 8.02 319 VAL A C 1
ATOM 2625 O O . VAL A 1 330 ? -11.005 23.892 -11.647 1.00 8.97 319 VAL A O 1
ATOM 2629 N N . LEU A 1 331 ? -8.838 23.793 -11.041 1.00 6.70 320 LEU A N 1
ATOM 2630 C CA . LEU A 1 331 ? -9.160 23.557 -9.640 1.00 7.80 320 LEU A CA 1
ATOM 2631 C C . LEU A 1 331 ? -9.823 24.793 -9.000 1.00 8.93 320 LEU A C 1
ATOM 2632 O O . LEU A 1 331 ? -10.792 24.665 -8.228 1.00 9.32 320 LEU A O 1
ATOM 2637 N N . GLN A 1 332 ? -9.315 25.979 -9.344 1.00 8.15 321 GLN A N 1
ATOM 2638 C CA . GLN A 1 332 ? -9.888 27.242 -8.860 1.00 7.69 321 GLN A CA 1
ATOM 2639 C C . GLN A 1 332 ? -11.331 27.364 -9.381 1.00 8.74 321 GLN A C 1
ATOM 2640 O O . GLN A 1 332 ? -12.227 27.665 -8.606 1.00 9.98 321 GLN A O 1
ATOM 2646 N N . GLY A 1 333 ? -11.540 27.008 -10.641 1.00 10.38 322 GLY A N 1
ATOM 2647 C CA . GLY A 1 333 ? -12.876 27.071 -11.294 1.00 10.09 322 GLY A CA 1
ATOM 2648 C C . GLY A 1 333 ? -13.858 26.155 -10.604 1.00 10.90 322 GLY A C 1
ATOM 2649 O O . GLY A 1 333 ? -15.019 26.536 -10.318 1.00 11.42 322 GLY A O 1
ATOM 2650 N N . GLN A 1 334 ? -13.393 24.955 -10.293 1.00 10.12 323 GLN A N 1
ATOM 2651 C CA . GLN A 1 334 ? -14.260 23.983 -9.652 1.00 14.06 323 GLN A CA 1
ATOM 2652 C C . GLN A 1 334 ? -14.606 24.460 -8.250 1.00 13.61 323 GLN A C 1
ATOM 2653 O O . GLN A 1 334 ? -15.774 24.422 -7.851 1.00 13.40 323 GLN A O 1
ATOM 2659 N N . SER A 1 335 ? -13.601 24.957 -7.519 1.00 10.52 324 SER A N 1
ATOM 2660 C CA A SER A 1 335 ? -13.787 25.359 -6.126 0.60 13.89 324 SER A CA 1
ATOM 2661 C CA B SER A 1 335 ? -13.787 25.362 -6.120 0.40 11.71 324 SER A CA 1
ATOM 2662 C C . SER A 1 335 ? -14.776 26.519 -5.964 1.00 14.76 324 SER A C 1
ATOM 2663 O O . SER A 1 335 ? -15.404 26.682 -4.916 1.00 15.18 324 SER A O 1
ATOM 2668 N N . THR A 1 336 ? -14.930 27.313 -7.019 1.00 13.70 325 THR A N 1
ATOM 2669 C CA . THR A 1 336 ? -15.794 28.500 -6.952 1.00 11.81 325 THR A CA 1
ATOM 2670 C C . THR A 1 336 ? -16.939 28.409 -7.957 1.00 12.24 325 THR A C 1
ATOM 2671 O O . THR A 1 336 ? -17.597 29.416 -8.272 1.00 13.76 325 THR A O 1
ATOM 2675 N N . ALA A 1 337 ? -17.163 27.196 -8.459 1.00 8.21 326 ALA A N 1
ATOM 2676 C CA . ALA A 1 337 ? -18.317 26.886 -9.282 1.00 13.50 326 ALA A CA 1
ATOM 2677 C C . ALA A 1 337 ? -18.397 27.805 -10.516 1.00 13.54 326 ALA A C 1
ATOM 2678 O O . ALA A 1 337 ? -19.467 28.357 -10.845 1.00 14.97 326 ALA A O 1
ATOM 2680 N N . MET A 1 338 ? -17.253 27.959 -11.195 1.00 9.63 327 MET A N 1
ATOM 2681 C CA A MET A 1 338 ? -17.122 28.806 -12.385 0.50 10.64 327 MET A CA 1
ATOM 2682 C CA B MET A 1 338 ? -17.197 28.847 -12.368 0.50 8.90 327 MET A CA 1
ATOM 2683 C C . MET A 1 338 ? -17.709 28.183 -13.649 1.00 9.74 327 MET A C 1
ATOM 2684 O O . MET A 1 338 ? -17.127 28.311 -14.693 1.00 11.70 327 MET A O 1
ATOM 2693 N N . ALA A 1 339 ? -18.847 27.502 -13.544 1.00 9.30 328 ALA A N 1
ATOM 2694 C CA . ALA A 1 339 ? -19.388 26.810 -14.690 1.00 8.99 328 ALA A CA 1
ATOM 2695 C C . ALA A 1 339 ? -19.948 27.818 -15.668 1.00 8.34 328 ALA A C 1
ATOM 2696 O O . ALA A 1 339 ? -20.566 28.822 -15.267 1.00 11.83 328 ALA A O 1
ATOM 2698 N N . ALA A 1 340 ? -19.751 27.530 -16.945 1.00 8.62 329 ALA A N 1
ATOM 2699 C CA . ALA A 1 340 ? -20.333 28.353 -17.988 1.00 5.78 329 ALA A CA 1
ATOM 2700 C C . ALA A 1 340 ? -21.801 28.028 -18.123 1.00 8.50 329 ALA A C 1
ATOM 2701 O O . ALA A 1 340 ? -22.226 26.876 -17.928 1.00 11.15 329 ALA A O 1
ATOM 2703 N N . THR A 1 341 ? -22.580 29.054 -18.403 1.00 7.14 330 THR A N 1
ATOM 2704 C CA . THR A 1 341 ? -23.993 28.850 -18.714 1.00 7.20 330 THR A CA 1
ATOM 2705 C C . THR A 1 341 ? -24.364 29.513 -20.035 1.00 8.44 330 THR A C 1
ATOM 2706 O O . THR A 1 341 ? -23.645 30.404 -20.525 1.00 8.81 330 THR A O 1
ATOM 2710 N N . GLY A 1 342 ? -25.422 29.013 -20.673 1.00 11.69 331 GLY A N 1
ATOM 2711 C CA . GLY A 1 342 ? -25.854 29.610 -21.921 1.00 11.72 331 GLY A CA 1
ATOM 2712 C C . GLY A 1 342 ? -24.907 29.314 -23.071 1.00 12.02 331 GLY A C 1
ATOM 2713 O O . GLY A 1 342 ? -24.148 28.326 -23.048 1.00 12.29 331 GLY A O 1
ATOM 2714 N N . ASP A 1 343 ? -24.961 30.180 -24.069 1.00 12.13 332 ASP A N 1
ATOM 2715 C CA . ASP A 1 343 ? -24.101 30.057 -25.242 1.00 10.15 332 ASP A CA 1
ATOM 2716 C C . ASP A 1 343 ? -22.713 30.618 -24.966 1.00 8.90 332 ASP A C 1
ATOM 2717 O O . ASP A 1 343 ? -22.515 31.350 -24.009 1.00 10.98 332 ASP A O 1
ATOM 2722 N N . VAL A 1 344 ? -21.771 30.313 -25.854 1.00 8.34 333 VAL A N 1
ATOM 2723 C CA . VAL A 1 344 ? -20.448 30.952 -25.840 1.00 6.35 333 VAL A CA 1
ATOM 2724 C C . VAL A 1 344 ? -20.643 32.461 -25.856 1.00 8.13 333 VAL A C 1
ATOM 2725 O O . VAL A 1 344 ? -21.281 33.020 -26.751 1.00 8.17 333 VAL A O 1
ATOM 2729 N N . ALA A 1 345 ? -20.089 33.092 -24.840 1.00 9.42 334 ALA A N 1
ATOM 2730 C CA . ALA A 1 345 ? -20.123 34.544 -24.720 1.00 7.67 334 ALA A CA 1
ATOM 2731 C C . ALA A 1 345 ? -18.878 35.165 -25.369 1.00 7.56 334 ALA A C 1
ATOM 2732 O O . ALA A 1 345 ? -17.735 35.033 -24.890 1.00 11.04 334 ALA A O 1
ATOM 2734 N N . LEU A 1 346 ? -19.105 35.821 -26.511 1.00 7.06 335 LEU A N 1
ATOM 2735 C CA . LEU A 1 346 ? -18.001 36.365 -27.292 1.00 8.65 335 LEU A CA 1
ATOM 2736 C C . LEU A 1 346 ? -17.406 37.599 -26.678 1.00 9.87 335 LEU A C 1
ATOM 2737 O O . LEU A 1 346 ? -16.169 37.746 -26.684 1.00 12.23 335 LEU A O 1
ATOM 2743 N N . HIS B 1 6 ? -12.867 48.485 -37.605 1.00 31.50 -5 HIS B N 1
ATOM 2744 C CA . HIS B 1 6 ? -13.642 47.364 -36.976 1.00 29.19 -5 HIS B CA 1
ATOM 2745 C C . HIS B 1 6 ? -13.644 46.070 -37.802 1.00 28.25 -5 HIS B C 1
ATOM 2746 O O . HIS B 1 6 ? -14.026 46.039 -38.978 1.00 27.23 -5 HIS B O 1
ATOM 2753 N N . HIS B 1 7 ? -13.271 44.983 -37.148 1.00 20.79 -4 HIS B N 1
ATOM 2754 C CA . HIS B 1 7 ? -13.256 43.677 -37.813 1.00 21.66 -4 HIS B CA 1
ATOM 2755 C C . HIS B 1 7 ? -14.453 42.791 -37.544 1.00 18.30 -4 HIS B C 1
ATOM 2756 O O . HIS B 1 7 ? -14.629 41.742 -38.181 1.00 16.21 -4 HIS B O 1
ATOM 2763 N N . HIS B 1 8 ? -15.286 43.193 -36.593 1.00 19.17 -3 HIS B N 1
ATOM 2764 C CA . HIS B 1 8 ? -16.463 42.414 -36.293 1.00 19.21 -3 HIS B CA 1
ATOM 2765 C C . HIS B 1 8 ? -17.686 43.020 -36.934 1.00 22.97 -3 HIS B C 1
ATOM 2766 O O . HIS B 1 8 ? -17.856 44.243 -36.943 1.00 25.75 -3 HIS B O 1
ATOM 2773 N N . HIS B 1 9 ? -18.515 42.143 -37.483 1.00 25.53 -2 HIS B N 1
ATOM 2774 C CA . HIS B 1 9 ? -19.691 42.536 -38.241 1.00 27.61 -2 HIS B CA 1
ATOM 2775 C C . HIS B 1 9 ? -20.913 41.793 -37.733 1.00 26.68 -2 HIS B C 1
ATOM 2776 O O . HIS B 1 9 ? -20.803 40.819 -36.973 1.00 24.66 -2 HIS B O 1
ATOM 2783 N N . HIS B 1 10 ? -22.081 42.275 -38.141 1.00 29.55 -1 HIS B N 1
ATOM 2784 C CA . HIS B 1 10 ? -23.343 41.702 -37.709 1.00 32.18 -1 HIS B CA 1
ATOM 2785 C C . HIS B 1 10 ? -24.297 41.709 -38.891 1.00 38.44 -1 HIS B C 1
ATOM 2786 O O . HIS B 1 10 ? -25.198 42.549 -38.975 1.00 40.65 -1 HIS B O 1
ATOM 2793 N N . HIS B 1 11 ? -24.076 40.761 -39.752 1.00 44.29 0 HIS B N 1
ATOM 2794 C CA . HIS B 1 11 ? -25.029 40.389 -40.749 1.00 52.38 0 HIS B CA 1
ATOM 2795 C C . HIS B 1 11 ? -25.679 39.125 -40.325 1.00 54.23 0 HIS B C 1
ATOM 2796 O O . HIS B 1 11 ? -25.834 38.214 -41.083 1.00 55.03 0 HIS B O 1
ATOM 2803 N N . MET B 1 12 ? -26.025 39.087 -39.068 1.00 56.68 1 MET B N 1
ATOM 2804 C CA . MET B 1 12 ? -26.696 37.953 -38.500 1.00 59.68 1 MET B CA 1
ATOM 2805 C C . MET B 1 12 ? -28.092 38.328 -38.472 1.00 59.01 1 MET B C 1
ATOM 2806 O O . MET B 1 12 ? -28.963 37.571 -38.116 1.00 59.97 1 MET B O 1
ATOM 2811 N N . GLN B 1 13 ? -28.256 39.549 -38.874 1.00 57.51 2 GLN B N 1
ATOM 2812 C CA . GLN B 1 13 ? -29.486 40.137 -39.034 1.00 54.11 2 GLN B CA 1
ATOM 2813 C C . GLN B 1 13 ? -30.349 39.338 -39.928 1.00 51.55 2 GLN B C 1
ATOM 2814 O O . GLN B 1 13 ? -31.515 39.545 -39.872 1.00 49.73 2 GLN B O 1
ATOM 2820 N N . THR B 1 14 ? -29.791 38.356 -40.638 1.00 49.35 3 THR B N 1
ATOM 2821 C CA . THR B 1 14 ? -30.707 37.535 -41.428 1.00 47.46 3 THR B CA 1
ATOM 2822 C C . THR B 1 14 ? -31.579 36.658 -40.507 1.00 43.29 3 THR B C 1
ATOM 2823 O O . THR B 1 14 ? -32.761 36.452 -40.782 1.00 43.85 3 THR B O 1
ATOM 2827 N N . PHE B 1 15 ? -30.988 36.189 -39.401 1.00 37.98 4 PHE B N 1
ATOM 2828 C CA . PHE B 1 15 ? -31.652 35.323 -38.407 1.00 32.94 4 PHE B CA 1
ATOM 2829 C C . PHE B 1 15 ? -32.880 35.946 -37.713 1.00 28.60 4 PHE B C 1
ATOM 2830 O O . PHE B 1 15 ? -33.536 35.288 -36.888 1.00 25.74 4 PHE B O 1
ATOM 2838 N N . LEU B 1 16 ? -33.186 37.197 -38.042 1.00 23.88 5 LEU B N 1
ATOM 2839 C CA . LEU B 1 16 ? -34.249 37.941 -37.363 1.00 19.26 5 LEU B CA 1
ATOM 2840 C C . LEU B 1 16 ? -35.617 37.807 -38.037 1.00 19.65 5 LEU B C 1
ATOM 2841 O O . LEU B 1 16 ? -36.653 37.777 -37.364 1.00 19.11 5 LEU B O 1
ATOM 2846 N N . LYS B 1 17 ? -35.612 37.749 -39.365 1.00 23.00 6 LYS B N 1
ATOM 2847 C CA . LYS B 1 17 ? -36.850 37.736 -40.156 1.00 24.31 6 LYS B CA 1
ATOM 2848 C C . LYS B 1 17 ? -37.774 36.625 -39.718 1.00 20.64 6 LYS B C 1
ATOM 2849 O O . LYS B 1 17 ? -37.363 35.473 -39.630 1.00 18.87 6 LYS B O 1
ATOM 2855 N N . GLY B 1 18 ? -39.013 36.992 -39.404 1.00 17.07 7 GLY B N 1
ATOM 2856 C CA . GLY B 1 18 ? -40.043 36.029 -39.033 1.00 16.95 7 GLY B CA 1
ATOM 2857 C C . GLY B 1 18 ? -39.976 35.574 -37.587 1.00 17.77 7 GLY B C 1
ATOM 2858 O O . GLY B 1 18 ? -40.815 34.793 -37.133 1.00 18.21 7 GLY B O 1
ATOM 2859 N N . LYS B 1 19 ? -38.962 36.023 -36.864 1.00 14.47 8 LYS B N 1
ATOM 2860 C CA . LYS B 1 19 ? -38.864 35.671 -35.451 1.00 11.06 8 LYS B CA 1
ATOM 2861 C C . LYS B 1 19 ? -39.776 36.579 -34.648 1.00 12.20 8 LYS B C 1
ATOM 2862 O O . LYS B 1 19 ? -40.033 37.710 -35.066 1.00 13.64 8 LYS B O 1
ATOM 2868 N N . ARG B 1 20 ? -40.230 36.081 -33.495 1.00 10.05 9 ARG B N 1
ATOM 2869 C CA . ARG B 1 20 ? -41.168 36.794 -32.630 1.00 10.89 9 ARG B CA 1
ATOM 2870 C C . ARG B 1 20 ? -40.485 37.136 -31.305 1.00 10.38 9 ARG B C 1
ATOM 2871 O O . ARG B 1 20 ? -39.972 36.239 -30.619 1.00 11.30 9 ARG B O 1
ATOM 2879 N N . VAL B 1 21 ? -40.476 38.430 -30.963 1.00 6.10 10 VAL B N 1
ATOM 2880 C CA A VAL B 1 21 ? -39.900 38.857 -29.685 0.50 7.38 10 VAL B CA 1
ATOM 2881 C CA B VAL B 1 21 ? -39.896 38.880 -29.686 0.50 8.95 10 VAL B CA 1
ATOM 2882 C C . VAL B 1 21 ? -40.990 39.384 -28.756 1.00 9.49 10 VAL B C 1
ATOM 2883 O O . VAL B 1 21 ? -41.807 40.217 -29.154 1.00 9.95 10 VAL B O 1
ATOM 2890 N N . GLY B 1 22 ? -41.016 38.837 -27.544 1.00 10.89 11 GLY B N 1
ATOM 2891 C CA . GLY B 1 22 ? -41.917 39.286 -26.498 1.00 5.90 11 GLY B CA 1
ATOM 2892 C C . GLY B 1 22 ? -41.140 40.157 -25.551 1.00 7.57 11 GLY B C 1
ATOM 2893 O O . GLY B 1 22 ? -39.936 39.947 -25.340 1.00 9.27 11 GLY B O 1
ATOM 2894 N N . TYR B 1 23 ? -41.781 41.187 -25.017 1.00 6.83 12 TYR B N 1
ATOM 2895 C CA . TYR B 1 23 ? -41.104 41.946 -23.976 1.00 7.34 12 TYR B CA 1
ATOM 2896 C C . TYR B 1 23 ? -41.994 42.268 -22.818 1.00 6.96 12 TYR B C 1
ATOM 2897 O O . TYR B 1 23 ? -43.208 42.396 -22.986 1.00 8.69 12 TYR B O 1
ATOM 2906 N N . TRP B 1 24 ? -41.398 42.366 -21.645 1.00 7.90 13 TRP B N 1
ATOM 2907 C CA . TRP B 1 24 ? -42.075 42.929 -20.497 1.00 6.46 13 TRP B CA 1
ATOM 2908 C C . TRP B 1 24 ? -41.168 43.950 -19.820 1.00 9.70 13 TRP B C 1
ATOM 2909 O O . TRP B 1 24 ? -40.097 43.611 -19.347 1.00 11.67 13 TRP B O 1
ATOM 2920 N N . LEU B 1 25 ? -41.636 45.202 -19.782 1.00 9.91 14 LEU B N 1
ATOM 2921 C CA . LEU B 1 25 ? -40.917 46.281 -19.133 1.00 8.41 14 LEU B CA 1
ATOM 2922 C C . LEU B 1 25 ? -41.947 47.146 -18.454 1.00 9.15 14 LEU B C 1
ATOM 2923 O O . LEU B 1 25 ? -43.096 47.193 -18.911 1.00 9.75 14 LEU B O 1
ATOM 2928 N N . SER B 1 26 ? -41.542 47.824 -17.376 1.00 11.35 15 SER B N 1
ATOM 2929 C CA . SER B 1 26 ? -42.445 48.750 -16.699 1.00 10.63 15 SER B CA 1
ATOM 2930 C C . SER B 1 26 ? -42.743 49.900 -17.667 1.00 11.67 15 SER B C 1
ATOM 2931 O O . SER B 1 26 ? -41.925 50.221 -18.551 1.00 12.79 15 SER B O 1
ATOM 2934 N N . GLU B 1 27 ? -43.876 50.559 -17.474 1.00 14.14 16 GLU B N 1
ATOM 2935 C CA . GLU B 1 27 ? -44.174 51.747 -18.258 1.00 13.90 16 GLU B CA 1
ATOM 2936 C C . GLU B 1 27 ? -43.059 52.777 -18.115 1.00 10.51 16 GLU B C 1
ATOM 2937 O O . GLU B 1 27 ? -42.651 53.397 -19.102 1.00 13.92 16 GLU B O 1
ATOM 2943 N N . LYS B 1 28 ? -42.558 52.951 -16.890 1.00 13.77 17 LYS B N 1
ATOM 2944 C CA . LYS B 1 28 ? -41.409 53.832 -16.616 1.00 16.28 17 LYS B CA 1
ATOM 2945 C C . LYS B 1 28 ? -40.229 53.512 -17.526 1.00 15.85 17 LYS B C 1
ATOM 2946 O O . LYS B 1 28 ? -39.665 54.397 -18.182 1.00 13.49 17 LYS B O 1
ATOM 2952 N N . LYS B 1 29 ? -39.853 52.234 -17.560 1.00 12.51 18 LYS B N 1
ATOM 2953 C CA . LYS B 1 29 ? -38.733 51.823 -18.372 1.00 12.71 18 LYS B CA 1
ATOM 2954 C C . LYS B 1 29 ? -38.971 51.914 -19.882 1.00 11.76 18 LYS B C 1
ATOM 2955 O O . LYS B 1 29 ? -38.077 52.303 -20.633 1.00 12.60 18 LYS B O 1
ATOM 2961 N N . ILE B 1 30 ? -40.174 51.568 -20.337 1.00 9.84 19 ILE B N 1
ATOM 2962 C CA . ILE B 1 30 ? -40.520 51.765 -21.742 1.00 11.55 19 ILE B CA 1
ATOM 2963 C C . ILE B 1 30 ? -40.269 53.227 -22.154 1.00 15.35 19 ILE B C 1
ATOM 2964 O O . ILE B 1 30 ? -39.697 53.495 -23.213 1.00 13.68 19 ILE B O 1
ATOM 2969 N N . LYS B 1 31 ? -40.679 54.164 -21.303 1.00 14.94 20 LYS B N 1
ATOM 2970 C CA . LYS B 1 31 ? -40.509 55.577 -21.614 1.00 17.32 20 LYS B CA 1
ATOM 2971 C C . LYS B 1 31 ? -39.037 55.966 -21.674 1.00 19.19 20 LYS B C 1
ATOM 2972 O O . LYS B 1 31 ? -38.599 56.633 -22.615 1.00 18.73 20 LYS B O 1
ATOM 2978 N N . LYS B 1 32 ? -38.298 55.568 -20.648 1.00 17.75 21 LYS B N 1
ATOM 2979 C CA . LYS B 1 32 ? -36.890 55.934 -20.519 1.00 22.23 21 LYS B CA 1
ATOM 2980 C C . LYS B 1 32 ? -36.052 55.396 -21.673 1.00 22.82 21 LYS B C 1
ATOM 2981 O O . LYS B 1 32 ? -35.211 56.123 -22.232 1.00 26.58 21 LYS B O 1
ATOM 2987 N N . LEU B 1 33 ? -36.303 54.140 -22.046 1.00 21.19 22 LEU B N 1
ATOM 2988 C CA . LEU B 1 33 ? -35.645 53.523 -23.198 1.00 20.89 22 LEU B CA 1
ATOM 2989 C C . LEU B 1 33 ? -36.212 53.918 -24.564 1.00 17.84 22 LEU B C 1
ATOM 2990 O O . LEU B 1 33 ? -35.637 53.531 -25.588 1.00 16.48 22 LEU B O 1
ATOM 2995 N N . ASN B 1 34 ? -37.310 54.675 -24.605 1.00 16.35 23 ASN B N 1
ATOM 2996 C CA . ASN B 1 34 ? -38.000 54.921 -25.876 1.00 18.93 23 ASN B CA 1
ATOM 2997 C C . ASN B 1 34 ? -38.259 53.578 -26.589 1.00 13.70 23 ASN B C 1
ATOM 2998 O O . ASN B 1 34 ? -38.018 53.387 -27.797 1.00 15.86 23 ASN B O 1
ATOM 3003 N N . PHE B 1 35 ? -38.759 52.627 -25.810 1.00 14.49 24 PHE B N 1
ATOM 3004 C CA . PHE B 1 35 ? -38.793 51.239 -26.251 1.00 14.87 24 PHE B CA 1
ATOM 3005 C C . PHE B 1 35 ? -39.777 50.973 -27.378 1.00 15.87 24 PHE B C 1
ATOM 3006 O O . PHE B 1 35 ? -39.597 50.027 -28.141 1.00 16.01 24 PHE B O 1
ATOM 3014 N N . GLN B 1 36 ? -40.808 51.820 -27.484 1.00 14.45 25 GLN B N 1
ATOM 3015 C CA . GLN B 1 36 ? -41.699 51.793 -28.633 1.00 18.56 25 GLN B CA 1
ATOM 3016 C C . GLN B 1 36 ? -40.913 51.852 -29.952 1.00 16.50 25 GLN B C 1
ATOM 3017 O O . GLN B 1 36 ? -41.263 51.178 -30.920 1.00 19.17 25 GLN B O 1
ATOM 3023 N N . ALA B 1 37 ? -39.840 52.646 -29.979 1.00 13.37 26 ALA B N 1
ATOM 3024 C CA . ALA B 1 37 ? -39.021 52.772 -31.193 1.00 13.98 26 ALA B CA 1
ATOM 3025 C C . ALA B 1 37 ? -38.186 51.521 -31.441 1.00 12.81 26 ALA B C 1
ATOM 3026 O O . ALA B 1 37 ? -37.915 51.160 -32.600 1.00 11.56 26 ALA B O 1
ATOM 3028 N N . PHE B 1 38 ? -37.789 50.855 -30.352 1.00 11.08 27 PHE B N 1
ATOM 3029 C CA . PHE B 1 38 ? -37.138 49.573 -30.504 1.00 11.80 27 PHE B CA 1
ATOM 3030 C C . PHE B 1 38 ? -38.121 48.568 -31.116 1.00 13.34 27 PHE B C 1
ATOM 3031 O O . PHE B 1 38 ? -37.775 47.836 -32.045 1.00 14.46 27 PHE B O 1
ATOM 3039 N N . ALA B 1 39 ? -39.357 48.541 -30.625 1.00 15.09 28 ALA B N 1
ATOM 3040 C CA . ALA B 1 39 ? -40.312 47.597 -31.201 1.00 15.48 28 ALA B CA 1
ATOM 3041 C C . ALA B 1 39 ? -40.444 47.859 -32.690 1.00 15.32 28 ALA B C 1
ATOM 3042 O O . ALA B 1 39 ? -40.489 46.930 -33.498 1.00 14.05 28 ALA B O 1
ATOM 3044 N N . GLU B 1 40 ? -40.501 49.137 -33.044 1.00 17.10 29 GLU B N 1
ATOM 3045 C CA . GLU B 1 40 ? -40.588 49.538 -34.445 1.00 17.20 29 GLU B CA 1
ATOM 3046 C C . GLU B 1 40 ? -39.394 49.055 -35.268 1.00 15.62 29 GLU B C 1
ATOM 3047 O O . GLU B 1 40 ? -39.548 48.594 -36.393 1.00 15.87 29 GLU B O 1
ATOM 3053 N N . LEU B 1 41 ? -38.200 49.185 -34.701 1.00 13.80 30 LEU B N 1
ATOM 3054 C CA . LEU B 1 41 ? -36.994 48.721 -35.363 1.00 12.98 30 LEU B CA 1
ATOM 3055 C C . LEU B 1 41 ? -37.017 47.220 -35.646 1.00 15.00 30 LEU B C 1
ATOM 3056 O O . LEU B 1 41 ? -36.621 46.765 -36.724 1.00 15.07 30 LEU B O 1
ATOM 3061 N N . CYS B 1 42 ? -37.496 46.451 -34.674 1.00 13.78 31 CYS B N 1
ATOM 3062 C CA . CYS B 1 42 ? -37.673 45.015 -34.872 1.00 12.41 31 CYS B CA 1
ATOM 3063 C C . CYS B 1 42 ? -38.669 44.708 -35.990 1.00 13.55 31 CYS B C 1
ATOM 3064 O O . CYS B 1 42 ? -38.406 43.855 -36.828 1.00 13.48 31 CYS B O 1
ATOM 3067 N N . ARG B 1 43 ? -39.798 45.406 -35.991 1.00 14.58 32 ARG B N 1
ATOM 3068 C CA . ARG B 1 43 ? -40.805 45.207 -37.040 1.00 16.62 32 ARG B CA 1
ATOM 3069 C C . ARG B 1 43 ? -40.212 45.506 -38.407 1.00 17.61 32 ARG B C 1
ATOM 3070 O O . ARG B 1 43 ? -40.435 44.759 -39.355 1.00 17.94 32 ARG B O 1
ATOM 3078 N N . LYS B 1 44 ? -39.422 46.578 -38.476 1.00 18.24 33 LYS B N 1
ATOM 3079 C CA . LYS B 1 44 ? -38.684 46.946 -39.688 1.00 20.02 33 LYS B CA 1
ATOM 3080 C C . LYS B 1 44 ? -37.742 45.831 -40.150 1.00 20.70 33 LYS B C 1
ATOM 3081 O O . LYS B 1 44 ? -37.519 45.669 -41.344 1.00 20.42 33 LYS B O 1
ATOM 3087 N N . ARG B 1 45 ? -37.205 45.051 -39.215 1.00 18.46 34 ARG B N 1
ATOM 3088 C CA . ARG B 1 45 ? -36.313 43.945 -39.559 1.00 19.29 34 ARG B CA 1
ATOM 3089 C C . ARG B 1 45 ? -37.048 42.629 -39.866 1.00 18.11 34 ARG B C 1
ATOM 3090 O O . ARG B 1 45 ? -36.425 41.591 -40.024 1.00 20.37 34 ARG B O 1
ATOM 3098 N N . GLY B 1 46 ? -38.374 42.666 -39.927 1.00 21.64 35 GLY B N 1
ATOM 3099 C CA . GLY B 1 46 ? -39.144 41.458 -40.216 1.00 22.54 35 GLY B CA 1
ATOM 3100 C C . GLY B 1 46 ? -39.516 40.629 -38.998 1.00 20.49 35 GLY B C 1
ATOM 3101 O O . GLY B 1 46 ? -39.983 39.491 -39.136 1.00 17.51 35 GLY B O 1
ATOM 3102 N N . MET B 1 47 ? -39.308 41.184 -37.803 1.00 17.10 36 MET B N 1
ATOM 3103 C CA . MET B 1 47 ? -39.778 40.527 -36.591 1.00 15.16 36 MET B CA 1
ATOM 3104 C C . MET B 1 47 ? -41.211 40.881 -36.241 1.00 14.59 36 MET B C 1
ATOM 3105 O O . MET B 1 47 ? -41.728 41.945 -36.605 1.00 17.36 36 MET B O 1
ATOM 3110 N N . GLU B 1 48 ? -41.859 39.960 -35.546 1.00 14.07 37 GLU B N 1
ATOM 3111 C CA . GLU B 1 48 ? -43.092 40.261 -34.849 1.00 15.35 37 GLU B CA 1
ATOM 3112 C C . GLU B 1 48 ? -42.749 40.586 -33.405 1.00 13.50 37 GLU B C 1
ATOM 3113 O O . GLU B 1 48 ? -41.830 39.995 -32.820 1.00 13.28 37 GLU B O 1
ATOM 3119 N N . VAL B 1 49 ? -43.482 41.536 -32.835 1.00 11.76 38 VAL B N 1
ATOM 3120 C CA . VAL B 1 49 ? -43.222 41.989 -31.470 1.00 11.25 38 VAL B CA 1
ATOM 3121 C C . VAL B 1 49 ? -44.499 41.818 -30.646 1.00 9.71 38 VAL B C 1
ATOM 3122 O O . VAL B 1 49 ? -45.618 42.055 -31.130 1.00 8.42 38 VAL B O 1
ATOM 3126 N N . VAL B 1 50 ? -44.350 41.353 -29.418 1.00 9.46 39 VAL B N 1
ATOM 3127 C CA . VAL B 1 50 ? -45.508 41.355 -28.526 1.00 10.66 39 VAL B CA 1
ATOM 3128 C C . VAL B 1 50 ? -45.109 41.914 -27.175 1.00 12.05 39 VAL B C 1
ATOM 3129 O O . VAL B 1 50 ? -44.077 41.532 -26.605 1.00 12.25 39 VAL B O 1
ATOM 3133 N N . GLN B 1 51 ? -45.905 42.868 -26.708 1.00 14.49 40 GLN B N 1
ATOM 3134 C CA . GLN B 1 51 ? -45.805 43.372 -25.356 1.00 13.80 40 GLN B CA 1
ATOM 3135 C C . GLN B 1 51 ? -46.544 42.413 -24.475 1.00 10.22 40 GLN B C 1
ATOM 3136 O O . GLN B 1 51 ? -47.759 42.238 -24.596 1.00 12.38 40 GLN B O 1
ATOM 3142 N N . LEU B 1 52 ? -45.819 41.766 -23.570 1.00 12.65 41 LEU B N 1
ATOM 3143 C CA . LEU B 1 52 ? -46.428 40.720 -22.791 1.00 14.04 41 LEU B CA 1
ATOM 3144 C C . LEU B 1 52 ? -47.314 41.270 -21.686 1.00 11.74 41 LEU B C 1
ATOM 3145 O O . LEU B 1 52 ? -46.938 42.221 -20.981 1.00 13.49 41 LEU B O 1
ATOM 3150 N N . ASN B 1 53 ? -48.500 40.679 -21.593 1.00 11.91 42 ASN B N 1
ATOM 3151 C CA . ASN B 1 53 ? -49.373 40.894 -20.463 1.00 15.51 42 ASN B CA 1
ATOM 3152 C C . ASN B 1 53 ? -49.214 39.708 -19.542 1.00 14.43 42 ASN B C 1
ATOM 3153 O O . ASN B 1 53 ? -49.628 38.606 -19.878 1.00 15.96 42 ASN B O 1
ATOM 3158 N N . LEU B 1 54 ? -48.583 39.925 -18.393 1.00 15.62 43 LEU B N 1
ATOM 3159 C CA . LEU B 1 54 ? -48.253 38.813 -17.503 1.00 18.27 43 LEU B CA 1
ATOM 3160 C C . LEU B 1 54 ? -49.391 38.379 -16.572 1.00 20.50 43 LEU B C 1
ATOM 3161 O O . LEU B 1 54 ? -49.267 37.372 -15.874 1.00 23.00 43 LEU B O 1
ATOM 3166 N N . SER B 1 55 ? -50.495 39.122 -16.593 1.00 20.18 44 SER B N 1
ATOM 3167 C CA . SER B 1 55 ? -51.691 38.790 -15.801 1.00 21.38 44 SER B CA 1
ATOM 3168 C C . SER B 1 55 ? -52.680 37.962 -16.642 1.00 22.87 44 SER B C 1
ATOM 3169 O O . SER B 1 55 ? -53.764 37.587 -16.177 1.00 18.54 44 SER B O 1
ATOM 3172 N N . ARG B 1 56 ? -52.262 37.664 -17.872 1.00 20.39 45 ARG B N 1
ATOM 3173 C CA . ARG B 1 56 ? -53.018 36.884 -18.854 1.00 23.05 45 ARG B CA 1
ATOM 3174 C C . ARG B 1 56 ? -52.214 35.619 -19.210 1.00 20.06 45 ARG B C 1
ATOM 3175 O O . ARG B 1 56 ? -50.985 35.616 -19.109 1.00 17.06 45 ARG B O 1
ATOM 3183 N N . PRO B 1 57 ? -52.896 34.517 -19.577 1.00 20.35 46 PRO B N 1
ATOM 3184 C CA . PRO B 1 57 ? -52.139 33.361 -20.063 1.00 17.52 46 PRO B CA 1
ATOM 3185 C C . PRO B 1 57 ? -51.145 33.752 -21.161 1.00 17.55 46 PRO B C 1
ATOM 3186 O O . PRO B 1 57 ? -51.500 34.464 -22.103 1.00 16.60 46 PRO B O 1
ATOM 3190 N N . ILE B 1 58 ? -49.908 33.291 -21.024 1.00 18.92 47 ILE B N 1
ATOM 3191 C CA . ILE B 1 58 ? -48.846 33.667 -21.954 1.00 20.41 47 ILE B CA 1
ATOM 3192 C C . ILE B 1 58 ? -48.820 32.829 -23.237 1.00 21.25 47 ILE B C 1
ATOM 3193 O O . ILE B 1 58 ? -48.424 33.335 -24.290 1.00 19.80 47 ILE B O 1
ATOM 3198 N N . GLU B 1 59 ? -49.233 31.561 -23.153 1.00 24.01 48 GLU B N 1
ATOM 3199 C CA . GLU B 1 59 ? -49.192 30.651 -24.307 1.00 26.49 48 GLU B CA 1
ATOM 3200 C C . GLU B 1 59 ? -49.892 31.249 -25.519 1.00 25.98 48 GLU B C 1
ATOM 3201 O O . GLU B 1 59 ? -49.380 31.165 -26.648 1.00 23.67 48 GLU B O 1
ATOM 3207 N N . GLU B 1 60 ? -51.051 31.863 -25.261 1.00 27.45 49 GLU B N 1
ATOM 3208 C CA . GLU B 1 60 ? -51.868 32.508 -26.287 1.00 29.29 49 GLU B CA 1
ATOM 3209 C C . GLU B 1 60 ? -51.207 33.768 -26.858 1.00 26.15 49 GLU B C 1
ATOM 3210 O O . GLU B 1 60 ? -51.579 34.232 -27.939 1.00 24.82 49 GLU B O 1
ATOM 3216 N N . GLN B 1 61 ? -50.226 34.315 -26.138 1.00 23.86 50 GLN B N 1
ATOM 3217 C CA . GLN B 1 61 ? -49.477 35.490 -26.606 1.00 21.19 50 GLN B CA 1
ATOM 3218 C C . GLN B 1 61 ? -48.268 35.075 -27.436 1.00 21.79 50 GLN B C 1
ATOM 3219 O O . GLN B 1 61 ? -47.711 35.877 -28.184 1.00 21.75 50 GLN B O 1
ATOM 3225 N N . GLY B 1 62 ? -47.878 33.811 -27.305 1.00 21.78 51 GLY B N 1
ATOM 3226 C CA . GLY B 1 62 ? -46.791 33.251 -28.083 1.00 19.92 51 GLY B CA 1
ATOM 3227 C C . GLY B 1 62 ? -47.254 32.807 -29.454 1.00 21.53 51 GLY B C 1
ATOM 3228 O O . GLY B 1 62 ? -48.361 33.154 -29.882 1.00 22.03 51 GLY B O 1
ATOM 3229 N N . PRO B 1 63 ? -46.415 32.033 -30.158 1.00 18.55 52 PRO B N 1
ATOM 3230 C CA . PRO B 1 63 ? -45.088 31.615 -29.707 1.00 18.93 52 PRO B CA 1
ATOM 3231 C C . PRO B 1 63 ? -44.102 32.773 -29.703 1.00 16.15 52 PRO B C 1
ATOM 3232 O O . PRO B 1 63 ? -44.340 33.802 -30.338 1.00 16.08 52 PRO B O 1
ATOM 3236 N N . LEU B 1 64 ? -43.007 32.583 -28.980 1.00 14.50 53 LEU B N 1
ATOM 3237 C CA . LEU B 1 64 ? -42.018 33.619 -28.758 1.00 13.68 53 LEU B CA 1
ATOM 3238 C C . LEU B 1 64 ? -40.666 32.982 -28.943 1.00 11.29 53 LEU B C 1
ATOM 3239 O O . LEU B 1 64 ? -40.352 31.960 -28.298 1.00 17.55 53 LEU B O 1
ATOM 3244 N N . ASP B 1 65 ? -39.851 33.579 -29.797 1.00 10.33 54 ASP B N 1
ATOM 3245 C CA . ASP B 1 65 ? -38.489 33.091 -29.965 1.00 9.73 54 ASP B CA 1
ATOM 3246 C C . ASP B 1 65 ? -37.539 33.690 -28.947 1.00 10.25 54 ASP B C 1
ATOM 3247 O O . ASP B 1 65 ? -36.530 33.066 -28.598 1.00 9.50 54 ASP B O 1
ATOM 3252 N N . VAL B 1 66 ? -37.858 34.907 -28.501 1.00 8.95 55 VAL B N 1
ATOM 3253 C CA . VAL B 1 66 ? -37.005 35.651 -27.574 1.00 9.92 55 VAL B CA 1
ATOM 3254 C C . VAL B 1 66 ? -37.930 36.419 -26.661 1.00 9.81 55 VAL B C 1
ATOM 3255 O O . VAL B 1 66 ? -38.974 36.882 -27.096 1.00 11.13 55 VAL B O 1
ATOM 3259 N N . ILE B 1 67 ? -37.564 36.516 -25.393 1.00 9.95 56 ILE B N 1
ATOM 3260 C CA . ILE B 1 67 ? -38.261 37.398 -24.474 1.00 10.42 56 ILE B CA 1
ATOM 3261 C C . ILE B 1 67 ? -37.235 38.340 -23.887 1.00 9.75 56 ILE B C 1
ATOM 3262 O O . ILE B 1 67 ? -36.225 37.899 -23.375 1.00 11.14 56 ILE B O 1
ATOM 3267 N N . ILE B 1 68 ? -37.529 39.639 -23.960 1.00 9.46 57 ILE B N 1
ATOM 3268 C CA . ILE B 1 68 ? -36.728 40.637 -23.302 1.00 8.84 57 ILE B CA 1
ATOM 3269 C C . ILE B 1 68 ? -37.551 41.154 -22.126 1.00 5.55 57 ILE B C 1
ATOM 3270 O O . ILE B 1 68 ? -38.714 41.516 -22.304 1.00 8.14 57 ILE B O 1
ATOM 3275 N N . HIS B 1 69 ? -36.953 41.234 -20.942 1.00 7.88 58 HIS B N 1
ATOM 3276 C CA . HIS B 1 69 ? -37.714 41.759 -19.817 1.00 9.50 58 HIS B CA 1
ATOM 3277 C C . HIS B 1 69 ? -36.835 42.485 -18.793 1.00 7.25 58 HIS B C 1
ATOM 3278 O O . HIS B 1 69 ? -35.611 42.314 -18.769 1.00 7.75 58 HIS B O 1
ATOM 3285 N N . LYS B 1 70 ? -37.479 43.265 -17.925 1.00 9.37 59 LYS B N 1
ATOM 3286 C CA . LYS B 1 70 ? -36.867 43.592 -16.660 1.00 10.33 59 LYS B CA 1
ATOM 3287 C C . LYS B 1 70 ? -37.895 43.387 -15.558 1.00 12.63 59 LYS B C 1
ATOM 3288 O O . LYS B 1 70 ? -38.567 44.316 -15.114 1.00 11.65 59 LYS B O 1
ATOM 3294 N N . LEU B 1 71 ? -38.010 42.131 -15.160 1.00 9.97 60 LEU B N 1
ATOM 3295 C CA . LEU B 1 71 ? -38.920 41.714 -14.130 1.00 11.62 60 LEU B CA 1
ATOM 3296 C C . LEU B 1 71 ? -38.340 41.897 -12.737 1.00 12.40 60 LEU B C 1
ATOM 3297 O O . LEU B 1 71 ? -39.024 41.589 -11.746 1.00 16.34 60 LEU B O 1
ATOM 3302 N N . THR B 1 72 ? -37.105 42.398 -12.668 1.00 12.35 61 THR B N 1
ATOM 3303 C CA . THR B 1 72 ? -36.400 42.639 -11.404 1.00 12.88 61 THR B CA 1
ATOM 3304 C C . THR B 1 72 ? -37.326 43.091 -10.296 1.00 16.10 61 THR B C 1
ATOM 3305 O O . THR B 1 72 ? -37.359 42.456 -9.231 1.00 16.51 61 THR B O 1
ATOM 3309 N N . ASP B 1 73 ? -38.130 44.134 -10.537 1.00 10.82 62 ASP B N 1
ATOM 3310 C CA . ASP B 1 73 ? -38.931 44.652 -9.435 1.00 14.53 62 ASP B CA 1
ATOM 3311 C C . ASP B 1 73 ? -40.128 43.787 -9.047 1.00 13.94 62 ASP B C 1
ATOM 3312 O O . ASP B 1 73 ? -40.481 43.705 -7.869 1.00 14.08 62 ASP B O 1
ATOM 3317 N N . VAL B 1 74 ? -40.678 43.076 -10.018 1.00 13.37 63 VAL B N 1
ATOM 3318 C CA . VAL B 1 74 ? -41.776 42.144 -9.759 1.00 10.10 63 VAL B CA 1
ATOM 3319 C C . VAL B 1 74 ? -41.231 40.978 -8.959 1.00 11.94 63 VAL B C 1
ATOM 3320 O O . VAL B 1 74 ? -41.860 40.502 -8.018 1.00 10.65 63 VAL B O 1
ATOM 3324 N N . ILE B 1 75 ? -40.037 40.534 -9.329 1.00 8.63 64 ILE B N 1
ATOM 3325 C CA . ILE B 1 75 ? -39.397 39.426 -8.638 1.00 12.42 64 ILE B CA 1
ATOM 3326 C C . ILE B 1 75 ? -39.161 39.825 -7.174 1.00 12.42 64 ILE B C 1
ATOM 3327 O O . ILE B 1 75 ? -39.431 39.050 -6.239 1.00 13.06 64 ILE B O 1
ATOM 3332 N N . LEU B 1 76 ? -38.704 41.055 -6.981 1.00 10.87 65 LEU B N 1
ATOM 3333 C CA . LEU B 1 76 ? -38.378 41.536 -5.649 1.00 15.08 65 LEU B CA 1
ATOM 3334 C C . LEU B 1 76 ? -39.641 41.590 -4.809 1.00 14.86 65 LEU B C 1
ATOM 3335 O O . LEU B 1 76 ? -39.639 41.171 -3.634 1.00 14.30 65 LEU B O 1
ATOM 3340 N N . GLU B 1 77 ? -40.731 42.078 -5.407 1.00 13.01 66 GLU B N 1
ATOM 3341 C CA . GLU B 1 77 ? -42.025 42.105 -4.721 1.00 15.03 66 GLU B CA 1
ATOM 3342 C C . GLU B 1 77 ? -42.529 40.724 -4.383 1.00 13.44 66 GLU B C 1
ATOM 3343 O O . GLU B 1 77 ? -43.112 40.545 -3.312 1.00 12.52 66 GLU B O 1
ATOM 3349 N N . ALA B 1 78 ? -42.339 39.770 -5.296 1.00 12.91 67 ALA B N 1
ATOM 3350 C CA . ALA B 1 78 ? -42.674 38.367 -5.051 1.00 12.54 67 ALA B CA 1
ATOM 3351 C C . ALA B 1 78 ? -41.878 37.791 -3.871 1.00 13.11 67 ALA B C 1
ATOM 3352 O O . ALA B 1 78 ? -42.431 37.044 -3.041 1.00 14.90 67 ALA B O 1
ATOM 3354 N N . ASP B 1 79 ? -40.585 38.109 -3.823 1.00 12.81 68 ASP B N 1
ATOM 3355 C CA . ASP B 1 79 ? -39.727 37.768 -2.675 1.00 13.65 68 ASP B CA 1
ATOM 3356 C C . ASP B 1 79 ? -40.291 38.292 -1.359 1.00 14.87 68 ASP B C 1
ATOM 3357 O O . ASP B 1 79 ? -39.983 37.773 -0.291 1.00 15.21 68 ASP B O 1
ATOM 3362 N N . GLN B 1 80 ? -41.044 39.378 -1.435 1.00 13.85 69 GLN B N 1
ATOM 3363 C CA . GLN B 1 80 ? -41.675 39.979 -0.264 1.00 15.03 69 GLN B CA 1
ATOM 3364 C C . GLN B 1 80 ? -43.079 39.430 -0.055 1.00 18.75 69 GLN B C 1
ATOM 3365 O O . GLN B 1 80 ? -43.866 39.997 0.720 1.00 16.46 69 GLN B O 1
ATOM 3371 N N . ASN B 1 81 ? -43.388 38.336 -0.755 1.00 17.82 70 ASN B N 1
ATOM 3372 C CA . ASN B 1 81 ? -44.684 37.637 -0.689 1.00 20.82 70 ASN B CA 1
ATOM 3373 C C . ASN B 1 81 ? -45.937 38.365 -1.211 1.00 18.93 70 ASN B C 1
ATOM 3374 O O . ASN B 1 81 ? -47.066 38.004 -0.842 1.00 20.37 70 ASN B O 1
ATOM 3379 N N . ASP B 1 82 ? -45.737 39.391 -2.037 1.00 17.29 71 ASP B N 1
ATOM 3380 C CA . ASP B 1 82 ? -46.830 40.056 -2.730 1.00 19.04 71 ASP B CA 1
ATOM 3381 C C . ASP B 1 82 ? -47.470 39.011 -3.617 1.00 19.07 71 ASP B C 1
ATOM 3382 O O . ASP B 1 82 ? -46.803 38.416 -4.479 1.00 19.19 71 ASP B O 1
ATOM 3387 N N . SER B 1 83 ? -48.760 38.771 -3.386 1.00 22.38 72 SER B N 1
ATOM 3388 C CA . SER B 1 83 ? -49.474 37.672 -4.046 1.00 23.44 72 SER B CA 1
ATOM 3389 C C . SER B 1 83 ? -49.606 37.872 -5.562 1.00 22.43 72 SER B C 1
ATOM 3390 O O . SER B 1 83 ? -49.419 36.930 -6.332 1.00 22.18 72 SER B O 1
ATOM 3393 N N . GLN B 1 84 ? -49.922 39.105 -5.965 1.00 23.43 73 GLN B N 1
ATOM 3394 C CA . GLN B 1 84 ? -50.013 39.507 -7.376 1.00 23.90 73 GLN B CA 1
ATOM 3395 C C . GLN B 1 84 ? -48.703 39.165 -8.092 1.00 22.31 73 GLN B C 1
ATOM 3396 O O . GLN B 1 84 ? -48.675 38.413 -9.068 1.00 20.82 73 GLN B O 1
ATOM 3402 N N . SER B 1 85 ? -47.620 39.696 -7.552 1.00 16.72 74 SER B N 1
ATOM 3403 C CA . SER B 1 85 ? -46.267 39.438 -8.061 1.00 14.15 74 SER B CA 1
ATOM 3404 C C . SER B 1 85 ? -45.853 37.966 -8.079 1.00 10.38 74 SER B C 1
ATOM 3405 O O . SER B 1 85 ? -45.234 37.502 -9.049 1.00 13.85 74 SER B O 1
ATOM 3408 N N . LEU B 1 86 ? -46.109 37.238 -6.990 1.00 12.75 75 LEU B N 1
ATOM 3409 C CA . LEU B 1 86 ? -45.813 35.808 -6.985 1.00 15.18 75 LEU B CA 1
ATOM 3410 C C . LEU B 1 86 ? -46.507 35.116 -8.154 1.00 16.61 75 LEU B C 1
ATOM 3411 O O . LEU B 1 86 ? -45.896 34.288 -8.837 1.00 19.21 75 LEU B O 1
ATOM 3416 N N . GLU B 1 87 ? -47.773 35.479 -8.367 1.00 19.45 76 GLU B N 1
ATOM 3417 C CA . GLU B 1 87 ? -48.602 34.938 -9.442 1.00 22.18 76 GLU B CA 1
ATOM 3418 C C . GLU B 1 87 ? -47.964 35.236 -10.805 1.00 17.97 76 GLU B C 1
ATOM 3419 O O . GLU B 1 87 ? -47.770 34.306 -11.604 1.00 18.00 76 GLU B O 1
ATOM 3425 N N . LEU B 1 88 ? -47.646 36.517 -11.049 1.00 15.07 77 LEU B N 1
ATOM 3426 C CA . LEU B 1 88 ? -46.991 36.968 -12.298 1.00 14.76 77 LEU B CA 1
ATOM 3427 C C . LEU B 1 88 ? -45.704 36.200 -12.606 1.00 16.10 77 LEU B C 1
ATOM 3428 O O . LEU B 1 88 ? -45.480 35.743 -13.747 1.00 13.93 77 LEU B O 1
ATOM 3433 N N . VAL B 1 89 ? -44.861 36.074 -11.582 1.00 16.32 78 VAL B N 1
ATOM 3434 C CA . VAL B 1 89 ? -43.597 35.352 -11.703 1.00 17.66 78 VAL B CA 1
ATOM 3435 C C . VAL B 1 89 ? -43.843 33.859 -11.922 1.00 14.11 78 VAL B C 1
ATOM 3436 O O . VAL B 1 89 ? -43.245 33.262 -12.781 1.00 15.76 78 VAL B O 1
ATOM 3440 N N . HIS B 1 90 ? -44.780 33.262 -11.190 1.00 18.85 79 HIS B N 1
ATOM 3441 C CA . HIS B 1 90 ? -45.020 31.842 -11.368 1.00 20.74 79 HIS B CA 1
ATOM 3442 C C . HIS B 1 90 ? -45.429 31.524 -12.817 1.00 18.65 79 HIS B C 1
ATOM 3443 O O . HIS B 1 90 ? -44.943 30.557 -13.420 1.00 18.84 79 HIS B O 1
ATOM 3450 N N . ARG B 1 91 ? -46.319 32.358 -13.352 1.00 18.03 80 ARG B N 1
ATOM 3451 C CA . ARG B 1 91 ? -46.878 32.182 -14.692 1.00 18.92 80 ARG B CA 1
ATOM 3452 C C . ARG B 1 91 ? -45.772 32.352 -15.721 1.00 17.15 80 ARG B C 1
ATOM 3453 O O . ARG B 1 91 ? -45.687 31.594 -16.698 1.00 17.70 80 ARG B O 1
ATOM 3461 N N . PHE B 1 92 ? -44.912 33.339 -15.492 1.00 15.83 81 PHE B N 1
ATOM 3462 C CA . PHE B 1 92 ? -43.799 33.557 -16.380 1.00 10.80 81 PHE B CA 1
ATOM 3463 C C . PHE B 1 92 ? -42.863 32.353 -16.334 1.00 12.65 81 PHE B C 1
ATOM 3464 O O . PHE B 1 92 ? -42.497 31.793 -17.373 1.00 13.53 81 PHE B O 1
ATOM 3472 N N . GLN B 1 93 ? -42.506 31.920 -15.122 1.00 15.71 82 GLN B N 1
ATOM 3473 C CA . GLN B 1 93 ? -41.632 30.753 -14.963 1.00 16.92 82 GLN B CA 1
ATOM 3474 C C . GLN B 1 93 ? -42.183 29.502 -15.630 1.00 15.70 82 GLN B C 1
ATOM 3475 O O . GLN B 1 93 ? -41.452 28.756 -16.275 1.00 18.77 82 GLN B O 1
ATOM 3481 N N . GLU B 1 94 ? -43.476 29.272 -15.451 1.00 16.33 83 GLU B N 1
ATOM 3482 C CA . GLU B 1 94 ? -44.140 28.097 -15.969 1.00 20.79 83 GLU B CA 1
ATOM 3483 C C . GLU B 1 94 ? -44.060 28.088 -17.491 1.00 17.65 83 GLU B C 1
ATOM 3484 O O . GLU B 1 94 ? -43.841 27.050 -18.096 1.00 18.54 83 GLU B O 1
ATOM 3490 N N . TYR B 1 95 ? -44.220 29.270 -18.089 1.00 16.12 84 TYR B N 1
ATOM 3491 C CA . TYR B 1 95 ? -44.118 29.422 -19.531 1.00 15.43 84 TYR B CA 1
ATOM 3492 C C . TYR B 1 95 ? -42.725 29.108 -20.065 1.00 15.41 84 TYR B C 1
ATOM 3493 O O . TYR B 1 95 ? -42.560 28.332 -21.007 1.00 15.13 84 TYR B O 1
ATOM 3502 N N . ILE B 1 96 ? -41.713 29.755 -19.499 1.00 14.28 85 ILE B N 1
ATOM 3503 C CA . ILE B 1 96 ? -40.362 29.575 -20.027 1.00 16.99 85 ILE B CA 1
ATOM 3504 C C . ILE B 1 96 ? -39.869 28.119 -19.821 1.00 18.07 85 ILE B C 1
ATOM 3505 O O . ILE B 1 96 ? -39.134 27.568 -20.655 1.00 19.37 85 ILE B O 1
ATOM 3510 N N . ASP B 1 97 ? -40.286 27.508 -18.719 1.00 16.81 86 ASP B N 1
ATOM 3511 C CA . ASP B 1 97 ? -40.001 26.088 -18.452 1.00 21.67 86 ASP B CA 1
ATOM 3512 C C . ASP B 1 97 ? -40.608 25.170 -19.508 1.00 21.44 86 ASP B C 1
ATOM 3513 O O . ASP B 1 97 ? -39.951 24.242 -19.993 1.00 24.68 86 ASP B O 1
ATOM 3518 N N . ALA B 1 98 ? -41.859 25.450 -19.866 1.00 17.54 87 ALA B N 1
ATOM 3519 C CA . ALA B 1 98 ? -42.564 24.738 -20.924 1.00 18.85 87 ALA B CA 1
ATOM 3520 C C . ALA B 1 98 ? -42.006 25.016 -22.328 1.00 20.87 87 ALA B C 1
ATOM 3521 O O . ALA B 1 98 ? -42.332 24.294 -23.273 1.00 19.90 87 ALA B O 1
ATOM 3523 N N . HIS B 1 99 ? -41.179 26.063 -22.461 1.00 17.91 88 HIS B N 1
ATOM 3524 C CA . HIS B 1 99 ? -40.665 26.505 -23.769 1.00 16.83 88 HIS B CA 1
ATOM 3525 C C . HIS B 1 99 ? -39.175 26.792 -23.698 1.00 21.49 88 HIS B C 1
ATOM 3526 O O . HIS B 1 99 ? -38.756 27.946 -23.820 1.00 15.46 88 HIS B O 1
ATOM 3533 N N . PRO B 1 100 ? -38.366 25.737 -23.518 1.00 19.92 89 PRO B N 1
ATOM 3534 C CA . PRO B 1 100 ? -36.928 25.918 -23.364 1.00 21.64 89 PRO B CA 1
ATOM 3535 C C . PRO B 1 100 ? -36.298 26.502 -24.623 1.00 16.27 89 PRO B C 1
ATOM 3536 O O . PRO B 1 100 ? -35.162 26.961 -24.571 1.00 25.14 89 PRO B O 1
ATOM 3540 N N . GLU B 1 101 ? -37.043 26.496 -25.730 1.00 18.17 90 GLU B N 1
ATOM 3541 C CA . GLU B 1 101 ? -36.552 27.042 -27.005 1.00 18.38 90 GLU B CA 1
ATOM 3542 C C . GLU B 1 101 ? -36.605 28.579 -26.998 1.00 17.89 90 GLU B C 1
ATOM 3543 O O . GLU B 1 101 ? -35.938 29.228 -27.797 1.00 20.48 90 GLU B O 1
ATOM 3549 N N . THR B 1 102 ? -37.416 29.142 -26.111 1.00 13.21 91 THR B N 1
ATOM 3550 C CA . THR B 1 102 ? -37.564 30.585 -26.035 1.00 10.52 91 THR B CA 1
ATOM 3551 C C . THR B 1 102 ? -36.344 31.136 -25.302 1.00 9.38 91 THR B C 1
ATOM 3552 O O . THR B 1 102 ? -36.056 30.743 -24.182 1.00 11.78 91 THR B O 1
ATOM 3556 N N . ILE B 1 103 ? -35.628 32.049 -25.959 1.00 8.66 92 ILE B N 1
ATOM 3557 C CA . ILE B 1 103 ? -34.442 32.640 -25.355 1.00 9.73 92 ILE B CA 1
ATOM 3558 C C . ILE B 1 103 ? -34.857 33.784 -24.427 1.00 11.67 92 ILE B C 1
ATOM 3559 O O . ILE B 1 103 ? -35.591 34.665 -24.855 1.00 12.22 92 ILE B O 1
ATOM 3564 N N . VAL B 1 104 ? -34.370 33.781 -23.185 1.00 8.46 93 VAL B N 1
ATOM 3565 C CA . VAL B 1 104 ? -34.808 34.793 -22.201 1.00 9.57 93 VAL B CA 1
ATOM 3566 C C . VAL B 1 104 ? -33.670 35.732 -21.900 1.00 9.44 93 VAL B C 1
ATOM 3567 O O . VAL B 1 104 ? -32.580 35.288 -21.510 1.00 10.46 93 VAL B O 1
ATOM 3571 N N . LEU B 1 105 ? -33.918 37.018 -22.147 1.00 6.76 94 LEU B N 1
ATOM 3572 C CA . LEU B 1 105 ? -32.956 38.061 -21.895 1.00 8.81 94 LEU B CA 1
ATOM 3573 C C . LEU B 1 105 ? -33.501 38.898 -20.730 1.00 10.59 94 LEU B C 1
ATOM 3574 O O . LEU B 1 105 ? -34.286 39.802 -20.934 1.00 9.27 94 LEU B O 1
ATOM 3579 N N . ASP B 1 106 ? -33.132 38.588 -19.490 1.00 9.24 95 ASP B N 1
ATOM 3580 C CA . ASP B 1 106 ? -32.149 37.564 -19.164 1.00 9.18 95 ASP B CA 1
ATOM 3581 C C . ASP B 1 106 ? -32.708 36.533 -18.194 1.00 9.85 95 ASP B C 1
ATOM 3582 O O . ASP B 1 106 ? -33.736 36.765 -17.561 1.00 9.34 95 ASP B O 1
ATOM 3587 N N . PRO B 1 107 ? -32.007 35.395 -18.055 1.00 8.86 96 PRO B N 1
ATOM 3588 C CA . PRO B 1 107 ? -32.531 34.299 -17.195 1.00 10.83 96 PRO B CA 1
ATOM 3589 C C . PRO B 1 107 ? -32.817 34.729 -15.762 1.00 10.83 96 PRO B C 1
ATOM 3590 O O . PRO B 1 107 ? -32.050 35.484 -15.161 1.00 10.40 96 PRO B O 1
ATOM 3594 N N . LEU B 1 108 ? -33.925 34.244 -15.227 1.00 12.43 97 LEU B N 1
ATOM 3595 C CA . LEU B 1 108 ? -34.312 34.622 -13.873 1.00 10.51 97 LEU B CA 1
ATOM 3596 C C . LEU B 1 108 ? -33.280 34.279 -12.790 1.00 11.96 97 LEU B C 1
ATOM 3597 O O . LEU B 1 108 ? -33.131 35.050 -11.846 1.00 11.91 97 LEU B O 1
ATOM 3602 N N . PRO B 1 109 ? -32.581 33.128 -12.894 1.00 11.61 98 PRO B N 1
ATOM 3603 C CA . PRO B 1 109 ? -31.591 32.919 -11.802 1.00 12.69 98 PRO B CA 1
ATOM 3604 C C . PRO B 1 109 ? -30.515 33.996 -11.760 1.00 13.44 98 PRO B C 1
ATOM 3605 O O . PRO B 1 109 ? -30.091 34.373 -10.676 1.00 16.34 98 PRO B O 1
ATOM 3609 N N . ALA B 1 110 ? -30.089 34.513 -12.917 1.00 14.61 99 ALA B N 1
ATOM 3610 C CA . ALA B 1 110 ? -29.114 35.605 -12.975 1.00 12.50 99 ALA B CA 1
ATOM 3611 C C . ALA B 1 110 ? -29.669 36.881 -12.338 1.00 10.43 99 ALA B C 1
ATOM 3612 O O . ALA B 1 110 ? -28.990 37.576 -11.581 1.00 12.46 99 ALA B O 1
ATOM 3614 N N . ILE B 1 111 ? -30.919 37.179 -12.682 1.00 10.09 100 ILE B N 1
ATOM 3615 C CA . ILE B 1 111 ? -31.651 38.312 -12.162 1.00 11.35 100 ILE B CA 1
ATOM 3616 C C . ILE B 1 111 ? -31.783 38.254 -10.622 1.00 12.11 100 ILE B C 1
ATOM 3617 O O . ILE B 1 111 ? -31.581 39.265 -9.921 1.00 14.63 100 ILE B O 1
ATOM 3622 N N . ARG B 1 112 ? -32.071 37.068 -10.097 1.00 11.02 101 ARG B N 1
ATOM 3623 C CA . ARG B 1 112 ? -32.107 36.885 -8.634 1.00 9.09 101 ARG B CA 1
ATOM 3624 C C . ARG B 1 112 ? -30.718 37.127 -8.023 1.00 12.40 101 ARG B C 1
ATOM 3625 O O . ARG B 1 112 ? -30.605 37.801 -7.003 1.00 11.44 101 ARG B O 1
ATOM 3633 N N . THR B 1 113 ? -29.670 36.589 -8.639 1.00 10.40 102 THR B N 1
ATOM 3634 C CA . THR B 1 113 ? -28.318 36.905 -8.159 1.00 9.63 102 THR B CA 1
ATOM 3635 C C . THR B 1 113 ? -28.083 38.406 -8.108 1.00 12.96 102 THR B C 1
ATOM 3636 O O . THR B 1 113 ? -27.551 38.948 -7.128 1.00 14.44 102 THR B O 1
ATOM 3640 N N . LEU B 1 114 ? -28.421 39.084 -9.192 1.00 12.51 103 LEU B N 1
ATOM 3641 C CA . LEU B 1 114 ? -28.132 40.510 -9.276 1.00 11.98 103 LEU B CA 1
ATOM 3642 C C . LEU B 1 114 ? -29.011 41.353 -8.341 1.00 12.06 103 LEU B C 1
ATOM 3643 O O . LEU B 1 114 ? -28.755 42.550 -8.141 1.00 13.35 103 LEU B O 1
ATOM 3648 N N . LEU B 1 115 ? -30.080 40.752 -7.808 1.00 10.43 104 LEU B N 1
ATOM 3649 C CA . LEU B 1 115 ? -30.918 41.413 -6.821 1.00 12.29 104 LEU B CA 1
ATOM 3650 C C . LEU B 1 115 ? -30.313 41.448 -5.419 1.00 11.09 104 LEU B C 1
ATOM 3651 O O . LEU B 1 115 ? -30.896 42.018 -4.485 1.00 10.77 104 LEU B O 1
ATOM 3656 N N . ASP B 1 116 ? -29.170 40.787 -5.259 1.00 11.23 105 ASP B N 1
ATOM 3657 C CA . ASP B 1 116 ? -28.599 40.568 -3.946 1.00 12.71 105 ASP B CA 1
ATOM 3658 C C . ASP B 1 116 ? -27.138 41.000 -4.025 1.00 9.85 105 ASP B C 1
ATOM 3659 O O . ASP B 1 116 ? -26.295 40.334 -4.625 1.00 11.65 105 ASP B O 1
ATOM 3664 N N . ARG B 1 117 ? -26.833 42.114 -3.363 1.00 8.73 106 ARG B N 1
ATOM 3665 C CA . ARG B 1 117 ? -25.472 42.652 -3.410 1.00 9.76 106 ARG B CA 1
ATOM 3666 C C . ARG B 1 117 ? -24.443 41.688 -2.840 1.00 10.35 106 ARG B C 1
ATOM 3667 O O . ARG B 1 117 ? -23.277 41.678 -3.279 1.00 10.90 106 ARG B O 1
ATOM 3675 N N . SER B 1 118 ? -24.836 40.917 -1.825 1.00 10.44 107 SER B N 1
ATOM 3676 C CA . SER B 1 118 ? -23.862 40.011 -1.211 1.00 14.03 107 SER B CA 1
ATOM 3677 C C . SER B 1 118 ? -23.496 38.915 -2.223 1.00 12.76 107 SER B C 1
ATOM 3678 O O . SER B 1 118 ? -22.322 38.653 -2.485 1.00 14.38 107 SER B O 1
ATOM 3681 N N . LYS B 1 119 ? -24.517 38.343 -2.844 1.00 9.91 108 LYS B N 1
ATOM 3682 C CA . LYS B 1 119 ? -24.280 37.280 -3.841 1.00 14.24 108 LYS B CA 1
ATOM 3683 C C . LYS B 1 119 ? -23.577 37.831 -5.062 1.00 10.72 108 LYS B C 1
ATOM 3684 O O . LYS B 1 119 ? -22.670 37.197 -5.596 1.00 11.24 108 LYS B O 1
ATOM 3690 N N . SER B 1 120 ? -23.928 39.050 -5.458 1.00 13.30 109 SER B N 1
ATOM 3691 C CA . SER B 1 120 ? -23.242 39.674 -6.609 1.00 11.16 109 SER B CA 1
ATOM 3692 C C . SER B 1 120 ? -21.793 39.987 -6.351 1.00 11.59 109 SER B C 1
ATOM 3693 O O . SER B 1 120 ? -20.918 39.694 -7.189 1.00 11.56 109 SER B O 1
ATOM 3696 N N . TYR B 1 121 ? -21.528 40.605 -5.210 1.00 9.50 110 TYR B N 1
ATOM 3697 C CA . TYR B 1 121 ? -20.161 40.968 -4.874 1.00 9.04 110 TYR B CA 1
ATOM 3698 C C . TYR B 1 121 ? -19.310 39.696 -4.699 1.00 8.46 110 TYR B C 1
ATOM 3699 O O . TYR B 1 121 ? -18.128 39.684 -5.034 1.00 11.04 110 TYR B O 1
ATOM 3708 N N . GLU B 1 122 ? -19.915 38.644 -4.165 1.00 8.02 111 GLU B N 1
ATOM 3709 C CA . GLU B 1 122 ? -19.191 37.393 -4.022 1.00 10.10 111 GLU B CA 1
ATOM 3710 C C . GLU B 1 122 ? -18.877 36.767 -5.403 1.00 9.59 111 GLU B C 1
ATOM 3711 O O . GLU B 1 122 ? -17.788 36.241 -5.608 1.00 10.15 111 GLU B O 1
ATOM 3717 N N . LEU B 1 123 ? -19.811 36.846 -6.345 1.00 8.48 112 LEU B N 1
ATOM 3718 C CA . LEU B 1 123 ? -19.527 36.327 -7.691 1.00 8.66 112 LEU B CA 1
ATOM 3719 C C . LEU B 1 123 ? -18.370 37.113 -8.315 1.00 7.73 112 LEU B C 1
ATOM 3720 O O . LEU B 1 123 ? -17.420 36.547 -8.879 1.00 9.70 112 LEU B O 1
ATOM 3725 N N . ILE B 1 124 ? -18.426 38.430 -8.201 1.00 7.63 113 ILE B N 1
ATOM 3726 C CA . ILE B 1 124 ? -17.332 39.245 -8.750 1.00 10.27 113 ILE B CA 1
ATOM 3727 C C . ILE B 1 124 ? -16.010 38.858 -8.087 1.00 8.47 113 ILE B C 1
ATOM 3728 O O . ILE B 1 124 ? -14.978 38.692 -8.759 1.00 9.13 113 ILE B O 1
ATOM 3733 N N . ARG B 1 125 ? -16.039 38.641 -6.778 1.00 7.96 114 ARG B N 1
ATOM 3734 C CA . ARG B 1 125 ? -14.848 38.269 -6.070 1.00 10.18 114 ARG B CA 1
ATOM 3735 C C . ARG B 1 125 ? -14.290 36.954 -6.633 1.00 9.10 114 ARG B C 1
ATOM 3736 O O . ARG B 1 125 ? -13.069 36.847 -6.917 1.00 9.42 114 ARG B O 1
ATOM 3744 N N . LYS B 1 126 ? -15.182 35.991 -6.851 1.00 9.04 115 LYS B N 1
ATOM 3745 C CA . LYS B 1 126 ? -14.803 34.686 -7.345 1.00 10.53 115 LYS B CA 1
ATOM 3746 C C . LYS B 1 126 ? -14.308 34.767 -8.795 1.00 7.11 115 LYS B C 1
ATOM 3747 O O . LYS B 1 126 ? -13.282 34.150 -9.122 1.00 7.23 115 LYS B O 1
ATOM 3753 N N . ILE B 1 127 ? -14.986 35.550 -9.625 1.00 8.82 116 ILE B N 1
ATOM 3754 C CA . ILE B 1 127 ? -14.490 35.774 -10.994 1.00 10.20 116 ILE B CA 1
ATOM 3755 C C . ILE B 1 127 ? -13.106 36.393 -10.939 1.00 8.09 116 ILE B C 1
ATOM 3756 O O . ILE B 1 127 ? -12.148 35.954 -11.637 1.00 7.78 116 ILE B O 1
ATOM 3761 N N . GLU B 1 128 ? -12.935 37.378 -10.074 1.00 7.92 117 GLU B N 1
ATOM 3762 C CA . GLU B 1 128 ? -11.606 37.990 -9.963 1.00 8.67 117 GLU B CA 1
ATOM 3763 C C . GLU B 1 128 ? -10.497 37.029 -9.524 1.00 8.89 117 GLU B C 1
ATOM 3764 O O . GLU B 1 128 ? -9.368 37.064 -10.021 1.00 9.93 117 GLU B O 1
ATOM 3770 N N . ALA B 1 129 ? -10.821 36.129 -8.613 1.00 6.93 118 ALA B N 1
ATOM 3771 C CA . ALA B 1 129 ? -9.816 35.152 -8.134 1.00 8.10 118 ALA B CA 1
ATOM 3772 C C . ALA B 1 129 ? -9.469 34.170 -9.249 1.00 9.32 118 ALA B C 1
ATOM 3773 O O . ALA B 1 129 ? -8.347 33.686 -9.360 1.00 9.57 118 ALA B O 1
ATOM 3775 N N . TYR B 1 130 ? -10.454 33.891 -10.093 1.00 8.28 119 TYR B N 1
ATOM 3776 C CA . TYR B 1 130 ? -10.249 32.982 -11.217 1.00 7.90 119 TYR B CA 1
ATOM 3777 C C . TYR B 1 130 ? -9.380 33.625 -12.290 1.00 6.75 119 TYR B C 1
ATOM 3778 O O . TYR B 1 130 ? -8.547 32.938 -12.887 1.00 8.11 119 TYR B O 1
ATOM 3787 N N . MET B 1 131 ? -9.592 34.933 -12.536 1.00 6.98 120 MET B N 1
ATOM 3788 C CA . MET B 1 131 ? -8.741 35.684 -13.510 1.00 8.86 120 MET B CA 1
ATOM 3789 C C . MET B 1 131 ? -7.344 36.018 -12.984 1.00 7.95 120 MET B C 1
ATOM 3790 O O . MET B 1 131 ? -6.365 36.112 -13.755 1.00 9.46 120 MET B O 1
ATOM 3795 N N . GLU B 1 132 ? -7.252 36.185 -11.666 1.00 7.90 121 GLU B N 1
ATOM 3796 C CA . GLU B 1 132 ? -6.014 36.627 -10.988 1.00 9.31 121 GLU B CA 1
ATOM 3797 C C . GLU B 1 132 ? -5.229 37.650 -11.841 1.00 8.84 121 GLU B C 1
ATOM 3798 O O . GLU B 1 132 ? -4.063 37.449 -12.204 1.00 8.91 121 GLU B O 1
ATOM 3804 N N . ASP B 1 133 ? -5.902 38.768 -12.095 1.00 6.65 122 ASP B N 1
ATOM 3805 C CA . ASP B 1 133 ? -5.403 39.872 -12.940 1.00 9.00 122 ASP B CA 1
ATOM 3806 C C . ASP B 1 133 ? -5.012 41.004 -12.000 1.00 10.02 122 ASP B C 1
ATOM 3807 O O . ASP B 1 133 ? -5.845 41.493 -11.197 1.00 9.53 122 ASP B O 1
ATOM 3812 N N . ASP B 1 134 ? -3.731 41.355 -12.049 1.00 8.26 123 ASP B N 1
ATOM 3813 C CA . ASP B 1 134 ? -3.202 42.380 -11.138 1.00 8.23 123 ASP B CA 1
ATOM 3814 C C . ASP B 1 134 ? -3.722 43.801 -11.382 1.00 8.30 123 ASP B C 1
ATOM 3815 O O . ASP B 1 134 ? -3.416 44.729 -10.605 1.00 11.98 123 ASP B O 1
ATOM 3820 N N . ARG B 1 135 ? -4.503 43.985 -12.434 1.00 7.24 124 ARG B N 1
ATOM 3821 C CA . ARG B 1 135 ? -5.164 45.272 -12.654 1.00 7.45 124 ARG B CA 1
ATOM 3822 C C . ARG B 1 135 ? -6.502 45.426 -11.918 1.00 8.83 124 ARG B C 1
ATOM 3823 O O . ARG B 1 135 ? -7.175 46.464 -12.021 1.00 10.38 124 ARG B O 1
ATOM 3831 N N . ILE B 1 136 ? -6.913 44.380 -11.210 1.00 9.63 125 ILE B N 1
ATOM 3832 C CA . ILE B 1 136 ? -8.267 44.357 -10.664 1.00 9.02 125 ILE B CA 1
ATOM 3833 C C . ILE B 1 136 ? -8.185 44.118 -9.167 1.00 10.73 125 ILE B C 1
ATOM 3834 O O . ILE B 1 136 ? -7.392 43.306 -8.709 1.00 11.12 125 ILE B O 1
ATOM 3839 N N . CYS B 1 137 ? -9.001 44.836 -8.409 1.00 13.75 126 CYS B N 1
ATOM 3840 C CA . CYS B 1 137 ? -9.069 44.570 -6.986 1.00 16.53 126 CYS B CA 1
ATOM 3841 C C . CYS B 1 137 ? -10.516 44.361 -6.555 1.00 16.72 126 CYS B C 1
ATOM 3842 O O . CYS B 1 137 ? -11.405 44.958 -7.097 1.00 16.97 126 CYS B O 1
ATOM 3845 N N . SER B 1 138 ? -10.736 43.433 -5.634 1.00 19.98 127 SER B N 1
ATOM 3846 C CA . SER B 1 138 ? -12.066 43.205 -5.080 1.00 17.12 127 SER B CA 1
ATOM 3847 C C . SER B 1 138 ? -12.041 43.911 -3.723 1.00 12.88 127 SER B C 1
ATOM 3848 O O . SER B 1 138 ? -11.455 43.379 -2.789 1.00 19.83 127 SER B O 1
ATOM 3851 N N . PRO B 1 139 ? -12.716 45.078 -3.603 1.00 17.28 128 PRO B N 1
ATOM 3852 C CA . PRO B 1 139 ? -12.751 45.722 -2.289 1.00 14.89 128 PRO B CA 1
ATOM 3853 C C . PRO B 1 139 ? -13.305 44.714 -1.332 1.00 13.98 128 PRO B C 1
ATOM 3854 O O . PRO B 1 139 ? -14.322 44.084 -1.639 1.00 14.93 128 PRO B O 1
ATOM 3858 N N . PRO B 1 140 ? -12.643 44.537 -0.185 1.00 12.64 129 PRO B N 1
ATOM 3859 C CA . PRO B 1 140 ? -13.226 43.686 0.846 1.00 11.08 129 PRO B CA 1
ATOM 3860 C C . PRO B 1 140 ? -14.672 44.074 1.137 1.00 13.86 129 PRO B C 1
ATOM 3861 O O . PRO B 1 140 ? -15.003 45.260 1.164 1.00 11.29 129 PRO B O 1
ATOM 3865 N N . PHE B 1 141 ? -15.516 43.066 1.350 1.00 8.77 130 PHE B N 1
ATOM 3866 C CA . PHE B 1 141 ? -16.895 43.343 1.738 1.00 8.81 130 PHE B CA 1
ATOM 3867 C C . PHE B 1 141 ? -17.344 42.224 2.639 1.00 8.47 130 PHE B C 1
ATOM 3868 O O . PHE B 1 141 ? -16.731 41.146 2.672 1.00 11.20 130 PHE B O 1
ATOM 3876 N N . MET B 1 142 ? -18.457 42.464 3.320 1.00 12.52 131 MET B N 1
ATOM 3877 C CA . MET B 1 142 ? -19.150 41.377 3.986 1.00 13.17 131 MET B CA 1
ATOM 3878 C C . MET B 1 142 ? -20.607 41.718 4.187 1.00 12.33 131 MET B C 1
ATOM 3879 O O . MET B 1 142 ? -21.010 42.874 4.105 1.00 11.59 131 MET B O 1
ATOM 3884 N N . GLU B 1 143 ? -21.406 40.687 4.402 1.00 10.10 132 GLU B N 1
ATOM 3885 C CA . GLU B 1 143 ? -22.777 40.882 4.749 1.00 12.80 132 GLU B CA 1
ATOM 3886 C C . GLU B 1 143 ? -22.862 40.918 6.279 1.00 12.17 132 GLU B C 1
ATOM 3887 O O . GLU B 1 143 ? -22.286 40.066 6.946 1.00 13.81 132 GLU B O 1
ATOM 3893 N N . LEU B 1 144 ? -23.554 41.918 6.818 1.00 11.39 133 LEU B N 1
ATOM 3894 C CA . LEU B 1 144 ? -23.903 41.935 8.229 1.00 11.69 133 LEU B CA 1
ATOM 3895 C C . LEU B 1 144 ? -25.380 41.587 8.394 1.00 13.60 133 LEU B C 1
ATOM 3896 O O . LEU B 1 144 ? -26.256 42.209 7.778 1.00 13.37 133 LEU B O 1
ATOM 3901 N N . THR B 1 145 ? -25.630 40.563 9.216 1.00 15.18 134 THR B N 1
ATOM 3902 C CA . THR B 1 145 ? -26.972 40.027 9.404 1.00 10.64 134 THR B CA 1
ATOM 3903 C C . THR B 1 145 ? -27.499 40.406 10.781 1.00 12.95 134 THR B C 1
ATOM 3904 O O . THR B 1 145 ? -28.635 40.070 11.138 1.00 14.17 134 THR B O 1
ATOM 3908 N N . SER B 1 146 ? -26.664 41.090 11.552 1.00 13.22 135 SER B N 1
ATOM 3909 C CA . SER B 1 146 ? -27.037 41.524 12.890 1.00 17.70 135 SER B CA 1
ATOM 3910 C C . SER B 1 146 ? -26.802 43.013 13.055 1.00 18.55 135 SER B C 1
ATOM 3911 O O . SER B 1 146 ? -26.181 43.663 12.214 1.00 20.72 135 SER B O 1
ATOM 3914 N N . LEU B 1 147 ? -27.333 43.554 14.141 1.00 16.53 136 LEU B N 1
ATOM 3915 C CA . LEU B 1 147 ? -26.938 44.871 14.613 1.00 21.80 136 LEU B CA 1
ATOM 3916 C C . LEU B 1 147 ? -25.524 44.772 15.189 1.00 23.29 136 LEU B C 1
ATOM 3917 O O . LEU B 1 147 ? -24.698 45.678 14.976 1.00 31.49 136 LEU B O 1
ATOM 3922 N N . THR B 1 152 ? -20.228 43.620 14.968 1.00 43.12 141 THR B N 1
ATOM 3923 C CA . THR B 1 152 ? -18.991 43.241 15.661 1.00 41.90 141 THR B CA 1
ATOM 3924 C C . THR B 1 152 ? -17.737 43.597 14.849 1.00 39.64 141 THR B C 1
ATOM 3925 O O . THR B 1 152 ? -17.626 43.277 13.657 1.00 40.01 141 THR B O 1
ATOM 3929 N N . MET B 1 153 ? -16.811 44.274 15.524 1.00 37.26 142 MET B N 1
ATOM 3930 C CA . MET B 1 153 ? -15.530 44.691 14.962 1.00 35.93 142 MET B CA 1
ATOM 3931 C C . MET B 1 153 ? -14.634 43.525 14.583 1.00 34.75 142 MET B C 1
ATOM 3932 O O . MET B 1 153 ? -13.980 43.568 13.538 1.00 31.37 142 MET B O 1
ATOM 3937 N N . ARG B 1 154 ? -14.591 42.504 15.439 1.00 34.07 143 ARG B N 1
ATOM 3938 C CA . ARG B 1 154 ? -13.820 41.290 15.172 1.00 36.60 143 ARG B CA 1
ATOM 3939 C C . ARG B 1 154 ? -14.194 40.742 13.801 1.00 31.69 143 ARG B C 1
ATOM 3940 O O . ARG B 1 154 ? -13.325 40.432 12.989 1.00 29.60 143 ARG B O 1
ATOM 3948 N N . LEU B 1 155 ? -15.497 40.653 13.552 1.00 30.49 144 LEU B N 1
ATOM 3949 C CA . LEU B 1 155 ? -16.041 40.167 12.299 1.00 29.89 144 LEU B CA 1
ATOM 3950 C C . LEU B 1 155 ? -15.515 41.015 11.131 1.00 26.25 144 LEU B C 1
ATOM 3951 O O . LEU B 1 155 ? -14.906 40.491 10.203 1.00 25.06 144 LEU B O 1
ATOM 3956 N N . LEU B 1 156 ? -15.709 42.329 11.213 1.00 24.61 145 LEU B N 1
ATOM 3957 C CA . LEU B 1 156 ? -15.255 43.243 10.161 1.00 21.68 145 LEU B CA 1
ATOM 3958 C C . LEU B 1 156 ? -13.785 43.037 9.896 1.00 21.77 145 LEU B C 1
ATOM 3959 O O . LEU B 1 156 ? -13.376 42.788 8.761 1.00 21.87 145 LEU B O 1
ATOM 3964 N N . GLU B 1 157 ? -13.000 43.138 10.959 1.00 22.31 146 GLU B N 1
ATOM 3965 C CA . GLU B 1 157 ? -11.553 42.973 10.883 1.00 27.31 146 GLU B CA 1
ATOM 3966 C C . GLU B 1 157 ? -11.131 41.660 10.234 1.00 25.15 146 GLU B C 1
ATOM 3967 O O . GLU B 1 157 ? -10.258 41.663 9.362 1.00 26.23 146 GLU B O 1
ATOM 3973 N N . LYS B 1 158 ? -11.766 40.553 10.620 1.00 26.52 147 LYS B N 1
ATOM 3974 C CA . LYS B 1 158 ? -11.409 39.248 10.054 1.00 28.34 147 LYS B CA 1
ATOM 3975 C C . LYS B 1 158 ? -11.809 39.075 8.587 1.00 27.58 147 LYS B C 1
ATOM 3976 O O . LYS B 1 158 ? -11.288 38.200 7.899 1.00 26.68 147 LYS B O 1
ATOM 3982 N N . ASN B 1 159 ? -12.707 39.924 8.094 1.00 23.65 148 ASN B N 1
ATOM 3983 C CA . ASN B 1 159 ? -13.031 39.906 6.669 1.00 23.93 148 ASN B CA 1
ATOM 3984 C C . ASN B 1 159 ? -12.289 40.985 5.884 1.00 18.25 148 ASN B C 1
ATOM 3985 O O . ASN B 1 159 ? -12.582 41.217 4.710 1.00 19.60 148 ASN B O 1
ATOM 3990 N N . GLY B 1 160 ? -11.336 41.648 6.535 1.00 19.41 149 GLY B N 1
ATOM 3991 C CA . GLY B 1 160 ? -10.540 42.678 5.889 1.00 15.62 149 GLY B CA 1
ATOM 3992 C C . GLY B 1 160 ? -11.217 44.042 5.741 1.00 15.76 149 GLY B C 1
ATOM 3993 O O . GLY B 1 160 ? -10.697 44.905 5.027 1.00 18.30 149 GLY B O 1
ATOM 3994 N N . LEU B 1 161 ? -12.368 44.243 6.395 1.00 13.90 150 LEU B N 1
ATOM 3995 C CA . LEU B 1 161 ? -13.022 45.545 6.354 1.00 15.43 150 LEU B CA 1
ATOM 3996 C C . LEU B 1 161 ? -12.242 46.559 7.159 1.00 19.92 150 LEU B C 1
ATOM 3997 O O . LEU B 1 161 ? -11.867 46.288 8.287 1.00 19.27 150 LEU B O 1
ATOM 4002 N N . THR B 1 162 ? -11.986 47.719 6.561 1.00 16.92 151 THR B N 1
ATOM 4003 C CA . THR B 1 162 ? -11.331 48.798 7.273 1.00 18.77 151 THR B CA 1
ATOM 4004 C C . THR B 1 162 ? -12.170 50.071 7.098 1.00 17.40 151 THR B C 1
ATOM 4005 O O . THR B 1 162 ? -13.053 50.150 6.213 1.00 17.38 151 THR B O 1
ATOM 4009 N N . PHE B 1 163 ? -11.905 51.062 7.940 1.00 16.32 152 PHE B N 1
ATOM 4010 C CA . PHE B 1 163 ? -12.631 52.325 7.855 1.00 14.35 152 PHE B CA 1
ATOM 4011 C C . PHE B 1 163 ? -11.856 53.224 6.922 1.00 15.41 152 PHE B C 1
ATOM 4012 O O . PHE B 1 163 ? -10.610 53.189 6.927 1.00 17.82 152 PHE B O 1
ATOM 4020 N N . PRO B 1 164 ? -12.562 54.046 6.127 1.00 10.54 153 PRO B N 1
ATOM 4021 C CA . PRO B 1 164 ? -14.021 54.088 6.024 1.00 10.19 153 PRO B CA 1
ATOM 4022 C C . PRO B 1 164 ? -14.563 53.012 5.106 1.00 11.32 153 PRO B C 1
ATOM 4023 O O . PRO B 1 164 ? -13.873 52.515 4.216 1.00 10.55 153 PRO B O 1
ATOM 4027 N N . PHE B 1 165 ? -15.809 52.661 5.350 1.00 10.86 154 PHE B N 1
ATOM 4028 C CA . PHE B 1 165 ? -16.472 51.780 4.435 1.00 12.25 154 PHE B CA 1
ATOM 4029 C C . PHE B 1 165 ? -17.847 52.302 4.078 1.00 11.44 154 PHE B C 1
ATOM 4030 O O . PHE B 1 165 ? -18.361 53.246 4.691 1.00 11.89 154 PHE B O 1
ATOM 4038 N N . ILE B 1 166 ? -18.435 51.729 3.046 1.00 9.05 155 ILE B N 1
ATOM 4039 C CA A ILE B 1 166 ? -19.755 52.130 2.656 0.70 10.11 155 ILE B CA 1
ATOM 4040 C CA B ILE B 1 166 ? -19.778 52.109 2.638 0.30 8.81 155 ILE B CA 1
ATOM 4041 C C . ILE B 1 166 ? -20.708 50.996 3.014 1.00 10.99 155 ILE B C 1
ATOM 4042 O O . ILE B 1 166 ? -20.391 49.828 2.802 1.00 11.34 155 ILE B O 1
ATOM 4051 N N . CYS B 1 167 ? -21.840 51.362 3.634 1.00 9.33 156 CYS B N 1
ATOM 4052 C CA . CYS B 1 167 ? -22.879 50.419 4.002 1.00 10.06 156 CYS B CA 1
ATOM 4053 C C . CYS B 1 167 ? -24.007 50.543 2.994 1.00 9.06 156 CYS B C 1
ATOM 4054 O O . CYS B 1 167 ? -24.475 51.650 2.746 1.00 9.37 156 CYS B O 1
ATOM 4057 N N . LYS B 1 168 ? -24.435 49.400 2.434 1.00 9.68 157 LYS B N 1
ATOM 4058 C CA . LYS B 1 168 ? -25.460 49.374 1.408 1.00 9.70 157 LYS B CA 1
ATOM 4059 C C . LYS B 1 168 ? -26.447 48.303 1.823 1.00 8.34 157 LYS B C 1
ATOM 4060 O O . LYS B 1 168 ? -26.073 47.368 2.522 1.00 9.36 157 LYS B O 1
ATOM 4066 N N . THR B 1 169 ? -27.708 48.441 1.414 1.00 9.67 158 THR B N 1
ATOM 4067 C CA . THR B 1 169 ? -28.665 47.357 1.651 1.00 7.44 158 THR B CA 1
ATOM 4068 C C . THR B 1 169 ? -28.235 46.107 0.897 1.00 9.09 158 THR B C 1
ATOM 4069 O O . THR B 1 169 ? -27.597 46.180 -0.162 1.00 9.85 158 THR B O 1
ATOM 4073 N N . ARG B 1 170 ? -28.566 44.942 1.449 1.00 8.50 159 ARG B N 1
ATOM 4074 C CA . ARG B 1 170 ? -28.288 43.729 0.713 1.00 10.57 159 ARG B CA 1
ATOM 4075 C C . ARG B 1 170 ? -29.079 43.696 -0.595 1.00 12.14 159 ARG B C 1
ATOM 4076 O O . ARG B 1 170 ? -28.540 43.352 -1.627 1.00 12.76 159 ARG B O 1
ATOM 4084 N N . VAL B 1 171 ? -30.350 44.091 -0.531 1.00 12.90 160 VAL B N 1
ATOM 4085 C CA A VAL B 1 171 ? -31.198 44.091 -1.713 0.50 13.52 160 VAL B CA 1
ATOM 4086 C CA B VAL B 1 171 ? -31.214 44.104 -1.705 0.50 12.65 160 VAL B CA 1
ATOM 4087 C C . VAL B 1 171 ? -30.692 45.185 -2.648 1.00 13.98 160 VAL B C 1
ATOM 4088 O O . VAL B 1 171 ? -30.434 46.323 -2.219 1.00 13.30 160 VAL B O 1
ATOM 4095 N N . ALA B 1 172 ? -30.501 44.816 -3.908 1.00 11.08 161 ALA B N 1
ATOM 4096 C CA . ALA B 1 172 ? -29.721 45.655 -4.840 1.00 11.51 161 ALA B CA 1
ATOM 4097 C C . ALA B 1 172 ? -30.545 46.614 -5.665 1.00 15.04 161 ALA B C 1
ATOM 4098 O O . ALA B 1 172 ? -30.003 47.376 -6.457 1.00 18.56 161 ALA B O 1
ATOM 4100 N N . HIS B 1 173 ? -31.857 46.552 -5.501 1.00 14.42 162 HIS B N 1
ATOM 4101 C CA . HIS B 1 173 ? -32.771 47.364 -6.313 1.00 18.27 162 HIS B CA 1
ATOM 4102 C C . HIS B 1 173 ? -34.011 47.739 -5.514 1.00 16.28 162 HIS B C 1
ATOM 4103 O O . HIS B 1 173 ? -34.324 47.109 -4.501 1.00 18.13 162 HIS B O 1
ATOM 4110 N N . GLY B 1 174 ? -34.696 48.796 -5.957 1.00 17.29 163 GLY B N 1
ATOM 4111 C CA . GLY B 1 174 ? -35.876 49.318 -5.253 1.00 20.11 163 GLY B CA 1
ATOM 4112 C C . GLY B 1 174 ? -35.524 50.398 -4.241 1.00 21.67 163 GLY B C 1
ATOM 4113 O O . GLY B 1 174 ? -34.417 50.952 -4.262 1.00 23.37 163 GLY B O 1
ATOM 4114 N N . ASN B 1 176 ? -35.406 51.918 -1.359 1.00 24.56 165 ASN B N 1
ATOM 4115 C CA . ASN B 1 176 ? -34.587 51.681 -0.158 1.00 27.16 165 ASN B CA 1
ATOM 4116 C C . ASN B 1 176 ? -33.142 51.321 -0.505 1.00 22.65 165 ASN B C 1
ATOM 4117 O O . ASN B 1 176 ? -32.181 51.608 0.265 1.00 18.81 165 ASN B O 1
ATOM 4122 N N . SER B 1 177 ? -32.981 50.685 -1.666 1.00 19.66 166 SER B N 1
ATOM 4123 C CA . SER B 1 177 ? -31.692 50.110 -2.030 1.00 17.06 166 SER B CA 1
ATOM 4124 C C . SER B 1 177 ? -30.635 51.159 -2.350 1.00 13.17 166 SER B C 1
ATOM 4125 O O . SER B 1 177 ? -29.451 50.839 -2.485 1.00 14.81 166 SER B O 1
ATOM 4128 N N . HIS B 1 178 ? -31.062 52.416 -2.452 1.00 15.31 167 HIS B N 1
ATOM 4129 C CA . HIS B 1 178 ? -30.118 53.473 -2.821 1.00 15.04 167 HIS B CA 1
ATOM 4130 C C . HIS B 1 178 ? -29.680 54.327 -1.636 1.00 13.23 167 HIS B C 1
ATOM 4131 O O . HIS B 1 178 ? -28.815 55.205 -1.798 1.00 15.76 167 HIS B O 1
ATOM 4138 N N . GLU B 1 179 ? -30.254 54.060 -0.476 1.00 12.11 168 GLU B N 1
ATOM 4139 C CA . GLU B 1 179 ? -29.858 54.740 0.756 1.00 13.24 168 GLU B CA 1
ATOM 4140 C C . GLU B 1 179 ? -28.613 54.052 1.312 1.00 13.08 168 GLU B C 1
ATOM 4141 O O . GLU B 1 179 ? -28.644 52.876 1.701 1.00 11.08 168 GLU B O 1
ATOM 4147 N N . MET B 1 180 ? -27.527 54.808 1.371 1.00 9.11 169 MET B N 1
ATOM 4148 C CA . MET B 1 180 ? -26.231 54.276 1.790 1.00 9.67 169 MET B CA 1
ATOM 4149 C C . MET B 1 180 ? -25.587 55.134 2.852 1.00 10.06 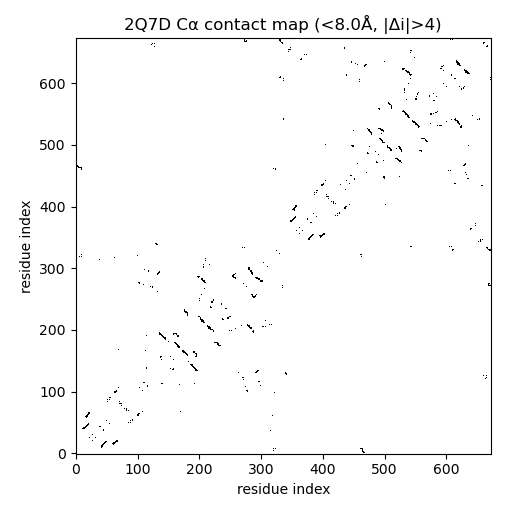169 MET B C 1
ATOM 4150 O O . MET B 1 180 ? -26.052 56.210 3.168 1.00 10.46 169 MET B O 1
ATOM 4155 N N . ALA B 1 181 ? -24.491 54.651 3.412 1.00 7.63 170 ALA B N 1
ATOM 4156 C CA . ALA B 1 181 ? -23.808 55.428 4.429 1.00 8.67 170 ALA B CA 1
ATOM 4157 C C . ALA B 1 181 ? -22.320 55.233 4.278 1.00 10.74 170 ALA B C 1
ATOM 4158 O O . ALA B 1 181 ? -21.865 54.124 4.035 1.00 11.82 170 ALA B O 1
ATOM 4160 N N . ILE B 1 182 ? -21.570 56.324 4.449 1.00 9.02 171 ILE B N 1
ATOM 4161 C CA . ILE B 1 182 ? -20.114 56.242 4.628 1.00 11.67 171 ILE B CA 1
ATOM 4162 C C . ILE B 1 182 ? -19.859 56.283 6.122 1.00 10.27 171 ILE B C 1
ATOM 4163 O O . ILE B 1 182 ? -20.316 57.191 6.804 1.00 11.27 171 ILE B O 1
ATOM 4168 N N . VAL B 1 183 ? -19.135 55.286 6.598 1.00 10.16 172 VAL B N 1
ATOM 4169 C CA . VAL B 1 183 ? -18.977 55.050 8.026 1.00 9.66 172 VAL B CA 1
ATOM 4170 C C . VAL B 1 183 ? -17.506 55.088 8.365 1.00 6.96 172 VAL B C 1
ATOM 4171 O O . VAL B 1 183 ? -16.661 54.454 7.686 1.00 9.73 172 VAL B O 1
ATOM 4175 N N . PHE B 1 184 ? -17.191 55.837 9.424 1.00 6.84 173 PHE B N 1
ATOM 4176 C CA . PHE B 1 184 ? -15.799 56.165 9.737 1.00 8.52 173 PHE B CA 1
ATOM 4177 C C . PHE B 1 184 ? -15.321 55.489 11.010 1.00 9.07 173 PHE B C 1
ATOM 4178 O O . PHE B 1 184 ? -14.118 55.449 11.277 1.00 13.74 173 PHE B O 1
ATOM 4186 N N . ASN B 1 185 ? -16.248 54.934 11.786 1.00 8.71 174 ASN B N 1
ATOM 4187 C CA . ASN B 1 185 ? -15.899 54.382 13.096 1.00 11.11 174 ASN B CA 1
ATOM 4188 C C . ASN B 1 185 ? -16.994 53.422 13.513 1.00 11.37 174 ASN B C 1
ATOM 4189 O O . ASN B 1 185 ? -18.074 53.426 12.932 1.00 14.28 174 ASN B O 1
ATOM 4194 N N . GLN B 1 186 ? -16.726 52.576 14.504 1.00 14.37 175 GLN B N 1
ATOM 4195 C CA . GLN B 1 186 ? -17.712 51.537 14.876 1.00 16.95 175 GLN B CA 1
ATOM 4196 C C . GLN B 1 186 ? -19.061 52.093 15.390 1.00 15.72 175 GLN B C 1
ATOM 4197 O O . GLN B 1 186 ? -20.122 51.570 15.038 1.00 17.53 175 GLN B O 1
ATOM 4203 N N . GLU B 1 187 ? -19.012 53.171 16.170 1.00 13.93 176 GLU B N 1
ATOM 4204 C CA A GLU B 1 187 ? -20.221 53.850 16.638 0.50 12.92 176 GLU B CA 1
ATOM 4205 C CA B GLU B 1 187 ? -20.247 53.792 16.641 0.50 11.80 176 GLU B CA 1
ATOM 4206 C C . GLU B 1 187 ? -21.116 54.264 15.472 1.00 10.73 176 GLU B C 1
ATOM 4207 O O . GLU B 1 187 ? -22.357 54.286 15.581 1.00 12.72 176 GLU B O 1
ATOM 4218 N N . GLY B 1 188 ? -20.482 54.582 14.338 1.00 9.43 177 GLY B N 1
ATOM 4219 C CA . GLY B 1 188 ? -21.198 55.034 13.143 1.00 13.89 177 GLY B CA 1
ATOM 4220 C C . GLY B 1 188 ? -22.060 54.004 12.431 1.00 16.48 177 GLY B C 1
ATOM 4221 O O . GLY B 1 188 ? -22.808 54.349 11.487 1.00 16.73 177 GLY B O 1
ATOM 4222 N N . LEU B 1 189 ? -21.926 52.753 12.875 1.00 12.99 178 LEU B N 1
ATOM 4223 C CA . LEU B 1 189 ? -22.733 51.619 12.433 1.00 17.75 178 LEU B CA 1
ATOM 4224 C C . LEU B 1 189 ? -24.017 51.402 13.221 1.00 18.26 178 LEU B C 1
ATOM 4225 O O . LEU B 1 189 ? -24.873 50.591 12.825 1.00 18.33 178 LEU B O 1
ATOM 4230 N N . ASN B 1 190 ? -24.166 52.114 14.336 1.00 13.84 179 ASN B N 1
ATOM 4231 C CA . ASN B 1 190 ? -25.178 51.726 15.324 1.00 10.65 179 ASN B CA 1
ATOM 4232 C C . ASN B 1 190 ? -26.621 51.834 14.819 1.00 15.20 179 ASN B C 1
ATOM 4233 O O . ASN B 1 190 ? -27.494 51.180 15.368 1.00 17.11 179 ASN B O 1
ATOM 4238 N N . ALA B 1 191 ? -26.866 52.630 13.769 1.00 13.99 180 ALA B N 1
ATOM 4239 C CA . ALA B 1 191 ? -28.236 52.722 13.219 1.00 15.58 180 ALA B CA 1
ATOM 4240 C C . ALA B 1 191 ? -28.369 51.981 11.891 1.00 13.44 180 ALA B C 1
ATOM 4241 O O . ALA B 1 191 ? -29.418 52.068 11.240 1.00 17.32 180 ALA B O 1
ATOM 4243 N N . ILE B 1 192 ? -27.318 51.274 11.507 1.00 13.18 181 ILE B N 1
ATOM 4244 C CA . ILE B 1 192 ? -27.296 50.508 10.246 1.00 14.36 181 ILE B CA 1
ATOM 4245 C C . ILE B 1 192 ? -28.017 49.183 10.458 1.00 16.49 181 ILE B C 1
ATOM 4246 O O . ILE B 1 192 ? -27.640 48.370 11.314 1.00 17.89 181 ILE B O 1
ATOM 4251 N N . GLN B 1 193 ? -29.054 48.981 9.666 1.00 14.38 182 GLN B N 1
ATOM 4252 C CA . GLN B 1 193 ? -29.946 47.860 9.899 1.00 14.88 182 GLN B CA 1
ATOM 4253 C C . GLN B 1 193 ? -29.510 46.738 8.984 1.00 13.16 182 GLN B C 1
ATOM 4254 O O . GLN B 1 193 ? -29.147 46.991 7.842 1.00 14.72 182 GLN B O 1
ATOM 4260 N N . PRO B 1 194 ? -29.538 45.496 9.493 1.00 9.85 183 PRO B N 1
ATOM 4261 C CA . PRO B 1 194 ? -29.340 44.349 8.626 1.00 10.56 183 PRO B CA 1
ATOM 4262 C C . PRO B 1 194 ? -30.592 44.088 7.762 1.00 11.20 183 PRO B C 1
ATOM 4263 O O . PRO B 1 194 ? -31.679 44.623 8.055 1.00 13.95 183 PRO B O 1
ATOM 4267 N N . PRO B 1 195 ? -30.448 43.315 6.656 1.00 12.72 184 PRO B N 1
ATOM 4268 C CA . PRO B 1 195 ? -29.182 42.817 6.134 1.00 12.46 184 PRO B CA 1
ATOM 4269 C C . PRO B 1 195 ? -28.484 43.893 5.320 1.00 11.63 184 PRO B C 1
ATOM 4270 O O . PRO B 1 195 ? -29.111 44.558 4.493 1.00 11.95 184 PRO B O 1
ATOM 4274 N N . CYS B 1 196 ? -27.207 44.068 5.582 1.00 11.46 185 CYS B N 1
ATOM 4275 C CA A CYS B 1 196 ? -26.502 45.060 4.814 0.50 12.27 185 CYS B CA 1
ATOM 4276 C CA B CYS B 1 196 ? -26.399 45.141 5.008 0.50 11.92 185 CYS B CA 1
ATOM 4277 C C . CYS B 1 196 ? -25.172 44.509 4.360 1.00 13.49 185 CYS B C 1
ATOM 4278 O O . CYS B 1 196 ? -24.656 43.523 4.870 1.00 15.73 185 CYS B O 1
ATOM 4283 N N . VAL B 1 197 ? -24.672 45.112 3.308 1.00 9.66 186 VAL B N 1
ATOM 4284 C CA . VAL B 1 197 ? -23.362 44.743 2.813 1.00 10.02 186 VAL B CA 1
ATOM 4285 C C . VAL B 1 197 ? -22.471 45.920 3.108 1.00 12.60 186 VAL B C 1
ATOM 4286 O O . VAL B 1 197 ? -22.843 47.073 2.818 1.00 10.83 186 VAL B O 1
ATOM 4290 N N . VAL B 1 198 ? -21.346 45.646 3.755 1.00 9.20 187 VAL B N 1
ATOM 4291 C CA . VAL B 1 198 ? -20.371 46.698 4.016 1.00 7.77 187 VAL B CA 1
ATOM 4292 C C . VAL B 1 198 ? -19.192 46.471 3.109 1.00 7.41 187 VAL B C 1
ATOM 4293 O O . VAL B 1 198 ? -18.786 45.335 2.853 1.00 11.76 187 VAL B O 1
ATOM 4297 N N . GLN B 1 199 ? -18.699 47.554 2.541 1.00 7.88 188 GLN B N 1
ATOM 4298 C CA . GLN B 1 199 ? -17.651 47.416 1.512 1.00 6.95 188 GLN B CA 1
ATOM 4299 C C . GLN B 1 199 ? -16.630 48.491 1.702 1.00 9.54 188 GLN B C 1
ATOM 4300 O O . GLN B 1 199 ? -16.982 49.652 1.877 1.00 9.65 188 GLN B O 1
ATOM 4306 N N . ASN B 1 200 ? -15.350 48.120 1.659 1.00 9.67 189 ASN B N 1
ATOM 4307 C CA . ASN B 1 200 ? -14.317 49.153 1.842 1.00 7.68 189 ASN B CA 1
ATOM 4308 C C . ASN B 1 200 ? -14.483 50.307 0.870 1.00 9.67 189 ASN B C 1
ATOM 4309 O O . ASN B 1 200 ? -14.694 50.099 -0.325 1.00 9.44 189 ASN B O 1
ATOM 4314 N N . PHE B 1 201 ? -14.386 51.522 1.399 1.00 9.37 190 PHE B N 1
ATOM 4315 C CA . PHE B 1 201 ? -14.392 52.709 0.558 1.00 8.46 190 PHE B CA 1
ATOM 4316 C C . PHE B 1 201 ? -13.057 52.844 -0.158 1.00 10.69 190 PHE B C 1
ATOM 4317 O O . PHE B 1 201 ? -11.988 52.847 0.462 1.00 11.22 190 PHE B O 1
ATOM 4325 N N . ILE B 1 202 ? -13.134 52.968 -1.472 1.00 10.02 191 ILE B N 1
ATOM 4326 C CA . ILE B 1 202 ? -11.933 53.137 -2.265 1.00 7.77 191 ILE B CA 1
ATOM 4327 C C . ILE B 1 202 ? -11.895 54.557 -2.780 1.00 8.68 191 ILE B C 1
ATOM 4328 O O . ILE B 1 202 ? -12.808 54.949 -3.498 1.00 9.67 191 ILE B O 1
ATOM 4333 N N . ASN B 1 203 ? -10.830 55.303 -2.447 1.00 8.85 192 ASN B N 1
ATOM 4334 C CA . ASN B 1 203 ? -10.630 56.629 -3.024 1.00 8.39 192 ASN B CA 1
ATOM 4335 C C . ASN B 1 203 ? -10.397 56.459 -4.516 1.00 10.04 192 ASN B C 1
ATOM 4336 O O . ASN B 1 203 ? -9.576 55.653 -4.930 1.00 8.24 192 ASN B O 1
ATOM 4341 N N . HIS B 1 204 ? -11.137 57.222 -5.318 1.00 9.70 193 HIS B N 1
ATOM 4342 C CA . HIS B 1 204 ? -11.117 57.012 -6.763 1.00 9.01 193 HIS B CA 1
ATOM 4343 C C . HIS B 1 204 ? -11.290 58.315 -7.515 1.00 7.58 193 HIS B C 1
ATOM 4344 O O . HIS B 1 204 ? -11.714 58.341 -8.669 1.00 8.39 193 HIS B O 1
ATOM 4351 N N . ASN B 1 205 ? -10.900 59.404 -6.861 1.00 8.07 194 ASN B N 1
ATOM 4352 C CA . ASN B 1 205 ? -10.911 60.726 -7.494 1.00 7.88 194 ASN B CA 1
ATOM 4353 C C . ASN B 1 205 ? -12.258 61.157 -8.083 1.00 9.61 194 ASN B C 1
ATOM 4354 O O . ASN B 1 205 ? -12.337 61.900 -9.068 1.00 8.97 194 ASN B O 1
ATOM 4359 N N . ALA B 1 206 ? -13.323 60.673 -7.448 1.00 10.52 195 ALA B N 1
ATOM 4360 C CA . ALA B 1 206 ? -14.699 61.146 -7.703 1.00 9.95 195 ALA B CA 1
ATOM 4361 C C . ALA B 1 206 ? -15.151 60.948 -9.154 1.00 8.31 195 ALA B C 1
ATOM 4362 O O . ALA B 1 206 ? -15.963 61.720 -9.695 1.00 11.33 195 ALA B O 1
ATOM 4364 N N . VAL B 1 207 ? -14.629 59.896 -9.785 1.00 9.14 196 VAL B N 1
ATOM 4365 C CA . VAL B 1 207 ? -15.055 59.564 -11.145 1.00 10.63 196 VAL B CA 1
ATOM 4366 C C . VAL B 1 207 ? -15.511 58.115 -11.210 1.00 10.59 196 VAL B C 1
ATOM 4367 O O . VAL B 1 207 ? -14.750 57.217 -10.894 1.00 11.12 196 VAL B O 1
ATOM 4371 N N . LEU B 1 208 ? -16.751 57.920 -11.647 1.00 9.48 197 LEU B N 1
ATOM 4372 C CA . LEU B 1 208 ? -17.321 56.570 -11.830 1.00 9.74 197 LEU B CA 1
ATOM 4373 C C . LEU B 1 208 ? -17.368 56.252 -13.301 1.00 11.03 197 LEU B C 1
ATOM 4374 O O . LEU B 1 208 ? -17.780 57.100 -14.102 1.00 10.51 197 LEU B O 1
ATOM 4379 N N . TYR B 1 209 ? -16.963 55.027 -13.656 1.00 8.79 198 TYR B N 1
ATOM 4380 C CA . TYR B 1 209 ? -17.055 54.579 -15.039 1.00 6.93 198 TYR B CA 1
ATOM 4381 C C . TYR B 1 209 ? -18.143 53.548 -15.107 1.00 8.78 198 TYR B C 1
ATOM 4382 O O . TYR B 1 209 ? -17.986 52.435 -14.617 1.00 10.53 198 TYR B O 1
ATOM 4391 N N . LYS B 1 210 ? -19.267 53.943 -15.669 1.00 10.45 199 LYS B N 1
ATOM 4392 C CA . LYS B 1 210 ? -20.352 52.997 -15.829 1.00 9.99 199 LYS B CA 1
ATOM 4393 C C . LYS B 1 210 ? -20.164 52.250 -17.107 1.00 8.83 199 LYS B C 1
ATOM 4394 O O . LYS B 1 210 ? -20.112 52.857 -18.176 1.00 10.27 199 LYS B O 1
ATOM 4400 N N . VAL B 1 211 ? -20.042 50.930 -16.996 1.00 9.04 200 VAL B N 1
ATOM 4401 C CA . VAL B 1 211 ? -19.917 50.076 -18.148 1.00 9.95 200 VAL B CA 1
ATOM 4402 C C . VAL B 1 211 ? -21.297 49.534 -18.407 1.00 12.94 200 VAL B C 1
ATOM 4403 O O . VAL B 1 211 ? -21.871 48.836 -17.584 1.00 12.01 200 VAL B O 1
ATOM 4407 N N . PHE B 1 212 ? -21.842 49.925 -19.542 1.00 12.56 201 PHE B N 1
ATOM 4408 C CA . PHE B 1 212 ? -23.181 49.519 -19.904 1.00 9.26 201 PHE B CA 1
ATOM 4409 C C . PHE B 1 212 ? -23.015 48.403 -20.936 1.00 10.26 201 PHE B C 1
ATOM 4410 O O . PHE B 1 212 ? -22.575 48.628 -22.057 1.00 10.70 201 PHE B O 1
ATOM 4418 N N . VAL B 1 213 ? -23.364 47.194 -20.531 1.00 7.40 202 VAL B N 1
ATOM 4419 C CA . VAL B 1 213 ? -23.161 46.043 -21.406 1.00 9.13 202 VAL B CA 1
ATOM 4420 C C . VAL B 1 213 ? -24.440 45.629 -22.106 1.00 9.46 202 VAL B C 1
ATOM 4421 O O . VAL B 1 213 ? -25.508 45.533 -21.505 1.00 11.48 202 VAL B O 1
ATOM 4425 N N . VAL B 1 214 ? -24.308 45.388 -23.408 1.00 10.52 203 VAL B N 1
ATOM 4426 C CA . VAL B 1 214 ? -25.427 44.875 -24.200 1.00 10.39 203 VAL B CA 1
ATOM 4427 C C . VAL B 1 214 ? -24.833 43.704 -24.963 1.00 10.44 203 VAL B C 1
ATOM 4428 O O . VAL B 1 214 ? -24.339 43.862 -26.083 1.00 11.09 203 VAL B O 1
ATOM 4432 N N . GLY B 1 215 ? -24.870 42.533 -24.340 1.00 11.36 204 GLY B N 1
ATOM 4433 C CA . GLY B 1 215 ? -24.253 41.348 -24.913 1.00 12.25 204 GLY B CA 1
ATOM 4434 C C . GLY B 1 215 ? -22.813 41.589 -25.270 1.00 10.95 204 GLY B C 1
ATOM 4435 O O . GLY B 1 215 ? -22.001 41.917 -24.416 1.00 10.00 204 GLY B O 1
ATOM 4436 N N . GLU B 1 216 ? -22.524 41.446 -26.553 1.00 13.22 205 GLU B N 1
ATOM 4437 C CA . GLU B 1 216 ? -21.176 41.449 -27.081 1.00 11.78 205 GLU B CA 1
ATOM 4438 C C . GLU B 1 216 ? -20.500 42.818 -27.150 1.00 13.06 205 GLU B C 1
ATOM 4439 O O . GLU B 1 216 ? -19.307 42.915 -27.510 1.00 15.06 205 GLU B O 1
ATOM 4445 N N . SER B 1 217 ? -21.241 43.875 -26.821 1.00 9.58 206 SER B N 1
ATOM 4446 C CA A SER B 1 217 ? -20.771 45.254 -26.946 0.60 11.32 206 SER B CA 1
ATOM 4447 C CA B SER B 1 217 ? -20.668 45.207 -26.885 0.40 10.35 206 SER B CA 1
ATOM 4448 C C . SER B 1 217 ? -20.940 45.984 -25.631 1.00 13.05 206 SER B C 1
ATOM 4449 O O . SER B 1 217 ? -21.863 45.685 -24.903 1.00 11.84 206 SER B O 1
ATOM 4454 N N . TYR B 1 218 ? -20.073 46.967 -25.356 1.00 9.32 207 TYR B N 1
ATOM 4455 C CA . TYR B 1 218 ? -20.355 47.834 -24.198 1.00 9.04 207 TYR B CA 1
ATOM 4456 C C . TYR B 1 218 ? -20.027 49.267 -24.502 1.00 9.42 207 TYR B C 1
ATOM 4457 O O . TYR B 1 218 ? -19.370 49.581 -25.507 1.00 11.09 207 TYR B O 1
ATOM 4466 N N . THR B 1 219 ? -20.483 50.147 -23.612 1.00 10.92 208 THR B N 1
ATOM 4467 C CA . THR B 1 219 ? -20.224 51.568 -23.694 1.00 11.36 208 THR B CA 1
ATOM 4468 C C . THR B 1 219 ? -19.838 52.003 -22.304 1.00 12.79 208 THR B C 1
ATOM 4469 O O . THR B 1 219 ? -20.471 51.594 -21.316 1.00 12.63 208 THR B O 1
ATOM 4473 N N . VAL B 1 220 ? -18.782 52.806 -22.243 1.00 11.71 209 VAL B N 1
ATOM 4474 C CA . VAL B 1 220 ? -18.309 53.373 -20.983 1.00 9.58 209 VAL B CA 1
ATOM 4475 C C . VAL B 1 220 ? -18.832 54.779 -20.876 1.00 9.43 209 VAL B C 1
ATOM 4476 O O . VAL B 1 220 ? -18.619 55.620 -21.786 1.00 12.13 209 VAL B O 1
ATOM 4480 N N . VAL B 1 221 ? -19.480 55.048 -19.745 1.00 8.44 210 VAL B N 1
ATOM 4481 C CA . VAL B 1 221 ? -20.040 56.366 -19.481 1.00 11.29 210 VAL B CA 1
ATOM 4482 C C . VAL B 1 221 ? -19.504 56.895 -18.155 1.00 11.28 210 VAL B C 1
ATOM 4483 O O . VAL B 1 221 ? -19.780 56.324 -17.101 1.00 12.19 210 VAL B O 1
ATOM 4487 N N . GLN B 1 222 ? -18.797 58.019 -18.228 1.00 13.07 211 GLN B N 1
ATOM 4488 C CA . GLN B 1 222 ? -18.290 58.673 -17.013 1.00 12.84 211 GLN B CA 1
ATOM 4489 C C . GLN B 1 222 ? -19.406 59.380 -16.229 1.00 10.58 211 GLN B C 1
ATOM 4490 O O . GLN B 1 222 ? -20.293 60.047 -16.804 1.00 13.25 211 GLN B O 1
ATOM 4496 N N . ARG B 1 223 ? -19.396 59.197 -14.917 1.00 10.29 212 ARG B N 1
ATOM 4497 C CA . ARG B 1 223 ? -20.363 59.847 -14.021 1.00 10.21 212 ARG B CA 1
ATOM 4498 C C . ARG B 1 223 ? -19.683 60.470 -12.796 1.00 10.19 212 ARG B C 1
ATOM 4499 O O . ARG B 1 223 ? -18.572 60.113 -12.446 1.00 12.11 212 ARG B O 1
ATOM 4507 N N . PRO B 1 224 ? -20.359 61.416 -12.141 1.00 10.80 213 PRO B N 1
ATOM 4508 C CA . PRO B 1 224 ? -19.833 61.910 -10.863 1.00 9.85 213 PRO B CA 1
ATOM 4509 C C . PRO B 1 224 ? -19.890 60.806 -9.853 1.00 11.40 213 PRO B C 1
ATOM 4510 O O . PRO B 1 224 ? -20.659 59.852 -9.997 1.00 9.30 213 PRO B O 1
ATOM 4514 N N . SER B 1 225 ? -19.084 60.935 -8.820 1.00 10.65 214 SER B N 1
ATOM 4515 C CA . SER B 1 225 ? -18.968 59.879 -7.860 1.00 9.27 214 SER B CA 1
ATOM 4516 C C . SER B 1 225 ? -18.477 60.489 -6.563 1.00 8.68 214 SER B C 1
ATOM 4517 O O . SER B 1 225 ? -18.054 61.650 -6.552 1.00 9.99 214 SER B O 1
ATOM 4520 N N . LEU B 1 226 ? -18.545 59.718 -5.485 1.00 8.85 215 LEU B N 1
ATOM 4521 C CA . LEU B 1 226 ? -18.114 60.204 -4.175 1.00 9.56 215 LEU B CA 1
ATOM 4522 C C . LEU B 1 226 ? -16.659 60.668 -4.204 1.00 10.77 215 LEU B C 1
ATOM 4523 O O . LEU B 1 226 ? -15.780 60.039 -4.814 1.00 10.68 215 LEU B O 1
ATOM 4528 N N . LYS B 1 227 ? -16.411 61.779 -3.516 1.00 8.06 216 LYS B N 1
ATOM 4529 C CA . LYS B 1 227 ? -15.046 62.300 -3.327 1.00 6.80 216 LYS B CA 1
ATOM 4530 C C . LYS B 1 227 ? -14.138 61.384 -2.510 1.00 10.86 216 LYS B C 1
ATOM 4531 O O . LYS B 1 227 ? -14.591 60.394 -1.907 1.00 10.72 216 LYS B O 1
ATOM 4537 N N . ASN B 1 228 ? -12.846 61.725 -2.475 1.00 9.98 217 ASN B N 1
ATOM 4538 C CA . ASN B 1 228 ? -11.908 60.990 -1.620 1.00 8.02 217 ASN B CA 1
ATOM 4539 C C . ASN B 1 228 ? -12.117 61.332 -0.140 1.00 8.69 217 ASN B C 1
ATOM 4540 O O . ASN B 1 228 ? -12.530 62.422 0.206 1.00 13.35 217 ASN B O 1
ATOM 4545 N N . PHE B 1 229 ? -11.800 60.375 0.709 1.00 12.07 218 PHE B N 1
ATOM 4546 C CA . PHE B 1 229 ? -11.757 60.630 2.132 1.00 12.70 218 PHE B CA 1
ATOM 4547 C C . PHE B 1 229 ? -10.443 60.114 2.664 1.00 13.73 218 PHE B C 1
ATOM 4548 O O . PHE B 1 229 ? -9.798 59.256 2.048 1.00 14.67 218 PHE B O 1
ATOM 4556 N N . SER B 1 230 ? -10.063 60.609 3.828 1.00 13.67 219 SER B N 1
ATOM 4557 C CA . SER B 1 230 ? -8.848 60.130 4.467 1.00 16.06 219 SER B CA 1
ATOM 4558 C C . SER B 1 230 ? -9.004 58.642 4.746 1.00 18.44 219 SER B C 1
ATOM 4559 O O . SER B 1 230 ? -10.102 58.165 5.058 1.00 16.81 219 SER B O 1
ATOM 4562 N N . ALA B 1 231 ? -7.905 57.909 4.638 1.00 16.20 220 ALA B N 1
ATOM 4563 C CA . ALA B 1 231 ? -7.874 56.511 5.056 1.00 15.16 220 ALA B CA 1
ATOM 4564 C C . ALA B 1 231 ? -7.962 56.348 6.565 1.00 15.87 220 ALA B C 1
ATOM 4565 O O . ALA B 1 231 ? -7.551 57.242 7.312 1.00 18.51 220 ALA B O 1
ATOM 4567 N N . GLY B 1 232 ? -8.494 55.200 7.000 1.00 16.35 221 GLY B N 1
ATOM 4568 C CA . GLY B 1 232 ? -8.521 54.810 8.399 1.00 14.77 221 GLY B CA 1
ATOM 4569 C C . GLY B 1 232 ? -9.724 55.345 9.137 1.00 16.48 221 GLY B C 1
ATOM 4570 O O . GLY B 1 232 ? -10.538 56.074 8.565 1.00 19.74 221 GLY B O 1
ATOM 4571 N N . THR B 1 233 ? -9.821 54.990 10.402 1.00 15.05 222 THR B N 1
ATOM 4572 C CA . THR B 1 233 ? -10.917 55.449 11.238 1.00 15.59 222 THR B CA 1
ATOM 4573 C C . THR B 1 233 ? -10.726 56.920 11.615 1.00 16.06 222 THR B C 1
ATOM 4574 O O . THR B 1 233 ? -9.613 57.434 11.614 1.00 18.74 222 THR B O 1
ATOM 4578 N N . SER B 1 234 ? -11.825 57.597 11.918 1.00 15.35 223 SER B N 1
ATOM 4579 C CA . SER B 1 234 ? -11.766 58.921 12.522 1.00 16.02 223 SER B CA 1
ATOM 4580 C C . SER B 1 234 ? -13.043 59.078 13.301 1.00 16.33 223 SER B C 1
ATOM 4581 O O . SER B 1 234 ? -13.925 58.227 13.209 1.00 13.91 223 SER B O 1
ATOM 4584 N N . ASP B 1 235 ? -13.167 60.156 14.069 1.00 15.06 224 ASP B N 1
ATOM 4585 C CA . ASP B 1 235 ? -14.361 60.284 14.899 1.00 16.68 224 ASP B CA 1
ATOM 4586 C C . ASP B 1 235 ? -15.535 60.933 14.157 1.00 11.82 224 ASP B C 1
ATOM 4587 O O . ASP B 1 235 ? -16.583 61.239 14.765 1.00 10.64 224 ASP B O 1
ATOM 4592 N N . ARG B 1 236 ? -15.355 61.135 12.855 1.00 12.96 225 ARG B N 1
ATOM 4593 C CA . ARG B 1 236 ? -16.382 61.725 12.001 1.00 11.83 225 ARG B CA 1
ATOM 4594 C C . ARG B 1 236 ? -17.688 60.959 12.060 1.00 12.69 225 ARG B C 1
ATOM 4595 O O . ARG B 1 236 ? -17.708 59.728 12.085 1.00 10.91 225 ARG B O 1
ATOM 4603 N N . GLU B 1 237 ? -18.779 61.712 12.121 1.00 9.85 226 GLU B N 1
ATOM 4604 C CA . GLU B 1 237 ? -20.105 61.127 11.968 1.00 9.85 226 GLU B CA 1
ATOM 4605 C C . GLU B 1 237 ? -20.313 60.531 10.591 1.00 10.03 226 GLU B C 1
ATOM 4606 O O . GLU B 1 237 ? -19.800 61.027 9.574 1.00 8.84 226 GLU B O 1
ATOM 4612 N N . SER B 1 238 ? -21.086 59.452 10.550 1.00 7.72 227 SER B N 1
ATOM 4613 C CA . SER B 1 238 ? -21.365 58.802 9.270 1.00 9.34 227 SER B CA 1
ATOM 4614 C C . SER B 1 238 ? -22.106 59.759 8.336 1.00 9.81 227 SER B C 1
ATOM 4615 O O . SER B 1 238 ? -22.927 60.617 8.761 1.00 10.06 227 SER B O 1
ATOM 4618 N N . ILE B 1 239 ? -21.832 59.589 7.050 1.00 8.41 228 ILE B N 1
ATOM 4619 C CA . ILE B 1 239 ? -22.515 60.369 6.052 1.00 11.78 228 ILE B CA 1
ATOM 4620 C C . ILE B 1 239 ? -23.577 59.494 5.399 1.00 7.94 228 ILE B C 1
ATOM 4621 O O . ILE B 1 239 ? -23.249 58.510 4.741 1.00 11.94 228 ILE B O 1
ATOM 4626 N N . PHE B 1 240 ? -24.841 59.832 5.638 1.00 13.33 229 PHE B N 1
ATOM 4627 C CA . PHE B 1 240 ? -25.961 59.135 4.992 1.00 12.45 229 PHE B CA 1
ATOM 4628 C C . PHE B 1 240 ? -26.313 59.826 3.684 1.00 14.13 229 PHE B C 1
ATOM 4629 O O . PHE B 1 240 ? -26.546 61.030 3.666 1.00 17.67 229 PHE B O 1
ATOM 4637 N N . PHE B 1 241 ? -26.334 59.076 2.590 1.00 13.68 230 PHE B N 1
ATOM 4638 C CA . PHE B 1 241 ? -26.597 59.659 1.283 1.00 15.47 230 PHE B CA 1
ATOM 4639 C C . PHE B 1 241 ? -27.447 58.744 0.419 1.00 17.81 230 PHE B C 1
ATOM 4640 O O . PHE B 1 241 ? -27.526 57.544 0.677 1.00 14.41 230 PHE B O 1
ATOM 4648 N N . ASN B 1 242 ? -28.053 59.316 -0.617 1.00 16.02 231 ASN B N 1
ATOM 4649 C CA . ASN B 1 242 ? -28.786 58.520 -1.588 1.00 16.34 231 ASN B CA 1
ATOM 4650 C C . ASN B 1 242 ? -27.962 58.445 -2.850 1.00 17.44 231 ASN B C 1
ATOM 4651 O O . ASN B 1 242 ? -27.526 59.472 -3.362 1.00 17.70 231 ASN B O 1
ATOM 4656 N N . SER B 1 243 ? -27.720 57.234 -3.355 1.00 16.66 232 SER B N 1
ATOM 4657 C CA . SER B 1 243 ? -26.825 57.084 -4.499 1.00 20.34 232 SER B CA 1
ATOM 4658 C C . SER B 1 243 ? -27.288 57.848 -5.757 1.00 20.51 232 SER B C 1
ATOM 4659 O O . SER B 1 243 ? -26.475 58.198 -6.625 1.00 23.59 232 SER B O 1
ATOM 4662 N N . HIS B 1 244 ? -28.579 58.117 -5.850 1.00 21.11 233 HIS B N 1
ATOM 4663 C CA . HIS B 1 244 ? -29.088 58.817 -7.045 1.00 24.30 233 HIS B CA 1
ATOM 4664 C C . HIS B 1 244 ? -28.944 60.329 -7.008 1.00 23.84 233 HIS B C 1
ATOM 4665 O O . HIS B 1 244 ? -29.234 61.022 -7.993 1.00 24.89 233 HIS B O 1
ATOM 4672 N N . ASN B 1 245 ? -28.447 60.831 -5.882 1.00 17.28 234 ASN B N 1
ATOM 4673 C CA . ASN B 1 245 ? -27.991 62.217 -5.801 1.00 16.97 234 ASN B CA 1
ATOM 4674 C C . ASN B 1 245 ? -26.507 62.320 -6.106 1.00 20.20 234 ASN B C 1
ATOM 4675 O O . ASN B 1 245 ? -25.944 63.428 -6.189 1.00 23.82 234 ASN B O 1
ATOM 4680 N N . VAL B 1 246 ? -25.885 61.164 -6.292 1.00 17.09 235 VAL B N 1
ATOM 4681 C CA . VAL B 1 246 ? -24.437 61.076 -6.381 1.00 16.67 235 VAL B CA 1
ATOM 4682 C C . VAL B 1 246 ? -23.916 60.770 -7.786 1.00 18.35 235 VAL B C 1
ATOM 4683 O O . VAL B 1 246 ? -22.991 61.437 -8.244 1.00 16.08 235 VAL B O 1
ATOM 4687 N N . SER B 1 247 ? -24.498 59.794 -8.476 1.00 16.43 236 SER B N 1
ATOM 4688 C CA . SER B 1 247 ? -23.870 59.330 -9.736 1.00 12.78 236 SER B CA 1
ATOM 4689 C C . SER B 1 247 ? -24.788 59.322 -10.943 1.00 17.06 236 SER B C 1
ATOM 4690 O O . SER B 1 247 ? -24.634 58.511 -11.869 1.00 18.17 236 SER B O 1
ATOM 4693 N N . LYS B 1 248 ? -25.765 60.221 -10.914 1.00 17.15 237 LYS B N 1
ATOM 4694 C CA . LYS B 1 248 ? -26.592 60.447 -12.084 1.00 19.73 237 LYS B CA 1
ATOM 4695 C C . LYS B 1 248 ? -25.894 61.492 -12.962 1.00 20.62 237 LYS B C 1
ATOM 4696 O O . LYS B 1 248 ? -24.990 62.200 -12.493 1.00 19.37 237 LYS B O 1
ATOM 4702 N N . PRO B 1 249 ? -26.266 61.578 -14.252 1.00 23.27 238 PRO B N 1
ATOM 4703 C CA . PRO B 1 249 ? -25.484 62.482 -15.119 1.00 25.20 238 PRO B CA 1
ATOM 4704 C C . PRO B 1 249 ? -25.386 63.908 -14.551 1.00 24.78 238 PRO B C 1
ATOM 4705 O O . PRO B 1 249 ? -24.304 64.532 -14.573 1.00 22.81 238 PRO B O 1
ATOM 4709 N N . GLU B 1 250 ? -26.506 64.378 -14.011 1.00 26.27 239 GLU B N 1
ATOM 4710 C CA . GLU B 1 250 ? -26.647 65.761 -13.576 1.00 28.48 239 GLU B CA 1
ATOM 4711 C C . GLU B 1 250 ? -26.330 65.957 -12.091 1.00 27.25 239 GLU B C 1
ATOM 4712 O O . GLU B 1 250 ? -26.435 67.071 -11.579 1.00 24.20 239 GLU B O 1
ATOM 4718 N N . SER B 1 251 ? -25.946 64.887 -11.395 1.00 23.93 240 SER B N 1
ATOM 4719 C CA A SER B 1 251 ? -25.654 64.991 -9.968 0.50 22.57 240 SER B CA 1
ATOM 4720 C CA B SER B 1 251 ? -25.619 64.972 -9.969 0.50 20.03 240 SER B CA 1
ATOM 4721 C C . SER B 1 251 ? -24.522 65.983 -9.696 1.00 21.57 240 SER B C 1
ATOM 4722 O O . SER B 1 251 ? -23.491 66.003 -10.386 1.00 20.44 240 SER B O 1
ATOM 4727 N N . SER B 1 252 ? -24.744 66.808 -8.684 1.00 22.78 241 SER B N 1
ATOM 4728 C CA . SER B 1 252 ? -23.815 67.866 -8.322 1.00 27.21 241 SER B CA 1
ATOM 4729 C C . SER B 1 252 ? -23.878 68.053 -6.811 1.00 26.62 241 SER B C 1
ATOM 4730 O O . SER B 1 252 ? -24.079 69.152 -6.311 1.00 33.06 241 SER B O 1
ATOM 4733 N N . SER B 1 253 ? -23.755 66.956 -6.081 1.00 28.56 242 SER B N 1
ATOM 4734 C CA . SER B 1 253 ? -23.762 67.050 -4.627 1.00 28.88 242 SER B CA 1
ATOM 4735 C C . SER B 1 253 ? -22.357 67.476 -4.202 1.00 27.07 242 SER B C 1
ATOM 4736 O O . SER B 1 253 ? -21.387 67.245 -4.929 1.00 26.45 242 SER B O 1
ATOM 4739 N N . VAL B 1 254 ? -22.258 68.110 -3.041 1.00 20.66 243 VAL B N 1
ATOM 4740 C CA . VAL B 1 254 ? -20.980 68.446 -2.420 1.00 19.23 243 VAL B CA 1
ATOM 4741 C C . VAL B 1 254 ? -20.163 67.166 -2.172 1.00 15.08 243 VAL B C 1
ATOM 4742 O O . VAL B 1 254 ? -18.930 67.189 -2.131 1.00 13.87 243 VAL B O 1
ATOM 4746 N N . LEU B 1 255 ? -20.845 66.037 -2.052 1.00 12.72 244 LEU B N 1
ATOM 4747 C CA . LEU B 1 255 ? -20.127 64.781 -1.823 1.00 12.74 244 LEU B CA 1
ATOM 4748 C C . LEU B 1 255 ? -19.315 64.341 -3.021 1.00 12.53 244 LEU B C 1
ATOM 4749 O O . LEU B 1 255 ? -18.498 63.437 -2.889 1.00 11.92 244 LEU B O 1
ATOM 4754 N N . THR B 1 256 ? -19.582 64.959 -4.173 1.00 11.34 245 THR B N 1
ATOM 4755 C CA . THR B 1 256 ? -18.936 64.545 -5.423 1.00 12.13 245 THR B CA 1
ATOM 4756 C C . THR B 1 256 ? -17.810 65.492 -5.843 1.00 13.63 245 THR B C 1
ATOM 4757 O O . THR B 1 256 ? -17.137 65.267 -6.857 1.00 13.46 245 THR B O 1
ATOM 4761 N N . GLU B 1 257 ? -17.576 66.510 -5.018 1.00 14.27 246 GLU B N 1
ATOM 4762 C CA . GLU B 1 257 ? -16.541 67.531 -5.287 1.00 14.24 246 GLU B CA 1
ATOM 4763 C C . GLU B 1 257 ? -15.223 67.200 -4.564 1.00 14.89 246 GLU B C 1
ATOM 4764 O O . GLU B 1 257 ? -15.202 67.106 -3.326 1.00 12.84 246 GLU B O 1
ATOM 4770 N N . LEU B 1 258 ? -14.121 67.030 -5.314 1.00 12.30 247 LEU B N 1
ATOM 4771 C CA . LEU B 1 258 ? -12.822 66.708 -4.680 1.00 12.95 247 LEU B CA 1
ATOM 4772 C C . LEU B 1 258 ? -12.274 67.779 -3.749 1.00 11.46 247 LEU B C 1
ATOM 4773 O O . LEU B 1 258 ? -12.365 68.954 -4.060 1.00 17.64 247 LEU B O 1
ATOM 4778 N N . ASP B 1 259 ? -11.678 67.366 -2.626 1.00 15.72 248 ASP B N 1
ATOM 4779 C CA . ASP B 1 259 ? -11.046 68.294 -1.677 1.00 15.88 248 ASP B CA 1
ATOM 4780 C C . ASP B 1 259 ? -9.671 68.765 -2.115 1.00 18.72 248 ASP B C 1
ATOM 4781 O O . ASP B 1 259 ? -9.201 69.851 -1.718 1.00 19.49 248 ASP B O 1
ATOM 4786 N N . LYS B 1 260 ? -9.040 67.926 -2.930 1.00 17.13 249 LYS B N 1
ATOM 4787 C CA . LYS B 1 260 ? -7.652 68.057 -3.359 1.00 18.66 249 LYS B CA 1
ATOM 4788 C C . LYS B 1 260 ? -7.427 67.187 -4.600 1.00 15.89 249 LYS B C 1
ATOM 4789 O O . LYS B 1 260 ? -7.800 65.997 -4.637 1.00 12.94 249 LYS B O 1
ATOM 4795 N N . ILE B 1 261 ? -6.823 67.792 -5.616 1.00 14.09 250 ILE B N 1
ATOM 4796 C CA . ILE B 1 261 ? -6.456 67.061 -6.828 1.00 15.78 250 ILE B CA 1
ATOM 4797 C C . ILE B 1 261 ? -5.119 66.370 -6.628 1.00 14.72 250 ILE B C 1
ATOM 4798 O O . ILE B 1 261 ? -4.070 67.017 -6.448 1.00 13.61 250 ILE B O 1
ATOM 4803 N N . GLU B 1 262 ? -5.158 65.046 -6.659 1.00 10.78 251 GLU B N 1
ATOM 4804 C CA . GLU B 1 262 ? -3.959 64.251 -6.425 1.00 16.25 251 GLU B CA 1
ATOM 4805 C C . GLU B 1 262 ? -4.228 62.815 -6.866 1.00 14.31 251 GLU B C 1
ATOM 4806 O O . GLU B 1 262 ? -5.394 62.425 -7.021 1.00 13.37 251 GLU B O 1
ATOM 4812 N N . GLY B 1 263 ? -3.161 62.050 -7.113 1.00 13.68 252 GLY B N 1
ATOM 4813 C CA . GLY B 1 263 ? -3.295 60.598 -7.285 1.00 9.78 252 GLY B CA 1
ATOM 4814 C C . GLY B 1 263 ? -3.521 60.186 -8.748 1.00 9.82 252 GLY B C 1
ATOM 4815 O O . GLY B 1 263 ? -3.265 60.975 -9.661 1.00 12.46 252 GLY B O 1
ATOM 4816 N N . VAL B 1 264 ? -3.947 58.946 -8.935 1.00 11.49 253 VAL B N 1
ATOM 4817 C CA . VAL B 1 264 ? -4.144 58.330 -10.262 1.00 9.03 253 VAL B CA 1
ATOM 4818 C C . VAL B 1 264 ? -5.473 58.721 -10.887 1.00 9.33 253 VAL B C 1
ATOM 4819 O O . VAL B 1 264 ? -6.537 58.538 -10.269 1.00 10.55 253 VAL B O 1
ATOM 4823 N N . PHE B 1 265 ? -5.384 59.281 -12.093 1.00 6.87 254 PHE B N 1
ATOM 4824 C CA . PHE B 1 265 ? -6.563 59.616 -12.898 1.00 7.61 254 PHE B CA 1
ATOM 4825 C C . PHE B 1 265 ? -6.435 58.872 -14.187 1.00 5.29 254 PHE B C 1
ATOM 4826 O O . PHE B 1 265 ? -5.598 59.218 -15.038 1.00 7.87 254 PHE B O 1
ATOM 4834 N N . GLU B 1 266 ? -7.233 57.815 -14.328 1.00 7.27 255 GLU B N 1
ATOM 4835 C CA . GLU B 1 266 ? -7.165 57.035 -15.569 1.00 8.08 255 GLU B CA 1
ATOM 4836 C C . GLU B 1 266 ? -8.530 56.526 -15.924 1.00 8.04 255 GLU B C 1
ATOM 4837 O O . GLU B 1 266 ? -9.392 56.417 -15.042 1.00 9.72 255 GLU B O 1
ATOM 4843 N N . ARG B 1 267 ? -8.702 56.245 -17.214 1.00 8.46 256 ARG B N 1
ATOM 4844 C CA . ARG B 1 267 ? -9.908 55.561 -17.663 1.00 7.98 256 ARG B CA 1
ATOM 4845 C C . ARG B 1 267 ? -9.664 54.075 -17.536 1.00 9.53 256 ARG B C 1
ATOM 4846 O O . ARG B 1 267 ? -8.519 53.645 -17.481 1.00 11.31 256 ARG B O 1
ATOM 4854 N N . PRO B 1 268 ? -10.733 53.287 -17.486 1.00 8.52 257 PRO B N 1
ATOM 4855 C CA . PRO B 1 268 ? -10.588 51.824 -17.344 1.00 6.81 257 PRO B CA 1
ATOM 4856 C C . PRO B 1 268 ? -9.971 51.225 -18.580 1.00 11.11 257 PRO B C 1
ATOM 4857 O O . PRO B 1 268 ? -10.129 51.753 -19.705 1.00 11.75 257 PRO B O 1
ATOM 4861 N N . SER B 1 269 ? -9.244 50.141 -18.352 1.00 8.00 258 SER B N 1
ATOM 4862 C CA . SER B 1 269 ? -8.670 49.330 -19.445 1.00 9.26 258 SER B CA 1
ATOM 4863 C C . SER B 1 269 ? -9.766 48.563 -20.182 1.00 9.96 258 SER B C 1
ATOM 4864 O O . SER B 1 269 ? -10.583 47.864 -19.555 1.00 10.13 258 SER B O 1
ATOM 4867 N N . ASP B 1 270 ? -9.795 48.675 -21.510 1.00 11.09 259 ASP B N 1
ATOM 4868 C CA . ASP B 1 270 ? -10.738 47.893 -22.283 1.00 10.59 259 ASP B CA 1
ATOM 4869 C C . ASP B 1 270 ? -10.447 46.393 -22.194 1.00 7.82 259 ASP B C 1
ATOM 4870 O O . ASP B 1 270 ? -11.371 45.615 -22.242 1.00 9.75 259 ASP B O 1
ATOM 4875 N N . GLU B 1 271 ? -9.176 45.999 -22.082 1.00 10.36 260 GLU B N 1
ATOM 4876 C CA . GLU B 1 271 ? -8.849 44.608 -21.813 1.00 10.03 260 GLU B CA 1
ATOM 4877 C C . GLU B 1 271 ? -9.555 44.100 -20.580 1.00 10.17 260 GLU B C 1
ATOM 4878 O O . GLU B 1 271 ? -10.137 42.982 -20.575 1.00 11.40 260 GLU B O 1
ATOM 4884 N N . VAL B 1 272 ? -9.489 44.903 -19.517 1.00 9.19 261 VAL B N 1
ATOM 4885 C CA . VAL B 1 272 ? -10.103 44.524 -18.263 1.00 9.34 261 VAL B CA 1
ATOM 4886 C C . VAL B 1 272 ? -11.607 44.475 -18.400 1.00 9.23 261 VAL B C 1
ATOM 4887 O O . VAL B 1 272 ? -12.242 43.522 -17.924 1.00 10.50 261 VAL B O 1
ATOM 4891 N N . ILE B 1 273 ? -12.183 45.478 -19.068 1.00 6.11 262 ILE B N 1
ATOM 4892 C CA . ILE B 1 273 ? -13.639 45.465 -19.207 1.00 6.85 262 ILE B CA 1
ATOM 4893 C C . ILE B 1 273 ? -14.064 44.233 -20.027 1.00 8.19 262 ILE B C 1
ATOM 4894 O O . ILE B 1 273 ? -15.027 43.548 -19.655 1.00 9.17 262 ILE B O 1
ATOM 4899 N N . ARG B 1 274 ? -13.359 43.957 -21.116 1.00 7.77 263 ARG B N 1
ATOM 4900 C CA . ARG B 1 274 ? -13.793 42.842 -21.970 1.00 9.21 263 ARG B CA 1
ATOM 4901 C C . ARG B 1 274 ? -13.747 41.547 -21.187 1.00 8.13 263 ARG B C 1
ATOM 4902 O O . ARG B 1 274 ? -14.664 40.705 -21.297 1.00 9.35 263 ARG B O 1
ATOM 4910 N N . GLU B 1 275 ? -12.697 41.346 -20.392 1.00 7.12 264 GLU B N 1
ATOM 4911 C CA . GLU B 1 275 ? -12.634 40.044 -19.669 1.00 9.50 264 GLU B CA 1
ATOM 4912 C C . GLU B 1 275 ? -13.702 39.957 -18.592 1.00 6.54 264 GLU B C 1
ATOM 4913 O O . GLU B 1 275 ? -14.326 38.885 -18.422 1.00 8.46 264 GLU B O 1
ATOM 4919 N N . LEU B 1 276 ? -13.952 41.072 -17.884 1.00 7.65 265 LEU B N 1
ATOM 4920 C CA . LEU B 1 276 ? -15.053 41.070 -16.902 1.00 7.29 265 LEU B CA 1
ATOM 4921 C C . LEU B 1 276 ? -16.403 40.862 -17.558 1.00 7.08 265 LEU B C 1
ATOM 4922 O O . LEU B 1 276 ? -17.233 40.116 -17.027 1.00 10.19 265 LEU B O 1
ATOM 4927 N N . SER B 1 277 ? -16.631 41.516 -18.695 1.00 8.14 266 SER B N 1
ATOM 4928 C CA . SER B 1 277 ? -17.883 41.380 -19.411 1.00 8.81 266 SER B CA 1
ATOM 4929 C C . SER B 1 277 ? -18.101 39.924 -19.853 1.00 7.14 266 SER B C 1
ATOM 4930 O O . SER B 1 277 ? -19.162 39.351 -19.584 1.00 9.75 266 SER B O 1
ATOM 4933 N N . ARG B 1 278 ? -17.125 39.349 -20.547 1.00 9.82 267 ARG B N 1
ATOM 4934 C CA . ARG B 1 278 ? -17.192 37.928 -20.913 1.00 8.57 267 ARG B CA 1
ATOM 4935 C C . ARG B 1 278 ? -17.434 37.028 -19.722 1.00 7.90 267 ARG B C 1
ATOM 4936 O O . ARG B 1 278 ? -18.266 36.153 -19.804 1.00 10.02 267 ARG B O 1
ATOM 4944 N N . ALA B 1 279 ? -16.702 37.234 -18.628 1.00 6.39 268 ALA B N 1
ATOM 4945 C CA . ALA B 1 279 ? -16.824 36.293 -17.485 1.00 9.26 268 ALA B CA 1
ATOM 4946 C C . ALA B 1 279 ? -18.194 36.388 -16.847 1.00 7.81 268 ALA B C 1
ATOM 4947 O O . ALA B 1 279 ? -18.818 35.367 -16.551 1.00 9.76 268 ALA B O 1
ATOM 4949 N N . LEU B 1 280 ? -18.690 37.611 -16.689 1.00 9.00 269 LEU B N 1
ATOM 4950 C CA . LEU B 1 280 ? -20.023 37.792 -16.128 1.00 9.10 269 LEU B CA 1
ATOM 4951 C C . LEU B 1 280 ? -21.089 37.229 -17.049 1.00 8.49 269 LEU B C 1
ATOM 4952 O O . LEU B 1 280 ? -22.014 36.553 -16.607 1.00 10.84 269 LEU B O 1
ATOM 4957 N N . ARG B 1 281 ? -20.970 37.505 -18.338 1.00 7.57 270 ARG B N 1
ATOM 4958 C CA . ARG B 1 281 ? -21.954 36.970 -19.269 1.00 9.84 270 ARG B CA 1
ATOM 4959 C C . ARG B 1 281 ? -21.869 35.466 -19.273 1.00 7.79 270 ARG B C 1
ATOM 4960 O O . ARG B 1 281 ? -22.878 34.786 -19.262 1.00 8.50 270 ARG B O 1
ATOM 4968 N N . GLN B 1 282 ? -20.648 34.918 -19.276 1.00 5.83 271 GLN B N 1
ATOM 4969 C CA . GLN B 1 282 ? -20.533 33.469 -19.390 1.00 8.20 271 GLN B CA 1
ATOM 4970 C C . GLN B 1 282 ? -20.899 32.713 -18.119 1.00 8.40 271 GLN B C 1
ATOM 4971 O O . GLN B 1 282 ? -21.398 31.604 -18.196 1.00 9.65 271 GLN B O 1
ATOM 4977 N N . ALA B 1 283 ? -20.618 33.296 -16.973 1.00 9.23 272 ALA B N 1
ATOM 4978 C CA . ALA B 1 283 ? -20.887 32.624 -15.693 1.00 10.45 272 ALA B CA 1
ATOM 4979 C C . ALA B 1 283 ? -22.354 32.733 -15.271 1.00 9.33 272 ALA B C 1
ATOM 4980 O O . ALA B 1 283 ? -22.927 31.762 -14.708 1.00 12.47 272 ALA B O 1
ATOM 4982 N N . LEU B 1 284 ? -22.937 33.913 -15.521 1.00 10.49 273 LEU B N 1
ATOM 4983 C CA . LEU B 1 284 ? -24.317 34.215 -15.121 1.00 12.86 273 LEU B CA 1
ATOM 4984 C C . LEU B 1 284 ? -25.351 34.029 -16.209 1.00 14.64 273 LEU B C 1
ATOM 4985 O O . LEU B 1 284 ? -26.558 33.811 -15.922 1.00 16.14 273 LEU B O 1
ATOM 4990 N N . GLY B 1 285 ? -24.918 34.097 -17.467 1.00 13.12 274 GLY B N 1
ATOM 4991 C CA . GLY B 1 285 ? -25.853 33.963 -18.591 1.00 13.43 274 GLY B CA 1
ATOM 4992 C C . GLY B 1 285 ? -26.606 35.271 -18.805 1.00 14.40 274 GLY B C 1
ATOM 4993 O O . GLY B 1 285 ? -27.669 35.269 -19.456 1.00 17.81 274 GLY B O 1
ATOM 4994 N N . VAL B 1 286 ? -26.072 36.364 -18.260 1.00 14.79 275 VAL B N 1
ATOM 4995 C CA . VAL B 1 286 ? -26.679 37.697 -18.418 1.00 16.39 275 VAL B CA 1
ATOM 4996 C C . VAL B 1 286 ? -26.198 38.353 -19.680 1.00 17.26 275 VAL B C 1
ATOM 4997 O O . VAL B 1 286 ? -25.179 37.977 -20.202 1.00 13.68 275 VAL B O 1
ATOM 5001 N N . SER B 1 287 ? -26.924 39.363 -20.155 1.00 9.86 276 SER B N 1
ATOM 5002 C CA . SER B 1 287 ? -26.468 40.065 -21.340 1.00 11.08 276 SER B CA 1
ATOM 5003 C C . SER B 1 287 ? -26.752 41.559 -21.265 1.00 11.46 276 SER B C 1
ATOM 5004 O O . SER B 1 287 ? -26.059 42.335 -21.925 1.00 12.50 276 SER B O 1
ATOM 5007 N N . LEU B 1 288 ? -27.768 41.944 -20.482 1.00 7.24 277 LEU B N 1
ATOM 5008 C CA . LEU B 1 288 ? -28.159 43.350 -20.372 1.00 7.50 277 LEU B CA 1
ATOM 5009 C C . LEU B 1 288 ? -27.900 43.779 -18.945 1.00 10.33 277 LEU B C 1
ATOM 5010 O O . LEU B 1 288 ? -28.711 43.499 -18.039 1.00 9.78 277 LEU B O 1
ATOM 5015 N N . PHE B 1 289 ? -26.726 44.364 -18.735 1.00 9.69 278 PHE B N 1
ATOM 5016 C CA . PHE B 1 289 ? -26.352 44.703 -17.378 1.00 10.75 278 PHE B CA 1
ATOM 5017 C C . PHE B 1 289 ? -25.313 45.789 -17.399 1.00 10.91 278 PHE B C 1
ATOM 5018 O O . PHE B 1 289 ? -24.752 46.124 -18.445 1.00 10.51 278 PHE B O 1
ATOM 5026 N N . GLY B 1 290 ? -25.118 46.400 -16.234 1.00 10.25 279 GLY B N 1
ATOM 5027 C CA . GLY B 1 290 ? -24.041 47.352 -16.105 1.00 9.57 279 GLY B CA 1
ATOM 5028 C C . GLY B 1 290 ? -23.113 46.948 -14.999 1.00 9.05 279 GLY B C 1
ATOM 5029 O O . GLY B 1 290 ? -23.517 46.288 -13.993 1.00 9.59 279 GLY B O 1
ATOM 5030 N N . ILE B 1 291 ? -21.849 47.297 -15.179 1.00 11.06 280 ILE B N 1
ATOM 5031 C CA . ILE B 1 291 ? -20.959 47.256 -14.033 1.00 11.36 280 ILE B CA 1
ATOM 5032 C C . ILE B 1 291 ? -20.373 48.626 -13.801 1.00 10.97 280 ILE B C 1
ATOM 5033 O O . ILE B 1 291 ? -20.051 49.357 -14.738 1.00 9.50 280 ILE B O 1
ATOM 5038 N N . ASP B 1 292 ? -20.272 48.992 -12.524 1.00 10.51 281 ASP B N 1
ATOM 5039 C CA . ASP B 1 292 ? -19.664 50.261 -12.168 1.00 9.02 281 ASP B CA 1
ATOM 5040 C C . ASP B 1 292 ? -18.232 50.043 -11.740 1.00 9.67 281 ASP B C 1
ATOM 5041 O O . ASP B 1 292 ? -17.963 49.287 -10.769 1.00 9.51 281 ASP B O 1
ATOM 5046 N N . ILE B 1 293 ? -17.326 50.666 -12.479 1.00 7.66 282 ILE B N 1
ATOM 5047 C CA . ILE B 1 293 ? -15.900 50.543 -12.202 1.00 7.64 282 ILE B CA 1
ATOM 5048 C C . ILE B 1 293 ? -15.356 51.864 -11.707 1.00 9.43 282 ILE B C 1
ATOM 5049 O O . ILE B 1 293 ? -15.702 52.931 -12.209 1.00 9.78 282 ILE B O 1
ATOM 5054 N N . ILE B 1 294 ? -14.554 51.778 -10.664 1.00 8.21 283 ILE B N 1
ATOM 5055 C CA . ILE B 1 294 ? -13.797 52.914 -10.202 1.00 9.61 283 ILE B CA 1
ATOM 5056 C C . ILE B 1 294 ? -12.326 52.568 -10.203 1.00 9.15 283 ILE B C 1
ATOM 5057 O O . ILE B 1 294 ? -11.934 51.403 -10.115 1.00 10.99 283 ILE B O 1
ATOM 5062 N N . ILE B 1 295 ? -11.482 53.587 -10.311 1.00 8.85 284 ILE B N 1
ATOM 5063 C CA . ILE B 1 295 ? -10.065 53.316 -10.363 1.00 7.90 284 ILE B CA 1
ATOM 5064 C C . ILE B 1 295 ? -9.465 53.799 -9.063 1.00 10.10 284 ILE B C 1
ATOM 5065 O O . ILE B 1 295 ? -9.570 54.972 -8.720 1.00 8.61 284 ILE B O 1
ATOM 5070 N N . ASN B 1 296 ? -8.847 52.881 -8.329 1.00 8.18 285 ASN B N 1
ATOM 5071 C CA . ASN B 1 296 ? -8.201 53.207 -7.063 1.00 9.13 285 ASN B CA 1
ATOM 5072 C C . ASN B 1 296 ? -7.162 54.291 -7.276 1.00 7.54 285 ASN B C 1
ATOM 5073 O O . ASN B 1 296 ? -6.246 54.135 -8.104 1.00 10.24 285 ASN B O 1
ATOM 5078 N N . ASN B 1 297 ? -7.295 55.410 -6.575 1.00 8.84 286 ASN B N 1
ATOM 5079 C CA . ASN B 1 297 ? -6.456 56.572 -6.914 1.00 9.79 286 ASN B CA 1
ATOM 5080 C C . ASN B 1 297 ? -5.009 56.494 -6.408 1.00 12.21 286 ASN B C 1
ATOM 5081 O O . ASN B 1 297 ? -4.237 57.453 -6.583 1.00 13.67 286 ASN B O 1
ATOM 5086 N N . GLN B 1 298 ? -4.666 55.384 -5.770 1.00 13.98 287 GLN B N 1
ATOM 5087 C CA . GLN B 1 298 ? -3.264 55.143 -5.372 1.00 16.85 287 GLN B CA 1
ATOM 5088 C C . GLN B 1 298 ? -2.632 54.048 -6.204 1.00 12.15 287 GLN B C 1
ATOM 5089 O O . GLN B 1 298 ? -1.560 54.252 -6.766 1.00 14.63 287 GLN B O 1
ATOM 5095 N N . THR B 1 299 ? -3.317 52.902 -6.301 1.00 12.87 288 THR B N 1
ATOM 5096 C CA . THR B 1 299 ? -2.794 51.751 -7.054 1.00 16.53 288 THR B CA 1
ATOM 5097 C C . THR B 1 299 ? -3.088 51.781 -8.539 1.00 14.62 288 THR B C 1
ATOM 5098 O O . THR B 1 299 ? -2.340 51.187 -9.325 1.00 15.86 288 THR B O 1
ATOM 5102 N N . GLY B 1 300 ? -4.182 52.434 -8.926 1.00 12.83 289 GLY B N 1
ATOM 5103 C CA . GLY B 1 300 ? -4.595 52.386 -10.342 1.00 8.42 289 GLY B CA 1
ATOM 5104 C C . GLY B 1 300 ? -5.426 51.158 -10.666 1.00 10.75 289 GLY B C 1
ATOM 5105 O O . GLY B 1 300 ? -5.860 50.987 -11.808 1.00 9.75 289 GLY B O 1
ATOM 5106 N N . GLN B 1 301 ? -5.640 50.293 -9.672 1.00 10.86 290 GLN B N 1
ATOM 5107 C CA . GLN B 1 301 ? -6.378 49.064 -9.947 1.00 11.66 290 GLN B CA 1
ATOM 5108 C C . GLN B 1 301 ? -7.844 49.375 -10.201 1.00 9.02 290 GLN B C 1
ATOM 5109 O O . GLN B 1 301 ? -8.367 50.375 -9.698 1.00 12.61 290 GLN B O 1
ATOM 5115 N N . HIS B 1 302 ? -8.490 48.522 -10.991 1.00 9.56 291 HIS B N 1
ATOM 5116 C CA . HIS B 1 302 ? -9.920 48.609 -11.204 1.00 10.66 291 HIS B CA 1
ATOM 5117 C C . HIS B 1 302 ? -10.691 47.947 -10.072 1.00 9.79 291 HIS B C 1
ATOM 5118 O O . HIS B 1 302 ? -10.388 46.818 -9.683 1.00 12.37 291 HIS B O 1
ATOM 5125 N N . ALA B 1 303 ? -11.734 48.620 -9.598 1.00 7.78 292 ALA B N 1
ATOM 5126 C CA . ALA B 1 303 ? -12.620 47.983 -8.632 1.00 8.75 292 ALA B CA 1
ATOM 5127 C C . ALA B 1 303 ? -14.030 48.007 -9.158 1.00 10.20 292 ALA B C 1
ATOM 5128 O O . ALA B 1 303 ? -14.500 49.072 -9.572 1.00 9.15 292 ALA B O 1
ATOM 5130 N N . VAL B 1 304 ? -14.720 46.863 -9.137 1.00 9.17 293 VAL B N 1
ATOM 5131 C CA . VAL B 1 304 ? -16.138 46.823 -9.486 1.00 9.53 293 VAL B CA 1
ATOM 5132 C C . VAL B 1 304 ? -16.954 47.036 -8.215 1.00 10.98 293 VAL B C 1
ATOM 5133 O O . VAL B 1 304 ? -16.875 46.201 -7.298 1.00 12.65 293 VAL B O 1
ATOM 5137 N N . ILE B 1 305 ? -17.743 48.098 -8.157 1.00 10.62 294 ILE B N 1
ATOM 5138 C CA . ILE B 1 305 ? -18.443 48.415 -6.887 1.00 11.42 294 ILE B CA 1
ATOM 5139 C C . ILE B 1 305 ? -19.969 48.261 -6.953 1.00 13.56 294 ILE B C 1
ATOM 5140 O O . ILE B 1 305 ? -20.644 48.495 -5.966 1.00 15.31 294 ILE B O 1
ATOM 5145 N N . ASP B 1 306 ? -20.499 47.841 -8.105 1.00 10.87 295 ASP B N 1
ATOM 5146 C CA . ASP B 1 306 ? -21.947 47.788 -8.305 1.00 12.06 295 ASP B CA 1
ATOM 5147 C C . ASP B 1 306 ? -22.144 47.047 -9.624 1.00 11.42 295 ASP B C 1
ATOM 5148 O O . ASP B 1 306 ? -21.324 47.169 -10.546 1.00 10.71 295 ASP B O 1
ATOM 5153 N N . ILE B 1 307 ? -23.153 46.203 -9.648 1.00 10.88 296 ILE B N 1
ATOM 5154 C CA . ILE B 1 307 ? -23.510 45.493 -10.864 1.00 9.36 296 ILE B CA 1
ATOM 5155 C C . ILE B 1 307 ? -25.039 45.512 -10.911 1.00 12.10 296 ILE B C 1
ATOM 5156 O O . ILE B 1 307 ? -25.708 45.288 -9.890 1.00 12.84 296 ILE B O 1
ATOM 5161 N N . ASN B 1 308 ? -25.566 45.873 -12.069 1.00 11.36 297 ASN B N 1
ATOM 5162 C CA . ASN B 1 308 ? -26.985 46.154 -12.180 1.00 9.46 297 ASN B CA 1
ATOM 5163 C C . ASN B 1 308 ? -27.600 45.428 -13.332 1.00 11.60 297 ASN B C 1
ATOM 5164 O O . ASN B 1 308 ? -27.070 45.477 -14.453 1.00 13.07 297 ASN B O 1
ATOM 5169 N N . ALA B 1 309 ? -28.742 44.807 -13.075 1.00 9.51 298 ALA B N 1
ATOM 5170 C CA . ALA B 1 309 ? -29.484 44.171 -14.189 1.00 9.80 298 ALA B CA 1
ATOM 5171 C C . ALA B 1 309 ? -30.213 45.247 -14.968 1.00 10.18 298 ALA B C 1
ATOM 5172 O O . ALA B 1 309 ? -30.841 46.142 -14.361 1.00 11.10 298 ALA B O 1
ATOM 5174 N N . PHE B 1 310 ? -30.086 45.160 -16.305 1.00 11.88 299 PHE B N 1
ATOM 5175 C CA . PHE B 1 310 ? -30.860 45.967 -17.248 1.00 9.98 299 PHE B CA 1
ATOM 5176 C C . PHE B 1 310 ? -31.015 47.428 -16.767 1.00 11.54 299 PHE B C 1
ATOM 5177 O O . PHE B 1 310 ? -32.118 47.849 -16.405 1.00 11.92 299 PHE B O 1
ATOM 5185 N N . PRO B 1 311 ? -29.886 48.164 -16.710 1.00 10.91 300 PRO B N 1
ATOM 5186 C CA . PRO B 1 311 ? -29.963 49.533 -16.175 1.00 11.79 300 PRO B CA 1
ATOM 5187 C C . PRO B 1 311 ? -30.568 50.510 -17.186 1.00 14.42 300 PRO B C 1
ATOM 5188 O O . PRO B 1 311 ? -31.270 50.075 -18.114 1.00 11.89 300 PRO B O 1
ATOM 5192 N N . GLY B 1 312 ? -30.335 51.807 -16.989 1.00 16.71 301 GLY B N 1
ATOM 5193 C CA . GLY B 1 312 ? -30.992 52.851 -17.787 1.00 15.48 301 GLY B CA 1
ATOM 5194 C C . GLY B 1 312 ? -30.298 53.208 -19.082 1.00 18.60 301 GLY B C 1
ATOM 5195 O O . GLY B 1 312 ? -30.909 53.798 -19.983 1.00 18.68 301 GLY B O 1
ATOM 5196 N N . TYR B 1 313 ? -29.013 52.877 -19.156 1.00 17.32 302 TYR B N 1
ATOM 5197 C CA . TYR B 1 313 ? -28.188 53.113 -20.340 1.00 19.09 302 TYR B CA 1
ATOM 5198 C C . TYR B 1 313 ? -28.128 54.586 -20.696 1.00 18.89 302 TYR B C 1
ATOM 5199 O O . TYR B 1 313 ? -27.894 54.921 -21.848 1.00 20.28 302 TYR B O 1
ATOM 5208 N N . GLU B 1 314 ? -28.313 55.455 -19.696 1.00 19.30 303 GLU B N 1
ATOM 5209 C CA . GLU B 1 314 ? -28.234 56.909 -19.963 1.00 20.29 303 GLU B CA 1
ATOM 5210 C C . GLU B 1 314 ? -26.827 57.293 -20.382 1.00 20.84 303 GLU B C 1
ATOM 5211 O O . GLU B 1 314 ? -25.874 57.133 -19.613 1.00 18.69 303 GLU B O 1
ATOM 5217 N N . GLY B 1 315 ? -26.719 57.813 -21.602 1.00 22.11 304 GLY B N 1
ATOM 5218 C CA . GLY B 1 315 ? -25.447 58.253 -22.150 1.00 24.46 304 GLY B CA 1
ATOM 5219 C C . GLY B 1 315 ? -24.907 57.254 -23.146 1.00 26.05 304 GLY B C 1
ATOM 5220 O O . GLY B 1 315 ? -23.783 57.405 -23.633 1.00 24.43 304 GLY B O 1
ATOM 5221 N N . VAL B 1 316 ? -25.710 56.231 -23.450 1.00 25.79 305 VAL B N 1
ATOM 5222 C CA . VAL B 1 316 ? -25.305 55.178 -24.379 1.00 29.02 305 VAL B CA 1
ATOM 5223 C C . VAL B 1 316 ? -25.966 55.356 -25.744 1.00 31.02 305 VAL B C 1
ATOM 5224 O O . VAL B 1 316 ? -27.184 55.225 -25.871 1.00 36.98 305 VAL B O 1
ATOM 5228 N N . SER B 1 317 ? -25.152 55.643 -26.759 1.00 29.79 306 SER B N 1
ATOM 5229 C CA . SER B 1 317 ? -25.614 55.642 -28.136 1.00 30.60 306 SER B CA 1
ATOM 5230 C C . SER B 1 317 ? -25.672 54.199 -28.608 1.00 28.98 306 SER B C 1
ATOM 5231 O O . SER B 1 317 ? -25.078 53.304 -27.994 1.00 31.41 306 SER B O 1
ATOM 5234 N N . GLU B 1 318 ? -26.395 53.972 -29.691 1.00 28.63 307 GLU B N 1
ATOM 5235 C CA . GLU B 1 318 ? -26.390 52.668 -30.327 1.00 27.04 307 GLU B CA 1
ATOM 5236 C C . GLU B 1 318 ? -27.027 51.576 -29.462 1.00 19.79 307 GLU B C 1
ATOM 5237 O O . GLU B 1 318 ? -26.751 50.397 -29.679 1.00 17.27 307 GLU B O 1
ATOM 5243 N N . PHE B 1 319 ? -27.852 51.931 -28.471 1.00 16.66 308 PHE B N 1
ATOM 5244 C CA . PHE B 1 319 ? -28.432 50.866 -27.619 1.00 14.33 308 PHE B CA 1
ATOM 5245 C C . PHE B 1 319 ? -29.331 49.974 -28.474 1.00 11.91 308 PHE B C 1
ATOM 5246 O O . PHE B 1 319 ? -29.270 48.754 -28.398 1.00 15.02 308 PHE B O 1
ATOM 5254 N N . PHE B 1 320 ? -30.178 50.590 -29.303 1.00 14.22 309 PHE B N 1
ATOM 5255 C CA . PHE B 1 320 ? -31.039 49.804 -30.187 1.00 14.23 309 PHE B CA 1
ATOM 5256 C C . PHE B 1 320 ? -30.261 48.870 -31.109 1.00 12.55 309 PHE B C 1
ATOM 5257 O O . PHE B 1 320 ? -30.594 47.688 -31.235 1.00 12.99 309 PHE B O 1
ATOM 5265 N N . THR B 1 321 ? -29.251 49.418 -31.781 1.00 14.70 310 THR B N 1
ATOM 5266 C CA . THR B 1 321 ? -28.401 48.627 -32.676 1.00 14.25 310 THR B CA 1
ATOM 5267 C C . THR B 1 321 ? -27.731 47.486 -31.909 1.00 12.16 310 THR B C 1
ATOM 5268 O O . THR B 1 321 ? -27.719 46.342 -32.360 1.00 14.66 310 THR B O 1
ATOM 5272 N N . ASP B 1 322 ? -27.172 47.790 -30.741 1.00 13.20 311 ASP B N 1
ATOM 5273 C CA . ASP B 1 322 ? -26.483 46.769 -29.975 1.00 13.88 311 ASP B CA 1
ATOM 5274 C C . ASP B 1 322 ? -27.443 45.696 -29.495 1.00 10.45 311 ASP B C 1
ATOM 5275 O O . ASP B 1 322 ? -27.110 44.494 -29.498 1.00 10.73 311 ASP B O 1
ATOM 5280 N N . LEU B 1 323 ? -28.644 46.130 -29.093 1.00 10.57 312 LEU B N 1
ATOM 5281 C CA . LEU B 1 323 ? -29.654 45.155 -28.628 1.00 10.68 312 LEU B CA 1
ATOM 5282 C C . LEU B 1 323 ? -30.121 44.210 -29.754 1.00 13.16 312 LEU B C 1
ATOM 5283 O O . LEU B 1 323 ? -30.201 42.974 -29.567 1.00 12.00 312 LEU B O 1
ATOM 5288 N N . LEU B 1 324 ? -30.424 44.781 -30.912 1.00 10.60 313 LEU B N 1
ATOM 5289 C CA . LEU B 1 324 ? -30.816 43.989 -32.079 1.00 11.55 313 LEU B CA 1
ATOM 5290 C C . LEU B 1 324 ? -29.704 43.037 -32.519 1.00 10.26 313 LEU B C 1
ATOM 5291 O O . LEU B 1 324 ? -29.947 41.873 -32.858 1.00 10.07 313 LEU B O 1
ATOM 5296 N N . ASN B 1 325 ? -28.475 43.525 -32.460 1.00 11.16 314 ASN B N 1
ATOM 5297 C CA . ASN B 1 325 ? -27.357 42.689 -32.827 1.00 12.33 314 ASN B CA 1
ATOM 5298 C C . ASN B 1 325 ? -27.214 41.549 -31.833 1.00 11.91 314 ASN B C 1
ATOM 5299 O O . ASN B 1 325 ? -26.953 40.409 -32.213 1.00 12.49 314 ASN B O 1
ATOM 5304 N N . HIS B 1 326 ? -27.439 41.843 -30.555 1.00 11.15 315 HIS B N 1
ATOM 5305 C CA . HIS B 1 326 ? -27.389 40.768 -29.582 1.00 10.42 315 HIS B CA 1
ATOM 5306 C C . HIS B 1 326 ? -28.493 39.722 -29.810 1.00 7.40 315 HIS B C 1
ATOM 5307 O O . HIS B 1 326 ? -28.264 38.519 -29.736 1.00 9.02 315 HIS B O 1
ATOM 5314 N N . ILE B 1 327 ? -29.684 40.210 -30.127 1.00 8.37 316 ILE B N 1
ATOM 5315 C CA . ILE B 1 327 ? -30.795 39.302 -30.436 1.00 9.94 316 ILE B CA 1
ATOM 5316 C C . ILE B 1 327 ? -30.406 38.422 -31.628 1.00 9.21 316 ILE B C 1
ATOM 5317 O O . ILE B 1 327 ? -30.645 37.219 -31.631 1.00 12.05 316 ILE B O 1
ATOM 5322 N N . ALA B 1 328 ? -29.805 39.020 -32.648 1.00 11.56 317 ALA B N 1
ATOM 5323 C CA . ALA B 1 328 ? -29.423 38.260 -33.844 1.00 10.61 317 ALA B CA 1
ATOM 5324 C C . ALA B 1 328 ? -28.373 37.188 -33.513 1.00 11.62 317 ALA B C 1
ATOM 5325 O O . ALA B 1 328 ? -28.465 36.056 -33.971 1.00 12.34 317 ALA B O 1
ATOM 5327 N N . THR B 1 329 ? -27.427 37.560 -32.654 1.00 13.02 318 THR B N 1
ATOM 5328 C CA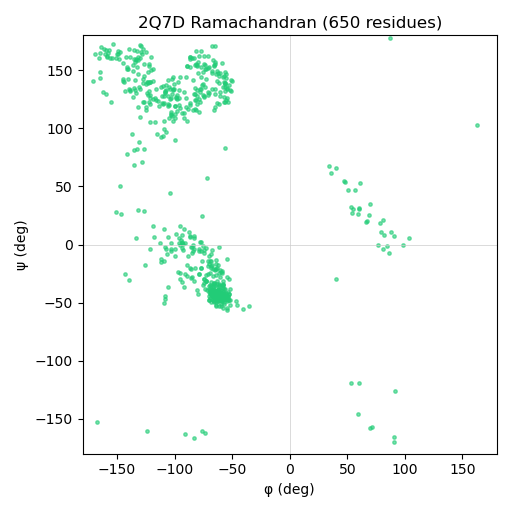 . THR B 1 329 ? -26.385 36.667 -32.178 1.00 14.35 318 THR B CA 1
ATOM 5329 C C . THR B 1 329 ? -26.964 35.492 -31.400 1.00 12.10 318 THR B C 1
ATOM 5330 O O . THR B 1 329 ? -26.570 34.345 -31.609 1.00 12.16 318 THR B O 1
ATOM 5334 N N . VAL B 1 330 ? -27.865 35.761 -30.453 1.00 10.30 319 VAL B N 1
ATOM 5335 C CA A VAL B 1 330 ? -28.444 34.660 -29.677 0.50 9.96 319 VAL B CA 1
ATOM 5336 C CA B VAL B 1 330 ? -28.421 34.676 -29.681 0.50 11.24 319 VAL B CA 1
ATOM 5337 C C . VAL B 1 330 ? -29.310 33.751 -30.525 1.00 10.38 319 VAL B C 1
ATOM 5338 O O . VAL B 1 33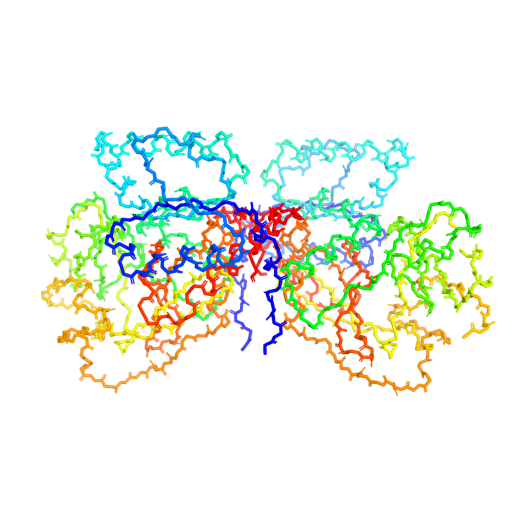0 ? -29.326 32.539 -30.316 1.00 11.10 319 VAL B O 1
ATOM 5345 N N . LEU B 1 331 ? -30.037 34.322 -31.486 1.00 8.22 320 LEU B N 1
ATOM 5346 C CA . LEU B 1 331 ? -30.800 33.481 -32.415 1.00 9.16 320 LEU B CA 1
ATOM 5347 C C . LEU B 1 331 ? -29.852 32.602 -33.242 1.00 12.58 320 LEU B C 1
ATOM 5348 O O . LEU B 1 331 ? -30.131 31.417 -33.426 1.00 12.79 320 LEU B O 1
ATOM 5353 N N . GLN B 1 332 ? -28.748 33.168 -33.733 1.00 12.03 321 GLN B N 1
ATOM 5354 C CA . GLN B 1 332 ? -27.786 32.391 -34.511 1.00 13.29 321 GLN B CA 1
ATOM 5355 C C . GLN B 1 332 ? -27.194 31.312 -33.626 1.00 12.58 321 GLN B C 1
ATOM 5356 O O . GLN B 1 332 ? -26.980 30.174 -34.055 1.00 15.39 321 GLN B O 1
ATOM 5362 N N . GLY B 1 333 ? -26.871 31.703 -32.398 1.00 10.00 322 GLY B N 1
ATOM 5363 C CA . GLY B 1 333 ? -26.247 30.819 -31.424 1.00 12.51 322 GLY B CA 1
ATOM 5364 C C . GLY B 1 333 ? -27.110 29.615 -31.172 1.00 13.19 322 GLY B C 1
ATOM 5365 O O . GLY B 1 333 ? -26.635 28.480 -31.061 1.00 15.40 322 GLY B O 1
ATOM 5366 N N . GLN B 1 334 ? -28.405 29.866 -31.081 1.00 11.58 323 GLN B N 1
ATOM 5367 C CA . GLN B 1 334 ? -29.341 28.788 -30.845 1.00 11.36 323 GLN B CA 1
ATOM 5368 C C . GLN B 1 334 ? -29.430 27.891 -32.073 1.00 14.90 323 GLN B C 1
ATOM 5369 O O . GLN B 1 334 ? -29.368 26.680 -31.949 1.00 15.88 323 GLN B O 1
ATOM 5375 N N . SER B 1 335 ? -29.548 28.498 -33.261 1.00 13.07 324 SER B N 1
ATOM 5376 C CA . SER B 1 335 ? -29.751 27.744 -34.504 1.00 13.88 324 SER B CA 1
ATOM 5377 C C . SER B 1 335 ? -28.552 26.855 -34.794 1.00 14.51 324 SER B C 1
ATOM 5378 O O . SER B 1 335 ? -28.709 25.734 -35.305 1.00 17.42 324 SER B O 1
ATOM 5381 N N . THR B 1 336 ? -27.364 27.331 -34.424 1.00 15.37 325 THR B N 1
ATOM 5382 C CA . THR B 1 336 ? -26.118 26.644 -34.818 1.00 15.95 325 THR B CA 1
ATOM 5383 C C . THR B 1 336 ? -25.432 25.958 -33.615 1.00 17.18 325 THR B C 1
ATOM 5384 O O . THR B 1 336 ? -24.263 25.555 -33.698 1.00 19.24 325 THR B O 1
ATOM 5388 N N . ALA B 1 337 ? -26.163 25.846 -32.503 1.00 13.89 326 ALA B N 1
ATOM 5389 C CA . ALA B 1 337 ? -25.795 25.056 -31.323 1.00 18.22 326 ALA B CA 1
ATOM 5390 C C . ALA B 1 337 ? -24.490 25.507 -30.655 1.00 15.89 326 ALA B C 1
ATOM 5391 O O . ALA B 1 337 ? -23.564 24.696 -30.406 1.00 16.61 326 ALA B O 1
ATOM 5393 N N . MET B 1 338 ? -24.454 26.801 -30.349 1.00 12.59 327 MET B N 1
ATOM 5394 C CA A MET B 1 338 ? -23.284 27.443 -29.758 0.50 12.45 327 MET B CA 1
ATOM 5395 C CA B MET B 1 338 ? -23.274 27.423 -29.762 0.50 12.52 327 MET B CA 1
ATOM 5396 C C . MET B 1 338 ? -23.277 27.368 -28.232 1.00 11.08 327 MET B C 1
ATOM 5397 O O . MET B 1 338 ? -22.746 28.244 -27.570 1.00 11.05 327 MET B O 1
ATOM 5406 N N . ALA B 1 339 ? -23.845 26.308 -27.672 1.00 12.91 328 ALA B N 1
ATOM 5407 C CA . ALA B 1 339 ? -23.864 26.171 -26.212 1.00 11.03 328 ALA B CA 1
ATOM 5408 C C . ALA B 1 339 ? -22.440 26.106 -25.643 1.00 11.59 328 ALA B C 1
ATOM 5409 O O . ALA B 1 339 ? -21.565 25.451 -26.208 1.00 12.73 328 ALA B O 1
ATOM 5411 N N . ALA B 1 340 ? -22.247 26.790 -24.522 1.00 10.66 329 ALA B N 1
ATOM 5412 C CA . ALA B 1 340 ? -20.997 26.698 -23.793 1.00 9.68 329 ALA B CA 1
ATOM 5413 C C . ALA B 1 340 ? -20.944 25.379 -23.054 1.00 11.71 329 ALA B C 1
ATOM 5414 O O . ALA B 1 340 ? -21.989 24.825 -22.613 1.00 12.24 329 ALA B O 1
ATOM 5416 N N . THR B 1 341 ? -19.733 24.849 -22.901 1.00 7.61 330 THR B N 1
ATOM 5417 C CA . THR B 1 341 ? -19.583 23.675 -22.068 1.00 6.98 330 THR B CA 1
ATOM 5418 C C . THR B 1 341 ? -18.408 23.881 -21.139 1.00 8.12 330 THR B C 1
ATOM 5419 O O . THR B 1 341 ? -17.589 24.776 -21.365 1.00 8.86 330 THR B O 1
ATOM 5423 N N . GLY B 1 342 ? -18.392 23.125 -20.047 1.00 9.21 331 GLY B N 1
ATOM 5424 C CA . GLY B 1 342 ? -17.347 23.250 -19.039 1.00 11.36 331 GLY B CA 1
ATOM 5425 C C . GLY B 1 342 ? -17.417 24.553 -18.251 1.00 9.84 331 GLY B C 1
ATOM 5426 O O . GLY B 1 342 ? -18.463 25.191 -18.136 1.00 10.55 331 GLY B O 1
ATOM 5427 N N . ASP B 1 343 ? -16.281 24.914 -17.680 1.00 12.02 332 ASP B N 1
ATOM 5428 C CA . ASP B 1 343 ? -16.134 26.162 -16.955 1.00 10.95 332 ASP B CA 1
ATOM 5429 C C . ASP B 1 343 ? -15.994 27.323 -17.894 1.00 10.41 332 ASP B C 1
ATOM 5430 O O . ASP B 1 343 ? -15.699 27.145 -19.085 1.00 8.88 332 ASP B O 1
ATOM 5435 N N . VAL B 1 344 ? -16.131 28.532 -17.350 1.00 8.05 333 VAL B N 1
ATOM 5436 C CA . VAL B 1 344 ? -15.824 29.744 -18.125 1.00 5.32 333 VAL B CA 1
ATOM 5437 C C . VAL B 1 344 ? -14.391 29.676 -18.683 1.00 5.53 333 VAL B C 1
ATOM 5438 O O . VAL B 1 344 ? -13.428 29.490 -17.952 1.00 8.00 333 VAL B O 1
ATOM 5442 N N . ALA B 1 345 ? -14.272 29.824 -19.987 1.00 7.11 334 ALA B N 1
ATOM 5443 C CA . ALA B 1 345 ? -12.977 29.759 -20.604 1.00 6.52 334 ALA B CA 1
ATOM 5444 C C . ALA B 1 345 ? -12.462 31.182 -20.695 1.00 7.12 334 ALA B C 1
ATOM 5445 O O . ALA B 1 345 ? -13.000 32.002 -21.424 1.00 7.97 334 ALA B O 1
ATOM 5447 N N . LEU B 1 346 ? -11.405 31.461 -19.937 1.00 6.34 335 LEU B N 1
ATOM 5448 C CA . LEU B 1 346 ? -10.849 32.823 -19.893 1.00 6.56 335 LEU B CA 1
ATOM 5449 C C . LEU B 1 346 ? -9.942 33.102 -21.072 1.00 11.33 335 LEU B C 1
ATOM 5450 O O . LEU B 1 346 ? -9.212 32.207 -21.523 1.00 9.47 335 LEU B O 1
#

CATH classification: 3.40.50.11370 (+1 more: 3.30.470.20)

Foldseek 3Di:
DPDDDCPVLLLPLAPAEEEEEEDPVLCVLQVCVVLQVVSVVSNYHYYYDDLVDQCVVVDPHQEYEYDLLVLVVVVVVVDPVSVSSVVRVVVVCVVCVNYQYQFDVQLSVCQQFQQSVLVVLVVLCVVVVDLQADRFQKDWDADFDDDCNVVVCVVSPHDPFKKWFAGGCDDPPGFKMKTAGDPVQRRRPRTMITHDFAFQQWKWKWWFQAQDTDTDIWGGFEDDPPDHMGIDGNVQGTDRPRDDPRRDYPDDAADHDDDDPVVVNSSLLSSCQVSVHGGKIWIWGQRRHRRHIYTDHIGHNDSCVVVPCVSVSNSSSVSVVSVCSVVVVDDDDHRDD/DPDDFPLLVLLAAAEEEEEEDPVQCVLVVCVVLCVVSVVSRYHYHHDDLLDQCVVVDDHQEYEYDCLVLVVVVVVVPPSSVSSVVNVVVVCVVPVNYHYQFDVVLSVQQQFQQSVLVLVVVLCVVVVDPQADRFQKDWDADLDPVVCVVSPHFPFKKKAARGCDDNRQKMKTAQDDVLSNVPHPRIMITHDFAFQQWKWKWWFAAQDTDTDIWGAFHDDDGGHDPDHMDIDGCCLGTDRPRDDPRRDYPDDDFDDDDDDPVVVNSSQLQSCVVSVHTGKMWMWGARRHSRHIYTDHIGHNDSCVPPPCSSVSNSSVVSVVSVCSVVVVDDDDHRDD

Nearest PDB structures (foldseek):
  2q7d-assembly1_A  TM=1.003E+00  e=1.018E-72  Homo sapiens
  2qb5-assembly1_A  TM=1.001E+00  e=8.708E-69  Homo sapiens
  2q7d-assembly2_B  TM=9.738E-01  e=5.719E-64  Homo sapiens
  2qb5-assembly2_B  TM=9.725E-01  e=2.818E-62  Homo sapiens
  2odt-assembly1_X  TM=9.521E-01  e=4.133E-58  Homo sapiens